Protein AF-A0AA37NS81-F1 (afdb_monomer_lite)

Structure (mmCIF, N/CA/C/O backbone):
data_AF-A0AA37NS81-F1
#
_entry.id   AF-A0AA37NS81-F1
#
loop_
_atom_site.group_PDB
_atom_site.id
_atom_site.type_symbol
_atom_site.label_atom_id
_atom_site.label_alt_id
_atom_site.label_comp_id
_atom_site.label_asym_id
_atom_site.label_entity_id
_atom_site.label_seq_id
_atom_site.pdbx_PDB_ins_code
_atom_site.Cartn_x
_atom_site.Cartn_y
_atom_site.Cartn_z
_atom_site.occupancy
_atom_site.B_iso_or_equiv
_atom_site.auth_seq_id
_atom_site.auth_comp_id
_atom_site.auth_asym_id
_atom_site.auth_atom_id
_atom_site.pdbx_PDB_model_num
ATOM 1 N N . MET A 1 1 ? -0.885 3.901 24.431 1.00 59.06 1 MET A N 1
ATOM 2 C CA . MET A 1 1 ? 0.142 2.863 24.716 1.00 59.06 1 MET A CA 1
ATOM 3 C C . MET A 1 1 ? -0.238 1.505 24.108 1.00 59.06 1 MET A C 1
ATOM 5 O O . MET A 1 1 ? -1.379 1.363 23.658 1.00 59.06 1 MET A O 1
ATOM 9 N N . PRO A 1 2 ? 0.679 0.518 24.031 1.00 64.69 2 PRO A N 1
ATOM 10 C CA . PRO A 1 2 ? 0.331 -0.889 23.802 1.00 64.69 2 PRO A CA 1
ATOM 11 C C . PRO A 1 2 ? -0.604 -1.420 24.898 1.00 64.69 2 PRO A C 1
ATOM 13 O O . PRO A 1 2 ? -0.554 -0.947 26.028 1.00 64.69 2 PRO A O 1
ATOM 16 N N . GLY A 1 3 ? -1.463 -2.390 24.574 1.00 66.12 3 GLY A N 1
ATOM 17 C CA . GLY A 1 3 ? -2.293 -3.079 25.575 1.00 66.12 3 GLY A CA 1
ATOM 18 C C . GLY A 1 3 ? -3.512 -2.305 26.095 1.00 66.12 3 GLY A C 1
ATOM 19 O O . GLY A 1 3 ? -4.284 -2.855 26.866 1.00 66.12 3 GLY A O 1
ATOM 20 N N . THR A 1 4 ? -3.767 -1.075 25.634 1.00 63.69 4 THR A N 1
ATOM 21 C CA . THR A 1 4 ? -4.929 -0.274 26.083 1.00 63.69 4 THR A CA 1
ATOM 22 C C . THR A 1 4 ? -6.270 -0.730 25.493 1.00 63.69 4 THR A C 1
ATOM 24 O O . THR A 1 4 ? -7.301 -0.141 25.792 1.00 63.69 4 THR A O 1
ATOM 27 N N . GLY A 1 5 ? -6.269 -1.759 24.639 1.00 70.56 5 GLY A N 1
ATOM 28 C CA . GLY A 1 5 ? -7.476 -2.310 24.018 1.00 70.56 5 GLY A CA 1
ATOM 29 C C . GLY A 1 5 ? -7.934 -1.612 22.735 1.00 70.56 5 GLY A C 1
ATOM 30 O O . GLY A 1 5 ? -9.032 -1.897 22.293 1.00 70.56 5 GLY A O 1
ATOM 31 N N . LYS A 1 6 ? -7.132 -0.738 22.103 1.00 80.25 6 LYS A N 1
ATOM 32 C CA . LYS A 1 6 ? -7.541 0.045 20.908 1.00 80.25 6 LYS A CA 1
ATOM 33 C C . LYS A 1 6 ? -8.221 -0.797 19.819 1.00 80.25 6 LYS A C 1
ATOM 35 O O . LYS A 1 6 ? -9.341 -0.495 19.413 1.00 80.25 6 LYS A O 1
ATOM 40 N N . SER A 1 7 ? -7.548 -1.857 19.375 1.00 79.75 7 SER A N 1
ATOM 41 C CA . SER A 1 7 ? -8.008 -2.690 18.265 1.00 79.75 7 SER A CA 1
ATOM 42 C C . SER A 1 7 ? -9.283 -3.452 18.643 1.00 79.75 7 SER A C 1
ATOM 44 O O . SER A 1 7 ? -10.264 -3.391 17.915 1.00 79.75 7 SER A O 1
ATOM 46 N N . HIS A 1 8 ? -9.315 -4.064 19.830 1.00 82.75 8 HIS A N 1
ATOM 47 C CA . HIS A 1 8 ? -10.479 -4.799 20.341 1.00 82.75 8 HIS A CA 1
ATOM 48 C C . HIS A 1 8 ? -11.678 -3.893 20.670 1.00 82.75 8 HIS A C 1
ATOM 50 O O . HIS A 1 8 ? -12.818 -4.260 20.429 1.00 82.75 8 HIS A O 1
ATOM 56 N N . SER A 1 9 ? -11.449 -2.702 21.226 1.00 83.06 9 SER A N 1
ATOM 57 C CA . SER A 1 9 ? -12.512 -1.798 21.681 1.00 83.06 9 SER A CA 1
ATOM 58 C C . SER A 1 9 ? -13.143 -0.976 20.562 1.00 83.06 9 SER A C 1
ATOM 60 O O . SER A 1 9 ? -14.313 -0.625 20.683 1.00 83.06 9 SER A O 1
ATOM 62 N N . PHE A 1 10 ? -12.406 -0.657 19.492 1.00 85.94 10 PHE A N 1
ATOM 63 C CA . PHE A 1 10 ? -12.916 0.216 18.426 1.00 85.94 10 PHE A CA 1
ATOM 64 C C . PHE A 1 10 ? -12.774 -0.355 17.026 1.00 85.94 10 PHE A C 1
ATOM 66 O O . PHE A 1 10 ? -13.755 -0.332 16.286 1.00 85.94 10 PHE A O 1
ATOM 73 N N . LEU A 1 11 ? -11.591 -0.845 16.642 1.00 88.69 11 LEU A N 1
ATOM 74 C CA . LEU A 1 11 ? -11.380 -1.309 15.267 1.00 88.69 11 LEU A CA 1
ATOM 75 C C . LEU A 1 11 ? -12.234 -2.537 14.965 1.00 88.69 11 LEU A C 1
ATOM 77 O O . LEU A 1 11 ? -12.932 -2.560 13.959 1.00 88.69 11 LEU A O 1
ATOM 81 N N . ASP A 1 12 ? -12.230 -3.520 15.858 1.00 89.31 12 ASP A N 1
ATOM 82 C CA . ASP A 1 12 ? -12.952 -4.773 15.681 1.00 89.31 12 ASP A CA 1
ATOM 83 C C . ASP A 1 12 ? -14.487 -4.581 15.620 1.00 89.31 12 ASP A C 1
ATOM 85 O O . ASP A 1 12 ? -15.093 -4.951 14.605 1.00 89.31 12 ASP A O 1
ATOM 89 N N . PRO A 1 13 ? -15.132 -3.862 16.567 1.00 90.19 13 PRO A N 1
ATOM 90 C CA . PRO A 1 13 ? -16.546 -3.507 16.448 1.00 90.19 13 PRO A CA 1
ATOM 91 C C . PRO A 1 13 ? -16.870 -2.662 15.210 1.00 90.19 13 PRO A C 1
ATOM 93 O O . PRO A 1 13 ? -17.929 -2.845 14.604 1.00 90.19 13 PRO A O 1
ATOM 96 N N . ALA A 1 14 ? -15.985 -1.740 14.816 1.00 92.94 14 ALA A N 1
ATOM 97 C CA . ALA A 1 14 ? -16.190 -0.918 13.627 1.00 92.94 14 ALA A CA 1
ATOM 98 C C . ALA A 1 14 ? -16.141 -1.755 12.342 1.00 92.94 14 ALA A C 1
ATOM 100 O O . ALA A 1 14 ? -17.021 -1.603 11.493 1.00 92.94 14 ALA A O 1
ATOM 101 N N . MET A 1 15 ? -15.168 -2.665 12.214 1.00 94.44 15 MET A N 1
ATOM 102 C CA . MET A 1 15 ? -15.068 -3.602 11.091 1.00 94.44 15 MET A CA 1
ATOM 103 C C . MET A 1 15 ? -16.344 -4.431 10.972 1.00 94.44 15 MET A C 1
ATOM 105 O O . MET A 1 15 ? -16.978 -4.430 9.917 1.00 94.44 15 MET A O 1
ATOM 109 N N . LYS A 1 16 ? -16.782 -5.050 12.073 1.00 92.69 16 LYS A N 1
ATOM 110 C CA . LYS A 1 16 ? -18.031 -5.816 12.132 1.00 92.69 16 LYS A CA 1
ATOM 111 C C . LYS A 1 16 ? -19.233 -5.005 11.642 1.00 92.69 16 LYS A C 1
ATOM 113 O O . LYS A 1 16 ? -19.968 -5.450 10.760 1.00 92.69 16 LYS A O 1
ATOM 118 N N . GLN A 1 17 ? -19.440 -3.809 12.197 1.00 93.75 17 GLN A N 1
ATOM 119 C CA . GLN A 1 17 ? -20.594 -2.974 11.852 1.00 93.75 17 GLN A CA 1
ATOM 120 C C . GLN A 1 17 ? -20.566 -2.491 10.401 1.00 93.75 17 GLN A C 1
ATOM 122 O O . GLN A 1 17 ? -21.617 -2.410 9.767 1.00 93.75 17 GLN A O 1
ATOM 127 N N . LEU A 1 18 ? -19.393 -2.139 9.874 1.00 95.94 18 LEU A N 1
ATOM 128 C CA . LEU A 1 18 ? -19.266 -1.635 8.508 1.00 95.94 18 LEU A CA 1
ATOM 129 C C . LEU A 1 18 ? -19.450 -2.754 7.481 1.00 95.94 18 LEU A C 1
ATOM 131 O O . LEU A 1 18 ? -20.191 -2.562 6.517 1.00 95.94 18 LEU A O 1
ATOM 135 N N . ILE A 1 19 ? -18.891 -3.941 7.731 1.00 95.12 19 ILE A N 1
ATOM 136 C CA . ILE A 1 19 ? -19.115 -5.125 6.888 1.00 95.12 19 ILE A CA 1
ATOM 137 C C . ILE A 1 19 ? -20.606 -5.495 6.875 1.00 95.12 19 ILE A C 1
ATOM 139 O O . ILE A 1 19 ? -21.176 -5.702 5.805 1.00 95.12 19 ILE A O 1
ATOM 143 N N . ALA A 1 20 ? -21.277 -5.482 8.033 1.00 92.81 20 ALA A N 1
ATOM 144 C CA . ALA A 1 20 ? -22.725 -5.705 8.115 1.00 92.81 20 ALA A CA 1
ATOM 145 C C . ALA A 1 20 ? -23.547 -4.652 7.342 1.00 92.81 20 ALA A C 1
ATOM 147 O O . ALA A 1 20 ? -24.642 -4.945 6.873 1.00 92.81 20 ALA A O 1
ATOM 148 N N . LYS A 1 21 ? -23.011 -3.436 7.167 1.00 94.00 21 LYS A N 1
ATOM 149 C CA . LYS A 1 21 ? -23.594 -2.353 6.354 1.00 94.00 21 LYS A CA 1
ATOM 150 C C . LYS A 1 21 ? -23.156 -2.390 4.882 1.00 94.00 21 LYS A C 1
ATOM 152 O O . LYS A 1 21 ? -23.311 -1.387 4.186 1.00 94.00 21 LYS A O 1
ATOM 157 N N . HIS A 1 22 ? -22.628 -3.518 4.406 1.00 93.12 22 HIS A N 1
ATOM 158 C CA . HIS A 1 22 ? -22.186 -3.737 3.023 1.00 93.12 22 HIS A CA 1
ATOM 159 C C . HIS A 1 22 ? -20.981 -2.886 2.579 1.00 93.12 22 HIS A C 1
ATOM 161 O O . HIS A 1 22 ? -20.787 -2.683 1.380 1.00 93.12 22 HIS A O 1
ATOM 167 N N . PHE A 1 23 ? -20.165 -2.380 3.510 1.00 95.88 23 PHE A N 1
ATOM 168 C CA . PHE A 1 23 ? -18.928 -1.688 3.139 1.00 95.88 23 PHE A CA 1
ATOM 169 C C . PHE A 1 23 ? -17.892 -2.691 2.619 1.00 95.88 23 PHE A C 1
ATOM 171 O O . PHE A 1 23 ? -17.689 -3.754 3.208 1.00 95.88 23 PHE A O 1
ATOM 178 N N . SER A 1 24 ? -17.177 -2.309 1.561 1.00 96.38 24 SER A N 1
ATOM 179 C CA . SER A 1 24 ? -15.840 -2.845 1.282 1.00 96.38 24 SER A CA 1
ATOM 180 C C . SER A 1 24 ? -14.839 -2.307 2.301 1.00 96.38 24 SER A C 1
ATOM 182 O O . SER A 1 24 ? -15.089 -1.300 2.970 1.00 96.38 24 SER A O 1
ATOM 184 N N . ALA A 1 25 ? -13.682 -2.947 2.433 1.00 96.75 25 ALA A N 1
ATOM 185 C CA . ALA A 1 25 ? -12.685 -2.507 3.396 1.00 96.75 25 ALA A CA 1
ATOM 186 C C . ALA A 1 25 ? -11.272 -2.872 2.963 1.00 96.75 25 ALA A C 1
ATOM 188 O O . ALA A 1 25 ? -11.049 -3.916 2.357 1.00 96.75 25 ALA A O 1
ATOM 189 N N . VAL A 1 26 ? -10.321 -2.030 3.348 1.00 97.19 26 VAL A N 1
ATOM 190 C CA . VAL A 1 26 ? -8.903 -2.374 3.398 1.00 97.19 26 VAL A CA 1
ATOM 191 C C . VAL A 1 26 ? -8.475 -2.378 4.851 1.00 97.19 26 VAL A C 1
ATOM 193 O O . VAL A 1 26 ? -8.747 -1.420 5.573 1.00 97.19 26 VAL A O 1
ATOM 196 N N . VAL A 1 27 ? -7.819 -3.454 5.272 1.00 96.44 27 VAL A N 1
ATOM 197 C CA . VAL A 1 27 ? -7.353 -3.644 6.643 1.00 96.44 27 VAL A CA 1
ATOM 198 C C . VAL A 1 27 ? -5.862 -3.918 6.626 1.00 96.44 27 VAL A C 1
ATOM 200 O O . VAL A 1 27 ? -5.426 -4.965 6.157 1.00 96.44 27 VAL A O 1
ATOM 203 N N . TYR A 1 28 ? -5.084 -2.968 7.134 1.00 94.56 28 TYR A N 1
ATOM 204 C CA . TYR A 1 28 ? -3.670 -3.156 7.419 1.00 94.56 28 TYR A CA 1
ATOM 205 C C . TYR A 1 28 ? -3.502 -3.764 8.812 1.00 94.56 28 TYR A C 1
ATOM 207 O O . TYR A 1 28 ? -3.736 -3.099 9.828 1.00 94.56 28 TYR A O 1
ATOM 215 N N . ASP A 1 29 ? -3.105 -5.034 8.835 1.00 92.25 29 ASP A N 1
ATOM 216 C CA . ASP A 1 29 ? -2.898 -5.821 10.042 1.00 92.25 29 ASP A CA 1
ATOM 217 C C . ASP A 1 29 ? -1.409 -5.866 10.400 1.00 92.25 29 ASP A C 1
ATOM 219 O O . ASP A 1 29 ? -0.623 -6.636 9.842 1.00 92.25 29 ASP A O 1
ATOM 223 N N . TYR A 1 30 ? -1.004 -5.017 11.349 1.00 87.19 30 TYR A N 1
ATOM 224 C CA . TYR A 1 30 ? 0.382 -4.982 11.818 1.00 87.19 30 TYR A CA 1
ATOM 225 C C . TYR A 1 30 ? 0.790 -6.273 12.551 1.00 87.19 30 TYR A C 1
ATOM 227 O O . TYR A 1 30 ? 1.973 -6.614 12.583 1.00 87.19 30 TYR A O 1
ATOM 235 N N . LYS A 1 31 ? -0.178 -6.995 13.132 1.00 86.50 31 LYS A N 1
ATOM 236 C CA . LYS A 1 31 ? 0.018 -8.245 13.878 1.00 86.50 31 LYS A CA 1
ATOM 237 C C . LYS A 1 31 ? -0.701 -9.393 13.174 1.00 86.50 31 LYS A C 1
ATOM 239 O O . LYS A 1 31 ? -1.488 -10.116 13.791 1.00 86.50 31 LYS A O 1
ATOM 244 N N . ASP A 1 32 ? -0.446 -9.517 11.876 1.00 89.56 32 ASP A N 1
ATOM 245 C CA . ASP A 1 32 ? -1.040 -10.551 11.034 1.00 89.56 32 ASP A CA 1
ATOM 246 C C . ASP A 1 32 ? -0.836 -11.947 11.648 1.00 89.56 32 ASP A C 1
ATOM 248 O O . ASP A 1 32 ? 0.291 -12.245 12.055 1.00 89.56 32 ASP A O 1
ATOM 252 N N . PRO A 1 33 ? -1.877 -12.803 11.720 1.00 92.81 33 PRO A N 1
ATOM 253 C CA . PRO A 1 33 ? -3.214 -12.656 11.132 1.00 92.81 33 PRO A CA 1
ATOM 254 C C . PRO A 1 33 ? -4.327 -12.240 12.113 1.00 92.81 33 PRO A C 1
ATOM 256 O O . PRO A 1 33 ? -5.468 -12.669 11.952 1.00 92.81 33 PRO A O 1
ATOM 259 N N . THR A 1 34 ? -4.050 -11.425 13.135 1.00 91.12 34 THR A N 1
ATOM 260 C CA . THR A 1 34 ? -5.032 -11.091 14.189 1.00 91.12 34 THR A CA 1
ATOM 261 C C . THR A 1 34 ? -6.301 -10.411 13.654 1.00 91.12 34 THR A C 1
ATOM 263 O O . THR A 1 34 ? -7.412 -10.913 13.850 1.00 91.12 34 THR A O 1
ATOM 266 N N . LEU A 1 35 ? -6.161 -9.258 12.994 1.00 92.44 35 LEU A N 1
ATOM 267 C CA . LEU A 1 35 ? -7.291 -8.538 12.403 1.00 92.44 35 LEU A CA 1
ATOM 268 C C . LEU A 1 35 ? -7.750 -9.218 11.115 1.00 92.44 35 LEU A C 1
ATOM 270 O O . LEU A 1 35 ? -8.952 -9.278 10.869 1.00 92.44 35 LEU A O 1
ATOM 274 N N . SER A 1 36 ? -6.829 -9.793 10.338 1.00 95.31 36 SER A N 1
ATOM 275 C CA . SER A 1 36 ? -7.152 -10.583 9.143 1.00 95.31 36 SER A CA 1
ATOM 276 C C . SER A 1 36 ? -8.142 -11.716 9.459 1.00 95.31 36 SER A C 1
ATOM 278 O O . SER A 1 36 ? -9.141 -11.890 8.756 1.00 95.31 36 SER A O 1
ATOM 280 N N . ASN A 1 37 ? -7.931 -12.434 10.568 1.00 95.44 37 ASN A N 1
ATOM 281 C CA . ASN A 1 37 ? -8.824 -13.489 11.052 1.00 95.44 37 ASN A CA 1
ATOM 282 C C . ASN A 1 37 ? -10.197 -12.948 11.468 1.00 95.44 37 ASN A C 1
ATOM 284 O O . ASN A 1 37 ? -11.218 -13.554 11.135 1.00 95.44 37 ASN A O 1
ATOM 288 N N . ALA A 1 38 ? -10.244 -11.798 12.146 1.00 93.75 38 ALA A N 1
ATOM 289 C CA . ALA A 1 38 ? -11.502 -11.159 12.532 1.00 93.75 38 ALA A CA 1
ATOM 290 C C . ALA A 1 38 ? -12.317 -10.717 11.303 1.00 93.75 38 ALA A C 1
ATOM 292 O O . ALA A 1 38 ? -13.499 -11.040 11.184 1.00 93.75 38 ALA A O 1
ATOM 293 N N . VAL A 1 39 ? -11.678 -10.059 10.329 1.00 96.50 39 VAL A N 1
ATOM 294 C CA . VAL A 1 39 ? -12.324 -9.657 9.068 1.00 96.50 39 VAL A CA 1
ATOM 295 C C . VAL A 1 39 ? -12.849 -10.875 8.317 1.00 96.50 39 VAL A C 1
ATOM 297 O O . VAL A 1 39 ? -13.980 -10.851 7.830 1.00 96.50 39 VAL A O 1
ATOM 300 N N . TYR A 1 40 ? -12.067 -11.955 8.246 1.00 97.25 40 TYR A N 1
ATOM 301 C CA . TYR A 1 40 ? -12.501 -13.189 7.598 1.00 97.25 40 TYR A CA 1
ATOM 302 C C . TYR A 1 40 ? -13.698 -13.830 8.318 1.00 97.25 40 TYR A C 1
ATOM 304 O O . TYR A 1 40 ? -14.655 -14.252 7.666 1.00 97.25 40 TYR A O 1
ATOM 312 N N . GLN A 1 41 ? -13.704 -13.841 9.655 1.00 95.81 41 GLN A N 1
ATOM 313 C CA . GLN A 1 41 ? -14.850 -14.284 10.451 1.00 95.81 41 GLN A CA 1
ATOM 314 C C . GLN A 1 41 ? -16.115 -13.480 10.096 1.00 95.81 41 GLN A C 1
ATOM 316 O O . GLN A 1 41 ? -17.164 -14.069 9.818 1.00 95.81 41 GLN A O 1
ATOM 321 N N . TYR A 1 42 ? -16.019 -12.148 10.042 1.00 95.94 42 TYR A N 1
ATOM 322 C CA . TYR A 1 42 ? -17.144 -11.280 9.674 1.00 95.94 42 TYR A CA 1
ATOM 323 C C . TYR A 1 42 ? -17.581 -11.464 8.222 1.00 95.94 42 TYR A C 1
ATOM 325 O O . TYR A 1 42 ? -18.778 -11.473 7.942 1.00 95.94 42 TYR A O 1
ATOM 333 N N . TYR A 1 43 ? -16.641 -11.683 7.305 1.00 97.19 43 TYR A N 1
ATOM 334 C CA . TYR A 1 43 ? -16.932 -12.006 5.912 1.00 97.19 43 TYR A CA 1
ATOM 335 C C . TYR A 1 43 ? -17.736 -13.306 5.779 1.00 97.19 43 TYR A C 1
ATOM 337 O O . TYR A 1 43 ? -18.735 -13.342 5.059 1.00 97.19 43 TYR A O 1
ATOM 345 N N . VAL A 1 44 ? -17.339 -14.365 6.492 1.00 97.00 44 VAL A N 1
ATOM 346 C CA . VAL A 1 44 ? -18.056 -15.650 6.486 1.00 97.00 44 VAL A CA 1
ATOM 347 C C . VAL A 1 44 ? -19.466 -15.484 7.048 1.00 97.00 44 VAL A C 1
ATOM 349 O O . VAL A 1 44 ? -20.421 -15.963 6.436 1.00 97.00 44 VAL A O 1
ATOM 352 N N . ALA A 1 45 ? -19.618 -14.779 8.173 1.00 95.69 45 ALA A N 1
ATOM 353 C CA . ALA A 1 45 ? -20.930 -14.482 8.746 1.00 95.69 45 ALA A CA 1
ATOM 354 C C . ALA A 1 45 ? -21.815 -13.708 7.754 1.00 95.69 45 ALA A C 1
ATOM 356 O O . ALA A 1 45 ? -22.943 -14.114 7.475 1.00 95.69 45 ALA A O 1
ATOM 357 N N . TYR A 1 46 ? -21.263 -12.658 7.146 1.00 96.44 46 TYR A N 1
ATOM 358 C CA . TYR A 1 46 ? -21.944 -11.841 6.150 1.00 96.44 46 TYR A CA 1
ATOM 359 C C . TYR A 1 46 ? -22.380 -12.659 4.927 1.00 96.44 46 TYR A C 1
ATOM 361 O O . TYR A 1 46 ? -23.512 -12.515 4.471 1.00 96.44 46 TYR A O 1
ATOM 369 N N . LYS A 1 47 ? -21.527 -13.554 4.414 1.00 96.31 47 LYS A N 1
ATOM 370 C CA . LYS A 1 47 ? -21.847 -14.432 3.276 1.00 96.31 47 LYS A CA 1
ATOM 371 C C . LYS A 1 47 ? -22.896 -15.489 3.598 1.00 96.31 47 LYS A C 1
ATOM 373 O O . LYS A 1 47 ? -23.682 -15.820 2.716 1.00 96.31 47 LYS A O 1
ATOM 378 N N . ARG A 1 48 ? -22.937 -15.997 4.837 1.00 95.50 48 ARG A N 1
ATOM 379 C CA . ARG A 1 48 ? -24.019 -16.888 5.296 1.00 95.50 48 ARG A CA 1
ATOM 380 C C . ARG A 1 48 ? -25.375 -16.175 5.251 1.00 95.50 48 ARG A C 1
ATOM 382 O O . ARG A 1 48 ? -26.371 -16.801 4.910 1.00 95.50 48 ARG A O 1
ATOM 389 N N . GLU A 1 49 ? -25.406 -14.881 5.564 1.00 95.12 49 GLU A N 1
ATOM 390 C CA . GLU A 1 49 ? -26.630 -14.064 5.565 1.00 95.12 49 GLU A CA 1
ATOM 391 C C . GLU A 1 49 ? -26.968 -13.484 4.180 1.00 95.12 49 GLU A C 1
ATOM 393 O O . GLU A 1 49 ? -28.139 -13.321 3.848 1.00 95.12 49 GLU A O 1
ATOM 398 N N . HIS A 1 50 ? -25.957 -13.248 3.337 1.00 95.88 50 HIS A N 1
ATOM 399 C CA . HIS A 1 50 ? -26.097 -12.667 1.999 1.00 95.88 50 HIS A CA 1
ATOM 400 C C . HIS A 1 50 ? -25.371 -13.504 0.925 1.00 95.88 50 HIS A C 1
ATOM 402 O O . HIS A 1 50 ? -24.374 -13.039 0.354 1.00 95.88 50 HIS A O 1
ATOM 408 N N . PRO A 1 51 ? -25.861 -14.715 0.585 1.00 94.56 51 PRO A N 1
ATOM 409 C CA . PRO A 1 51 ? -25.166 -15.622 -0.336 1.00 94.56 51 PRO A CA 1
ATOM 410 C C . PRO A 1 51 ? -24.903 -15.023 -1.726 1.00 94.56 51 PRO A C 1
ATOM 412 O O . PRO A 1 51 ? -23.850 -15.257 -2.313 1.00 94.56 51 PRO A O 1
ATOM 415 N N . ASN A 1 52 ? -25.826 -14.189 -2.216 1.00 94.19 52 ASN A N 1
ATOM 416 C CA . ASN A 1 52 ? -25.762 -13.566 -3.545 1.00 94.19 52 ASN A CA 1
ATOM 417 C C . ASN A 1 52 ? -24.951 -12.259 -3.584 1.00 94.19 52 ASN A C 1
ATOM 419 O O . ASN A 1 52 ? -24.855 -11.629 -4.634 1.00 94.19 52 ASN A O 1
ATOM 423 N N . SER A 1 53 ? -24.399 -11.803 -2.455 1.00 93.94 53 SER A N 1
ATOM 424 C CA . SER A 1 53 ? -23.627 -10.557 -2.424 1.00 93.94 53 SER A CA 1
ATOM 425 C C . SER A 1 53 ? -22.359 -10.676 -3.282 1.00 93.94 53 SER A C 1
ATOM 427 O O . SER A 1 53 ? -21.624 -11.652 -3.106 1.00 93.94 53 SER A O 1
ATOM 429 N N . PRO A 1 54 ? -22.007 -9.671 -4.109 1.00 93.44 54 PRO A N 1
ATOM 430 C CA . PRO A 1 54 ? -20.793 -9.695 -4.930 1.00 93.44 54 PRO A CA 1
ATOM 431 C C . PRO A 1 54 ? -19.502 -9.461 -4.128 1.00 93.44 54 PRO A C 1
ATOM 433 O O . PRO A 1 54 ? -18.415 -9.637 -4.665 1.00 93.44 54 PRO A O 1
ATOM 436 N N . LEU A 1 55 ? -19.605 -9.083 -2.845 1.00 94.94 55 LEU A N 1
ATOM 437 C CA . LEU A 1 55 ? -18.455 -8.846 -1.963 1.00 94.94 55 LEU A CA 1
ATOM 438 C C . LEU A 1 55 ? -17.475 -10.027 -1.972 1.00 94.94 55 LEU A C 1
ATOM 440 O O . LEU A 1 55 ? -17.866 -11.161 -1.691 1.00 94.94 55 LEU A O 1
ATOM 444 N N . ARG A 1 56 ? -16.206 -9.757 -2.263 1.00 94.25 56 ARG A N 1
ATOM 445 C CA . ARG A 1 56 ? -15.109 -10.729 -2.246 1.00 94.25 56 ARG A CA 1
ATOM 446 C C . ARG A 1 56 ? -14.215 -10.525 -1.030 1.00 94.25 56 ARG A C 1
ATOM 448 O O . ARG A 1 56 ? -14.245 -9.477 -0.391 1.00 94.25 56 ARG A O 1
ATOM 455 N N . PHE A 1 57 ? -13.392 -11.524 -0.750 1.00 95.38 57 PHE A N 1
ATOM 456 C CA . PHE A 1 57 ? -12.337 -11.456 0.252 1.00 95.38 57 PHE A CA 1
ATOM 457 C C . PHE A 1 57 ? -10.981 -11.655 -0.429 1.00 95.38 57 PHE A C 1
ATOM 459 O O . PHE A 1 57 ? -10.865 -12.498 -1.321 1.00 95.38 57 PHE A O 1
ATOM 466 N N . GLY A 1 58 ? -9.986 -10.873 -0.023 1.00 94.81 58 GLY A N 1
ATOM 467 C CA . GLY A 1 58 ? -8.602 -10.972 -0.470 1.00 94.81 58 GLY A CA 1
ATOM 468 C C . GLY A 1 58 ? -7.658 -10.873 0.723 1.00 94.81 58 GLY A C 1
ATOM 469 O O . GLY A 1 58 ? -7.907 -10.121 1.665 1.00 94.81 58 GLY A O 1
ATOM 470 N N . TYR A 1 59 ? -6.569 -11.634 0.681 1.00 96.00 59 TYR A N 1
ATOM 471 C CA . TYR A 1 59 ? -5.592 -11.691 1.763 1.00 96.00 59 TYR A CA 1
ATOM 472 C C . TYR A 1 59 ? -4.178 -11.686 1.198 1.00 96.00 59 TYR A C 1
ATOM 474 O O . TYR A 1 59 ? -3.837 -12.545 0.393 1.00 96.00 59 TYR A O 1
ATOM 482 N N . LEU A 1 60 ? -3.363 -10.718 1.603 1.00 94.75 60 LEU A N 1
ATOM 483 C CA . LEU A 1 60 ? -1.972 -10.600 1.183 1.00 94.75 60 LEU A CA 1
ATOM 484 C C . LEU A 1 60 ? -1.075 -10.783 2.407 1.00 94.75 60 LEU A C 1
ATOM 486 O O . LEU A 1 60 ? -1.004 -9.916 3.273 1.00 94.75 60 LEU A O 1
ATOM 490 N N . SER A 1 61 ? -0.394 -11.922 2.465 1.00 92.38 61 SER A N 1
ATOM 491 C CA . SER A 1 61 ? 0.598 -12.285 3.475 1.00 92.38 61 SER A CA 1
ATOM 492 C C . SER A 1 61 ? 1.920 -12.672 2.821 1.00 92.38 61 SER A C 1
ATOM 494 O O . SER A 1 61 ? 1.955 -13.362 1.802 1.00 92.38 61 SER A O 1
ATOM 496 N N . TYR A 1 62 ? 3.021 -12.256 3.441 1.00 88.38 62 TYR A N 1
ATOM 497 C CA . TYR A 1 62 ? 4.385 -12.582 3.008 1.00 88.38 62 TYR A CA 1
ATOM 498 C C . TYR A 1 62 ? 4.954 -13.812 3.729 1.00 88.38 62 TYR A C 1
ATOM 500 O O . TYR A 1 62 ? 6.018 -14.311 3.369 1.00 88.38 62 TYR A O 1
ATOM 508 N N . VAL A 1 63 ? 4.249 -14.291 4.757 1.00 88.44 63 VAL A N 1
ATOM 509 C CA . VAL A 1 63 ? 4.648 -15.443 5.576 1.00 88.44 63 VAL A CA 1
ATOM 510 C C . VAL A 1 63 ? 3.819 -16.666 5.187 1.00 88.44 63 VAL A C 1
ATOM 512 O O . VAL A 1 63 ? 4.362 -17.734 4.914 1.00 88.44 63 VAL A O 1
ATOM 515 N N . ASN A 1 64 ? 2.498 -16.500 5.085 1.00 90.94 64 ASN A N 1
ATOM 516 C CA . ASN A 1 64 ? 1.555 -17.589 4.844 1.00 90.94 64 ASN A CA 1
ATOM 517 C C . ASN A 1 64 ? 1.277 -17.789 3.342 1.00 90.94 64 ASN A C 1
ATOM 519 O O . ASN A 1 64 ? 0.174 -17.535 2.858 1.00 90.94 64 ASN A O 1
ATOM 523 N N . ILE A 1 65 ? 2.279 -18.266 2.590 1.00 92.00 65 ILE A N 1
ATOM 524 C CA . ILE A 1 65 ? 2.246 -18.345 1.110 1.00 92.00 65 ILE A CA 1
ATOM 525 C C . ILE A 1 65 ? 1.097 -19.201 0.555 1.00 92.00 65 ILE A C 1
ATOM 527 O O . ILE A 1 65 ? 0.536 -18.883 -0.486 1.00 92.00 65 ILE A O 1
ATOM 531 N N . ASN A 1 66 ? 0.684 -20.261 1.246 1.00 92.31 66 ASN A N 1
ATOM 532 C CA . ASN A 1 66 ? -0.446 -21.077 0.786 1.00 92.31 66 ASN A CA 1
ATOM 533 C C . ASN A 1 66 ? -1.809 -20.379 0.932 1.00 92.31 66 ASN A C 1
ATOM 535 O O . ASN A 1 66 ? -2.778 -20.795 0.301 1.00 92.31 66 ASN A O 1
ATOM 539 N N . HIS A 1 67 ? -1.892 -19.327 1.747 1.00 93.44 67 HIS A N 1
ATOM 540 C CA . HIS A 1 67 ? -3.116 -18.569 2.021 1.00 93.44 67 HIS A CA 1
ATOM 541 C C . HIS A 1 67 ? -3.149 -17.228 1.277 1.00 93.44 67 HIS A C 1
ATOM 543 O O . HIS A 1 67 ? -4.212 -16.626 1.139 1.00 93.44 67 HIS A O 1
ATOM 549 N N . THR A 1 68 ? -1.991 -16.751 0.816 1.00 93.50 68 THR A N 1
ATOM 550 C CA . THR A 1 68 ? -1.842 -15.428 0.214 1.00 93.50 68 THR A CA 1
ATOM 551 C C . THR A 1 68 ? -2.305 -15.388 -1.239 1.00 93.50 68 THR A C 1
ATOM 553 O O . THR A 1 68 ? -2.046 -16.292 -2.035 1.00 93.50 68 THR A O 1
ATOM 556 N N . TYR A 1 69 ? -2.960 -14.293 -1.591 1.00 93.56 69 TYR A N 1
ATOM 557 C CA . TYR A 1 69 ? -3.246 -13.887 -2.956 1.00 93.56 69 TYR A CA 1
ATOM 558 C C . TYR A 1 69 ? -2.026 -13.158 -3.542 1.00 93.56 69 TYR A C 1
ATOM 560 O O . TYR A 1 69 ? -1.039 -12.893 -2.853 1.00 93.56 69 TYR A O 1
ATOM 568 N N . ARG A 1 70 ? -2.080 -12.814 -4.830 1.00 91.88 70 ARG A N 1
ATOM 569 C CA . ARG A 1 70 ? -1.028 -12.035 -5.498 1.00 91.88 70 ARG A CA 1
ATOM 570 C C . ARG A 1 70 ? -1.594 -10.743 -6.047 1.00 91.88 70 ARG A C 1
ATOM 572 O O . ARG A 1 70 ? -2.719 -10.713 -6.539 1.00 91.88 70 ARG A O 1
ATOM 579 N N . CYS A 1 71 ? -0.815 -9.676 -5.976 1.00 92.25 71 CYS A N 1
ATOM 580 C CA . CYS A 1 71 ? -1.237 -8.366 -6.433 1.00 92.25 71 CYS A CA 1
ATOM 581 C C . CYS A 1 71 ? -0.025 -7.556 -6.872 1.00 92.25 71 CYS A C 1
ATOM 583 O O . CYS A 1 71 ? 0.947 -7.448 -6.142 1.00 92.25 71 CYS A O 1
ATOM 585 N N . ASN A 1 72 ? -0.087 -6.905 -8.027 1.00 93.56 72 ASN A N 1
ATOM 586 C CA . ASN A 1 72 ? 0.925 -5.923 -8.391 1.00 93.56 72 ASN A CA 1
ATOM 587 C C . ASN A 1 72 ? 0.412 -4.506 -8.076 1.00 93.56 72 ASN A C 1
ATOM 589 O O . ASN A 1 72 ? -0.402 -3.978 -8.836 1.00 93.56 72 ASN A O 1
ATOM 593 N N . PRO A 1 73 ? 0.871 -3.846 -6.993 1.00 93.12 73 PRO A N 1
ATOM 594 C CA . PRO A 1 73 ? 0.374 -2.517 -6.636 1.00 93.12 73 PRO A CA 1
ATOM 595 C C . PRO A 1 73 ? 0.840 -1.411 -7.584 1.00 93.12 73 PRO A C 1
ATOM 597 O O . PRO A 1 73 ? 0.277 -0.319 -7.572 1.00 93.12 73 PRO A O 1
ATOM 600 N N . MET A 1 74 ? 1.859 -1.670 -8.404 1.00 93.44 74 MET A N 1
ATOM 601 C CA . MET A 1 74 ? 2.388 -0.692 -9.354 1.00 93.44 74 MET A CA 1
ATOM 602 C C . MET A 1 74 ? 1.697 -0.775 -10.716 1.00 93.44 74 MET A C 1
ATOM 604 O O . MET A 1 74 ? 1.933 0.058 -11.588 1.00 93.44 74 MET A O 1
ATOM 608 N N . LYS A 1 75 ? 0.785 -1.736 -10.901 1.00 89.38 75 LYS A N 1
ATOM 609 C CA . LYS A 1 75 ? 0.047 -1.900 -12.148 1.00 89.38 75 LYS A CA 1
ATOM 610 C C . LYS A 1 75 ? -0.723 -0.632 -12.523 1.00 89.38 75 LYS A C 1
ATOM 612 O O . LYS A 1 75 ? -1.512 -0.087 -11.743 1.00 89.38 75 LYS A O 1
ATOM 617 N N . GLY A 1 76 ? -0.515 -0.205 -13.766 1.00 85.06 76 GLY A N 1
ATOM 618 C CA . GLY A 1 76 ? -1.214 0.926 -14.376 1.00 85.06 76 GLY A CA 1
ATOM 619 C C . GLY A 1 76 ? -0.584 2.297 -14.125 1.00 85.06 76 GLY A C 1
ATOM 620 O O . GLY A 1 76 ? -1.138 3.274 -14.617 1.00 85.06 76 GLY A O 1
ATOM 621 N N . ILE A 1 77 ? 0.550 2.390 -13.416 1.00 88.56 77 ILE A N 1
ATOM 622 C CA . ILE A 1 77 ? 1.309 3.649 -13.356 1.00 88.56 77 ILE A CA 1
ATOM 623 C C . ILE A 1 77 ? 1.868 3.929 -14.751 1.00 88.56 77 ILE A C 1
ATOM 625 O O . ILE A 1 77 ? 2.614 3.125 -15.305 1.00 88.56 77 ILE A O 1
ATOM 629 N N . SER A 1 78 ? 1.466 5.059 -15.318 1.00 82.25 78 SER A N 1
ATOM 630 C CA . SER A 1 78 ? 1.768 5.422 -16.712 1.00 82.25 78 SER A CA 1
ATOM 631 C C . SER A 1 78 ? 2.027 6.913 -16.897 1.00 82.25 78 SER A C 1
ATOM 633 O O . SER A 1 78 ? 2.187 7.378 -18.019 1.00 82.25 78 SER A O 1
ATOM 635 N N . THR A 1 79 ? 2.091 7.675 -15.805 1.00 88.31 79 THR A N 1
ATOM 636 C CA . THR A 1 79 ? 2.404 9.105 -15.834 1.00 88.31 79 THR A CA 1
ATOM 637 C C . THR A 1 79 ? 3.643 9.391 -15.001 1.00 88.31 79 THR A C 1
ATOM 639 O O . THR A 1 79 ? 3.911 8.729 -13.993 1.00 88.31 79 THR A O 1
ATOM 642 N N . SER A 1 80 ? 4.385 10.419 -15.399 1.00 89.44 80 SER A N 1
ATOM 643 C CA . SER A 1 80 ? 5.565 10.889 -14.674 1.00 89.44 80 SER A CA 1
ATOM 644 C C . SER A 1 80 ? 5.232 11.326 -13.243 1.00 89.44 80 SER A C 1
ATOM 646 O O . SER A 1 80 ? 5.961 10.994 -12.310 1.00 89.44 80 SER A O 1
ATOM 648 N N . ALA A 1 81 ? 4.090 11.989 -13.040 1.00 90.50 81 ALA A N 1
ATOM 649 C CA . ALA A 1 81 ? 3.622 12.410 -11.720 1.00 90.50 81 ALA A CA 1
ATOM 650 C C . ALA A 1 81 ? 3.350 11.220 -10.781 1.00 90.50 81 ALA A C 1
ATOM 652 O O . ALA A 1 81 ? 3.784 11.229 -9.627 1.00 90.50 81 ALA A O 1
ATOM 653 N N . GLU A 1 82 ? 2.673 10.171 -11.262 1.00 91.25 82 GLU A N 1
ATOM 654 C CA . GLU A 1 82 ? 2.477 8.952 -10.471 1.00 91.25 82 GLU A CA 1
ATOM 655 C C . GLU A 1 82 ? 3.813 8.262 -10.172 1.00 91.25 82 GLU A C 1
ATOM 657 O O . GLU A 1 82 ? 4.048 7.868 -9.030 1.00 91.25 82 GLU A O 1
ATOM 662 N N . ALA A 1 83 ? 4.716 8.170 -11.152 1.00 93.38 83 ALA A N 1
ATOM 663 C CA . ALA A 1 83 ? 6.037 7.579 -10.950 1.00 93.38 83 ALA A CA 1
ATOM 664 C C . ALA A 1 83 ? 6.853 8.321 -9.877 1.00 93.38 83 ALA A C 1
ATOM 666 O O . ALA A 1 83 ? 7.457 7.683 -9.015 1.00 93.38 83 ALA A O 1
ATOM 667 N N . VAL A 1 84 ? 6.807 9.659 -9.860 1.00 93.00 84 VAL A N 1
ATOM 668 C CA . VAL A 1 84 ? 7.426 10.484 -8.808 1.00 93.00 84 VAL A CA 1
ATOM 669 C C . VAL A 1 84 ? 6.801 10.209 -7.439 1.00 93.00 84 VAL A C 1
ATOM 671 O O . VAL A 1 84 ? 7.528 10.047 -6.458 1.00 93.00 84 VAL A O 1
ATOM 674 N N . ASN A 1 85 ? 5.473 10.096 -7.351 1.00 91.69 85 ASN A N 1
ATOM 675 C CA . ASN A 1 85 ? 4.796 9.790 -6.087 1.00 91.69 85 ASN A CA 1
ATOM 676 C C . ASN A 1 85 ? 5.212 8.424 -5.520 1.00 91.69 85 ASN A C 1
ATOM 678 O O . ASN A 1 85 ? 5.436 8.291 -4.311 1.00 91.69 85 ASN A O 1
ATOM 682 N N . PHE A 1 86 ? 5.352 7.411 -6.379 1.00 93.56 86 PHE A N 1
ATOM 683 C CA . PHE A 1 86 ? 5.844 6.095 -5.971 1.00 93.56 86 PHE A CA 1
ATOM 684 C C . PHE A 1 86 ? 7.339 6.104 -5.640 1.00 93.56 86 PHE A C 1
ATOM 686 O O . PHE A 1 86 ? 7.731 5.455 -4.673 1.00 93.56 86 PHE A O 1
ATOM 693 N N . ALA A 1 87 ? 8.158 6.885 -6.347 1.00 92.38 87 ALA A N 1
ATOM 694 C CA . ALA A 1 87 ? 9.566 7.072 -6.007 1.00 92.38 87 ALA A CA 1
ATOM 695 C C . ALA A 1 87 ? 9.744 7.664 -4.601 1.00 92.38 87 ALA A C 1
ATOM 697 O O . ALA A 1 87 ? 10.518 7.129 -3.810 1.00 92.38 87 ALA A O 1
ATOM 698 N N . ILE A 1 88 ? 8.981 8.710 -4.256 1.00 90.25 88 ILE A N 1
ATOM 699 C CA . ILE A 1 88 ? 8.967 9.283 -2.899 1.00 90.25 88 ILE A CA 1
ATOM 700 C C . ILE A 1 88 ? 8.575 8.211 -1.881 1.00 90.25 88 ILE A C 1
ATOM 702 O O . ILE A 1 88 ? 9.252 8.038 -0.876 1.00 90.25 88 ILE A O 1
ATOM 706 N N . THR A 1 89 ? 7.518 7.450 -2.168 1.00 91.56 89 THR A N 1
ATOM 707 C CA . THR A 1 89 ? 7.028 6.388 -1.277 1.00 91.56 89 THR A CA 1
ATOM 708 C C . THR A 1 89 ? 8.099 5.333 -1.007 1.00 91.56 89 THR A C 1
ATOM 710 O O . THR A 1 89 ? 8.342 4.993 0.148 1.00 91.56 89 THR A O 1
ATOM 713 N N . ILE A 1 90 ? 8.764 4.842 -2.058 1.00 89.94 90 ILE A N 1
ATOM 714 C CA . ILE A 1 90 ? 9.806 3.814 -1.955 1.00 89.94 90 ILE A CA 1
ATOM 715 C C . ILE A 1 90 ? 11.004 4.345 -1.164 1.00 89.94 90 ILE A C 1
ATOM 717 O O . ILE A 1 90 ? 11.442 3.709 -0.208 1.00 89.94 90 ILE A O 1
ATOM 721 N N . LEU A 1 91 ? 11.509 5.528 -1.517 1.00 87.44 91 LEU A N 1
ATOM 722 C CA . LEU A 1 91 ? 12.694 6.105 -0.880 1.00 87.44 91 LEU A CA 1
ATOM 723 C C . LEU A 1 91 ? 12.440 6.474 0.587 1.00 87.44 91 LEU A C 1
ATOM 725 O O . LEU A 1 91 ? 13.287 6.200 1.435 1.00 87.44 91 LEU A O 1
ATOM 729 N N . THR A 1 92 ? 11.263 7.014 0.911 1.00 86.06 92 THR A N 1
ATOM 730 C CA . THR A 1 92 ? 10.869 7.310 2.295 1.00 86.06 92 THR A CA 1
ATOM 731 C C . THR A 1 92 ? 10.663 6.043 3.119 1.00 86.06 92 THR A C 1
ATOM 733 O O . THR A 1 92 ? 11.054 6.005 4.286 1.00 86.06 92 THR A O 1
ATOM 736 N N . ALA A 1 93 ? 10.080 4.990 2.541 1.00 84.50 93 ALA A N 1
ATOM 737 C CA . ALA A 1 93 ? 9.904 3.727 3.252 1.00 84.50 93 ALA A CA 1
ATOM 738 C C . ALA A 1 93 ? 11.246 3.038 3.557 1.00 84.50 93 ALA A C 1
ATOM 740 O O . ALA A 1 93 ? 11.384 2.410 4.605 1.00 84.50 93 ALA A O 1
ATOM 741 N N . LEU A 1 94 ? 12.241 3.196 2.677 1.00 79.75 94 LEU A N 1
ATOM 742 C CA . LEU A 1 94 ? 13.609 2.716 2.890 1.00 79.75 94 LEU A CA 1
ATOM 743 C C . LEU A 1 94 ? 14.388 3.586 3.886 1.00 79.75 94 LEU A C 1
ATOM 745 O O . LEU A 1 94 ? 15.174 3.072 4.680 1.00 79.75 94 LEU A O 1
ATOM 749 N N . ASN A 1 95 ? 14.176 4.903 3.859 1.00 79.00 95 ASN A N 1
ATOM 750 C CA . ASN A 1 95 ? 14.833 5.851 4.748 1.00 79.00 95 ASN A CA 1
ATOM 751 C C . ASN A 1 95 ? 13.877 6.981 5.150 1.00 79.00 95 ASN A C 1
ATOM 753 O O . ASN A 1 95 ? 13.666 7.929 4.396 1.00 79.00 95 ASN A O 1
ATOM 757 N N . LYS A 1 96 ? 13.352 6.932 6.379 1.00 76.19 96 LYS A N 1
ATOM 758 C CA . LYS A 1 96 ? 12.372 7.918 6.871 1.00 76.19 96 LYS A CA 1
ATOM 759 C C . LYS A 1 96 ? 12.893 9.362 6.852 1.00 76.19 96 LYS A C 1
ATOM 761 O O . LYS A 1 96 ? 12.125 10.288 6.601 1.00 76.19 96 LYS A O 1
ATOM 766 N N . ASN A 1 97 ? 14.207 9.559 6.996 1.00 75.44 97 ASN A N 1
ATOM 767 C CA . ASN A 1 97 ? 14.834 10.887 6.946 1.00 75.44 97 ASN A CA 1
ATOM 768 C C . ASN A 1 97 ? 14.769 11.523 5.546 1.00 75.44 97 ASN A C 1
ATOM 770 O O . ASN A 1 97 ? 15.072 12.704 5.389 1.00 75.44 97 ASN A O 1
ATOM 774 N N . PHE A 1 98 ? 14.378 10.764 4.518 1.00 77.62 98 PHE A N 1
ATOM 775 C CA . PHE A 1 98 ? 14.200 11.274 3.162 1.00 77.62 98 PHE A CA 1
ATOM 776 C C . PHE A 1 98 ? 13.152 12.398 3.097 1.00 77.62 98 PHE A C 1
ATOM 778 O O . PHE A 1 98 ? 13.298 13.314 2.293 1.00 77.62 98 PHE A O 1
ATOM 785 N N . VAL A 1 99 ? 12.132 12.373 3.968 1.00 71.38 99 VAL A N 1
ATOM 786 C CA . VAL A 1 99 ? 11.095 13.423 4.038 1.00 71.38 99 VAL A CA 1
ATOM 787 C C . VAL A 1 99 ? 11.682 14.758 4.492 1.00 71.38 99 VAL A C 1
ATOM 789 O O . VAL A 1 99 ? 11.365 15.797 3.920 1.00 71.38 99 VAL A O 1
ATOM 792 N N . GLU A 1 100 ? 12.558 14.741 5.496 1.00 73.75 100 GLU A N 1
ATOM 793 C CA . GLU A 1 100 ? 13.173 15.956 6.046 1.00 73.75 100 GLU A CA 1
ATOM 794 C C . GLU A 1 100 ? 14.184 16.582 5.080 1.00 73.75 100 GLU A C 1
ATOM 796 O O . GLU A 1 100 ? 14.339 17.800 5.048 1.00 73.75 100 GLU A O 1
ATOM 801 N N . LYS A 1 101 ? 14.836 15.747 4.265 1.00 79.19 101 LYS A N 1
ATOM 802 C CA . LYS A 1 101 ? 15.867 16.143 3.296 1.00 79.19 101 LYS A CA 1
ATOM 803 C C . LYS A 1 101 ? 15.318 16.497 1.912 1.00 79.19 101 LYS A C 1
ATOM 805 O O . LYS A 1 101 ? 16.091 16.616 0.958 1.00 79.19 101 LYS A O 1
ATOM 810 N N . GLN A 1 102 ? 13.997 16.618 1.758 1.00 71.44 102 GLN A N 1
ATOM 811 C CA . GLN A 1 102 ? 13.398 17.029 0.486 1.00 71.44 102 GLN A CA 1
ATOM 812 C C . GLN A 1 102 ? 13.902 18.415 0.071 1.00 71.44 102 GLN A C 1
ATOM 814 O O . GLN A 1 102 ? 13.951 19.342 0.877 1.00 71.44 102 GLN A O 1
ATOM 819 N N . GLY A 1 103 ? 14.276 18.551 -1.202 1.00 75.00 103 GLY A N 1
ATOM 820 C CA . GLY A 1 103 ? 14.926 19.753 -1.727 1.00 75.00 103 GLY A CA 1
ATOM 821 C C . GLY A 1 103 ? 16.457 19.736 -1.654 1.00 75.00 103 GLY A C 1
ATOM 822 O O . GLY A 1 103 ? 17.089 20.565 -2.306 1.00 75.00 103 GLY A O 1
ATOM 823 N N . GLU A 1 104 ? 17.080 18.785 -0.945 1.00 84.38 104 GLU A N 1
ATOM 824 C CA . GLU A 1 104 ? 18.524 18.551 -1.068 1.00 84.38 104 GLU A CA 1
ATOM 825 C C . GLU A 1 104 ? 18.851 17.899 -2.419 1.00 84.38 104 GLU A C 1
ATOM 827 O O . GLU A 1 104 ? 18.171 16.974 -2.865 1.00 84.38 104 GLU A O 1
ATOM 832 N N . PHE A 1 105 ? 19.944 18.332 -3.053 1.00 81.94 105 PHE A N 1
ATOM 833 C CA . PHE A 1 105 ? 20.333 17.886 -4.396 1.00 81.94 105 PHE A CA 1
ATOM 834 C C . PHE A 1 105 ? 20.422 16.355 -4.546 1.00 81.94 105 PHE A C 1
ATOM 836 O O . PHE A 1 105 ? 19.914 15.790 -5.517 1.00 81.94 105 PHE A O 1
ATOM 843 N N . PHE A 1 106 ? 21.025 15.660 -3.576 1.00 80.31 106 PHE A N 1
ATOM 844 C CA . PHE A 1 106 ? 21.160 14.198 -3.613 1.00 80.31 106 PHE A CA 1
ATOM 845 C C . PHE A 1 106 ? 19.822 13.470 -3.411 1.00 80.31 106 PHE A C 1
ATOM 847 O O . PHE A 1 106 ? 19.589 12.431 -4.027 1.00 80.31 106 PHE A O 1
ATOM 854 N N . THR A 1 107 ? 18.929 14.023 -2.589 1.00 83.31 107 THR A N 1
ATOM 855 C CA . THR A 1 107 ? 17.567 13.508 -2.372 1.00 83.31 107 THR A CA 1
ATOM 856 C C . THR A 1 107 ? 16.730 13.659 -3.643 1.00 83.31 107 THR A C 1
ATOM 858 O O . THR A 1 107 ? 16.074 12.715 -4.085 1.00 83.31 107 THR A O 1
ATOM 861 N N . GLU A 1 108 ? 16.811 14.822 -4.291 1.00 86.94 108 GLU A N 1
ATOM 862 C CA . GLU A 1 108 ? 16.121 15.110 -5.551 1.00 86.94 108 GLU A CA 1
ATOM 863 C C . GLU A 1 108 ? 16.644 14.259 -6.714 1.00 86.94 108 GLU A C 1
ATOM 865 O O . GLU A 1 108 ? 15.855 13.772 -7.530 1.00 86.94 108 GLU A O 1
ATOM 870 N N . SER A 1 109 ? 17.954 14.003 -6.751 1.00 88.12 109 SER A N 1
ATOM 871 C CA . SER A 1 109 ? 18.568 13.083 -7.714 1.00 88.12 109 SER A CA 1
ATOM 872 C C . SER A 1 109 ? 18.057 11.655 -7.496 1.00 88.12 109 SER A C 1
ATOM 874 O O . SER A 1 109 ? 17.520 11.050 -8.419 1.00 88.12 109 SER A O 1
ATOM 876 N N . ALA A 1 110 ? 18.096 11.133 -6.266 1.00 88.25 110 ALA A N 1
ATOM 877 C CA . ALA A 1 110 ? 17.586 9.794 -5.958 1.00 88.25 110 ALA A CA 1
ATOM 878 C C . ALA A 1 110 ? 16.103 9.618 -6.334 1.00 88.25 110 ALA A C 1
ATOM 880 O O . ALA A 1 110 ? 15.725 8.600 -6.926 1.00 88.25 110 ALA A O 1
ATOM 881 N N . LYS A 1 111 ? 15.277 10.632 -6.041 1.00 90.44 111 LYS A N 1
ATOM 882 C CA . LYS A 1 111 ? 13.864 10.683 -6.440 1.00 90.44 111 LYS A CA 1
ATOM 883 C C . LYS A 1 111 ? 13.712 10.614 -7.954 1.00 90.44 111 LYS A C 1
ATOM 885 O O . LYS A 1 111 ? 12.942 9.794 -8.445 1.00 90.44 111 LYS A O 1
ATOM 890 N N . SER A 1 112 ? 14.453 11.449 -8.678 1.00 90.75 112 SER A N 1
ATOM 891 C CA . SER A 1 112 ? 14.380 11.527 -10.138 1.00 90.75 112 SER A CA 1
ATOM 892 C C . SER A 1 112 ? 14.822 10.218 -10.788 1.00 90.75 112 SER A C 1
ATOM 894 O O . SER A 1 112 ? 14.101 9.686 -11.623 1.00 90.75 112 SER A O 1
ATOM 896 N N . TYR A 1 113 ? 15.936 9.634 -10.340 1.00 90.25 113 TYR A N 1
ATOM 897 C CA . TYR A 1 113 ? 16.417 8.338 -10.824 1.00 90.25 113 TYR A CA 1
ATOM 898 C C . TYR A 1 113 ? 15.384 7.222 -10.620 1.00 90.25 113 TYR A C 1
ATOM 900 O O . TYR A 1 113 ? 15.031 6.513 -11.562 1.00 90.25 113 TYR A O 1
ATOM 908 N N . THR A 1 114 ? 14.835 7.117 -9.407 1.00 91.44 114 THR A N 1
ATOM 909 C CA . THR A 1 114 ? 13.815 6.110 -9.080 1.00 91.44 114 THR A CA 1
ATOM 910 C C . THR A 1 114 ? 12.547 6.317 -9.913 1.00 91.44 114 THR A C 1
ATOM 912 O O . THR A 1 114 ? 12.000 5.359 -10.455 1.00 91.44 114 THR A O 1
ATOM 915 N N . ALA A 1 115 ? 12.101 7.566 -10.079 1.00 93.19 115 ALA A N 1
ATOM 916 C CA . ALA A 1 115 ? 10.925 7.900 -10.878 1.00 93.19 115 ALA A CA 1
ATOM 917 C C . ALA A 1 115 ? 11.113 7.569 -12.365 1.00 93.19 115 ALA A C 1
ATOM 919 O O . ALA A 1 115 ? 10.186 7.057 -12.986 1.00 93.19 115 ALA A O 1
ATOM 920 N N . ILE A 1 116 ? 12.301 7.815 -12.928 1.00 91.25 116 ILE A N 1
ATOM 921 C CA . ILE A 1 116 ? 12.603 7.476 -14.325 1.00 91.25 116 ILE A CA 1
ATOM 922 C C . ILE A 1 116 ? 12.493 5.971 -14.549 1.00 91.25 116 ILE A C 1
ATOM 924 O O . ILE A 1 116 ? 11.864 5.565 -15.519 1.00 91.25 116 ILE A O 1
ATOM 928 N N . VAL A 1 117 ? 13.050 5.144 -13.658 1.00 91.19 117 VAL A N 1
ATOM 929 C CA . VAL A 1 117 ? 12.974 3.679 -13.796 1.00 91.19 117 VAL A CA 1
ATOM 930 C C . VAL A 1 117 ? 11.531 3.181 -13.691 1.00 91.19 117 VAL A C 1
ATOM 932 O O . VAL A 1 117 ? 11.100 2.384 -14.521 1.00 91.19 117 VAL A O 1
ATOM 935 N N . ILE A 1 118 ? 10.757 3.689 -12.725 1.00 93.25 118 ILE A N 1
ATOM 936 C CA . ILE A 1 118 ? 9.331 3.348 -12.582 1.00 93.25 118 ILE A CA 1
ATOM 937 C C . ILE A 1 118 ? 8.558 3.732 -13.842 1.00 93.25 118 ILE A C 1
ATOM 939 O O . ILE A 1 118 ? 7.774 2.941 -14.363 1.00 93.25 118 ILE A O 1
ATOM 943 N N . TYR A 1 119 ? 8.775 4.950 -14.337 1.00 90.88 119 TYR A N 1
ATOM 944 C CA . TYR A 1 119 ? 8.072 5.443 -15.509 1.00 90.88 119 TYR A CA 1
ATOM 945 C C . TYR A 1 119 ? 8.477 4.668 -16.770 1.00 90.88 119 TYR A C 1
ATOM 947 O O . TYR A 1 119 ? 7.599 4.287 -17.537 1.00 90.88 119 TYR A O 1
ATOM 955 N N . ALA A 1 120 ? 9.765 4.339 -16.932 1.00 87.00 120 ALA A N 1
ATOM 956 C CA . ALA A 1 120 ? 10.275 3.508 -18.024 1.00 87.00 120 ALA A CA 1
ATOM 957 C C . ALA A 1 120 ? 9.595 2.142 -18.045 1.00 87.00 120 ALA A C 1
ATOM 959 O O . ALA A 1 120 ? 8.994 1.775 -19.049 1.00 87.00 120 ALA A O 1
ATOM 960 N N . LEU A 1 121 ? 9.604 1.426 -16.921 1.00 89.19 121 LEU A N 1
ATOM 961 C CA . LEU A 1 121 ? 8.930 0.134 -16.818 1.00 89.19 121 LEU A CA 1
ATOM 962 C C . LEU A 1 121 ? 7.417 0.238 -17.048 1.00 89.19 121 LEU A C 1
ATOM 964 O O . LEU A 1 121 ? 6.822 -0.721 -17.524 1.00 89.19 121 LEU A O 1
ATOM 968 N N . GLY A 1 122 ? 6.792 1.374 -16.719 1.00 88.50 122 GLY A N 1
ATOM 969 C CA . GLY A 1 122 ? 5.360 1.606 -16.918 1.00 88.50 122 GLY A CA 1
ATOM 970 C C . GLY A 1 122 ? 4.940 1.854 -18.367 1.00 88.50 122 GLY A C 1
ATOM 971 O O . GLY A 1 122 ? 3.835 1.457 -18.742 1.00 88.50 122 GLY A O 1
ATOM 972 N N . VAL A 1 123 ? 5.799 2.489 -19.174 1.00 81.81 123 VAL A N 1
ATOM 973 C CA . VAL A 1 123 ? 5.510 2.791 -20.590 1.00 81.81 123 VAL A CA 1
ATOM 974 C C . VAL A 1 123 ? 5.999 1.704 -21.547 1.00 81.81 123 VAL A C 1
ATOM 976 O O . VAL A 1 123 ? 5.392 1.514 -22.599 1.00 81.81 123 VAL A O 1
ATOM 979 N N . LEU A 1 124 ? 7.058 0.978 -21.180 1.00 78.69 124 LEU A N 1
ATOM 980 C CA . LEU A 1 124 ? 7.621 -0.117 -21.968 1.00 78.69 124 LEU A CA 1
ATOM 981 C C . LEU A 1 124 ? 6.802 -1.406 -21.811 1.00 78.69 124 LEU A C 1
ATOM 983 O O . LEU A 1 124 ? 6.327 -1.715 -20.717 1.00 78.69 124 LEU A O 1
ATOM 987 N N . PHE A 1 125 ? 6.682 -2.191 -22.884 1.00 78.75 125 PHE A N 1
ATOM 988 C CA . PHE A 1 125 ? 6.028 -3.507 -22.896 1.00 78.75 125 PHE A CA 1
ATOM 989 C C . PHE A 1 125 ? 4.631 -3.504 -22.255 1.00 78.75 125 PHE A C 1
ATOM 991 O O . PHE A 1 125 ? 4.308 -4.363 -21.436 1.00 78.75 125 PHE A O 1
ATOM 998 N N . GLY A 1 126 ? 3.827 -2.469 -2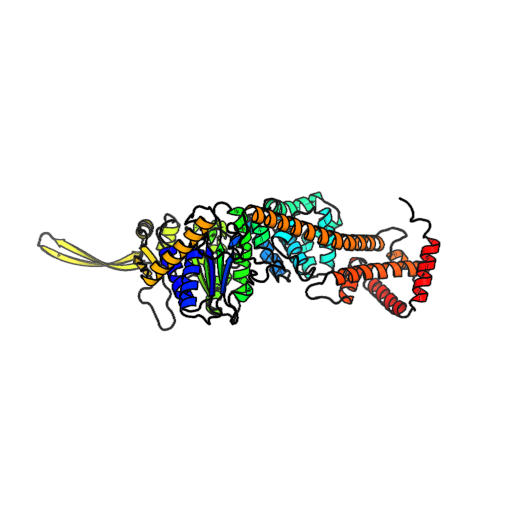2.499 1.00 77.75 126 GLY A N 1
ATOM 999 C CA . GLY A 1 126 ? 2.481 -2.325 -21.940 1.00 77.75 126 GLY A CA 1
ATOM 1000 C C . GLY A 1 126 ? 2.450 -2.154 -20.416 1.00 77.75 126 GLY A C 1
ATOM 1001 O O . GLY A 1 126 ? 1.395 -2.281 -19.779 1.00 77.75 126 GLY A O 1
ATOM 1002 N N . GLY A 1 127 ? 3.597 -1.887 -19.790 1.00 84.88 127 GLY A N 1
ATOM 1003 C CA . GLY A 1 127 ? 3.769 -1.923 -18.343 1.00 84.88 127 GLY A CA 1
ATOM 1004 C C . GLY A 1 127 ? 3.831 -3.339 -17.763 1.00 84.88 127 GLY A C 1
ATOM 1005 O O . GLY A 1 127 ? 3.614 -3.502 -16.562 1.00 84.88 127 GLY A O 1
ATOM 1006 N N . ARG A 1 128 ? 4.079 -4.371 -18.584 1.00 84.81 128 ARG A N 1
ATOM 1007 C CA . ARG A 1 128 ? 4.113 -5.787 -18.170 1.00 84.81 128 ARG A CA 1
ATOM 1008 C C . ARG A 1 128 ? 5.137 -6.045 -17.069 1.00 84.81 128 ARG A C 1
ATOM 1010 O O . ARG A 1 128 ? 4.838 -6.752 -16.111 1.00 84.81 128 ARG A O 1
ATOM 1017 N N . TYR A 1 129 ? 6.313 -5.433 -17.188 1.00 87.88 129 TYR A N 1
ATOM 1018 C CA . TYR A 1 129 ? 7.418 -5.583 -16.237 1.00 87.88 129 TYR A CA 1
ATOM 1019 C C . TYR A 1 129 ? 7.412 -4.516 -15.139 1.00 87.88 129 TYR A C 1
ATOM 1021 O O . TYR A 1 129 ? 8.356 -4.409 -14.361 1.00 87.88 129 TYR A O 1
ATOM 1029 N N . LEU A 1 130 ? 6.351 -3.713 -15.035 1.00 92.00 130 LEU A N 1
ATOM 1030 C CA . LEU A 1 130 ? 6.234 -2.747 -13.958 1.00 92.00 130 LEU A CA 1
ATOM 1031 C C . LEU A 1 130 ? 5.734 -3.429 -12.688 1.00 92.00 130 LEU A C 1
ATOM 1033 O O . LEU A 1 130 ? 4.532 -3.539 -12.469 1.00 92.00 130 LEU A O 1
ATOM 1037 N N . SER A 1 131 ? 6.647 -3.818 -11.807 1.00 92.75 131 SER A N 1
ATOM 1038 C CA . SER A 1 131 ? 6.334 -4.144 -10.414 1.00 92.75 131 SER A CA 1
ATOM 1039 C C . SER A 1 131 ? 7.434 -3.649 -9.480 1.00 92.75 131 SER A C 1
ATOM 1041 O O . SER A 1 131 ? 8.514 -3.261 -9.937 1.00 92.75 131 SER A O 1
ATOM 1043 N N . LEU A 1 132 ? 7.182 -3.667 -8.166 1.00 92.25 132 LEU A N 1
ATOM 1044 C CA . LEU A 1 132 ? 8.206 -3.273 -7.198 1.00 92.25 132 LEU A CA 1
ATOM 1045 C C . LEU A 1 132 ? 9.460 -4.158 -7.330 1.00 92.25 132 LEU A C 1
ATOM 1047 O O . LEU A 1 132 ? 10.535 -3.594 -7.498 1.00 92.25 132 LEU A O 1
ATOM 1051 N N . PRO A 1 133 ? 9.361 -5.502 -7.359 1.00 91.12 133 PRO A N 1
ATOM 1052 C CA . PRO A 1 133 ? 10.527 -6.362 -7.574 1.00 91.12 133 PRO A CA 1
ATOM 1053 C C . PRO A 1 133 ? 11.331 -6.039 -8.839 1.00 91.12 133 PRO A C 1
ATOM 1055 O O . PRO A 1 133 ? 12.541 -5.877 -8.745 1.00 91.12 133 PRO A O 1
ATOM 1058 N N . HIS A 1 134 ? 10.680 -5.860 -9.995 1.00 91.69 134 HIS A N 1
ATOM 1059 C CA . HIS A 1 134 ? 11.374 -5.483 -11.235 1.00 91.69 134 HIS A CA 1
ATOM 1060 C C . HIS A 1 134 ? 12.056 -4.118 -11.122 1.00 91.69 134 HIS A C 1
ATOM 1062 O O . HIS A 1 134 ? 13.190 -3.951 -11.562 1.00 91.69 134 HIS A O 1
ATOM 1068 N N . THR A 1 135 ? 11.383 -3.152 -10.493 1.00 91.44 135 THR A N 1
ATOM 1069 C CA . THR A 1 135 ? 11.916 -1.805 -10.267 1.00 91.44 135 THR A CA 1
ATOM 1070 C C . THR A 1 135 ? 13.176 -1.864 -9.405 1.00 91.44 135 THR A C 1
ATOM 1072 O O . THR A 1 135 ? 14.189 -1.270 -9.763 1.00 91.44 135 THR A O 1
ATOM 1075 N N . LEU A 1 136 ? 13.141 -2.613 -8.297 1.00 88.81 136 LEU A N 1
ATOM 1076 C CA . LEU A 1 136 ? 14.299 -2.805 -7.422 1.00 88.81 136 LEU A CA 1
ATOM 1077 C C . LEU A 1 136 ? 15.448 -3.489 -8.178 1.00 88.81 136 LEU A C 1
ATOM 1079 O O . LEU A 1 136 ? 16.562 -2.969 -8.178 1.00 88.81 136 LEU A O 1
ATOM 1083 N N . THR A 1 137 ? 15.168 -4.583 -8.895 1.00 88.88 137 THR A N 1
ATOM 1084 C CA . THR A 1 137 ? 16.166 -5.299 -9.704 1.00 88.88 137 THR A CA 1
ATOM 1085 C C . THR A 1 137 ? 16.787 -4.407 -10.783 1.00 88.88 137 THR A C 1
ATOM 1087 O O . THR A 1 137 ? 17.994 -4.489 -11.012 1.00 88.88 137 THR A O 1
ATOM 1090 N N . MET A 1 138 ? 16.002 -3.537 -11.428 1.00 88.19 138 MET A N 1
ATOM 1091 C CA . MET A 1 138 ? 16.488 -2.607 -12.452 1.00 88.19 138 MET A CA 1
ATOM 1092 C C . MET A 1 138 ? 17.333 -1.476 -11.851 1.00 88.19 138 MET A C 1
ATOM 1094 O O . MET A 1 138 ? 18.367 -1.126 -12.409 1.00 88.19 138 MET A O 1
ATOM 1098 N N . LEU A 1 139 ? 16.961 -0.945 -10.683 1.00 87.56 139 LEU A N 1
ATOM 1099 C CA . LEU A 1 139 ? 17.746 0.089 -9.994 1.00 87.56 139 LEU A CA 1
ATOM 1100 C C . LEU A 1 139 ? 19.093 -0.425 -9.460 1.00 87.56 139 LEU A C 1
ATOM 1102 O O . LEU A 1 139 ? 20.025 0.370 -9.295 1.00 87.56 139 LEU A O 1
ATOM 1106 N N . SER A 1 140 ? 19.193 -1.730 -9.187 1.00 84.06 140 SER A N 1
ATOM 1107 C CA . SER A 1 140 ? 20.425 -2.409 -8.765 1.00 84.06 140 SER A CA 1
ATOM 1108 C C . SER A 1 140 ? 21.413 -2.677 -9.906 1.00 84.06 140 SER A C 1
ATOM 1110 O O . SER A 1 140 ? 22.509 -3.172 -9.649 1.00 84.06 140 SER A O 1
ATOM 1112 N N . GLN A 1 141 ? 21.054 -2.369 -11.153 1.00 84.75 141 GLN A N 1
ATOM 1113 C CA . GLN A 1 141 ? 21.935 -2.565 -12.301 1.00 84.75 141 GLN A CA 1
ATOM 1114 C C . GLN A 1 141 ? 23.070 -1.543 -12.330 1.00 84.75 141 GLN A C 1
ATOM 1116 O O . GLN A 1 141 ? 23.000 -0.462 -11.739 1.00 84.75 141 GLN A O 1
ATOM 1121 N N . VAL A 1 142 ? 24.138 -1.889 -13.049 1.00 82.06 142 VAL A N 1
ATOM 1122 C CA . VAL A 1 142 ? 25.299 -1.011 -13.194 1.00 82.06 142 VAL A CA 1
ATOM 1123 C C . VAL A 1 142 ? 24.889 0.246 -13.978 1.00 82.06 142 VAL A C 1
ATOM 1125 O O . VAL A 1 142 ? 24.291 0.116 -15.051 1.00 82.06 142 VAL A O 1
ATOM 1128 N N . PRO A 1 143 ? 25.236 1.465 -13.512 1.00 81.81 143 PRO A N 1
ATOM 1129 C CA . PRO A 1 143 ? 24.856 2.701 -14.194 1.00 81.81 143 PRO A CA 1
ATOM 1130 C C . PRO A 1 143 ? 25.259 2.748 -15.672 1.00 81.81 143 PRO A C 1
ATOM 1132 O O . PRO A 1 143 ? 24.501 3.264 -16.484 1.00 81.81 143 PRO A O 1
ATOM 1135 N N . SER A 1 144 ? 26.398 2.156 -16.046 1.00 79.25 144 SER A N 1
ATOM 1136 C CA . SER A 1 144 ? 26.865 2.101 -17.439 1.00 79.25 144 SER A CA 1
ATOM 1137 C C . SER A 1 144 ? 25.947 1.311 -18.377 1.00 79.25 144 SER A C 1
ATOM 1139 O O . SER A 1 144 ? 25.976 1.561 -19.574 1.00 79.25 144 SER A O 1
ATOM 1141 N N . VAL A 1 145 ? 25.148 0.379 -17.849 1.00 82.44 145 VAL A N 1
ATOM 1142 C CA . VAL A 1 145 ? 24.178 -0.425 -18.615 1.00 82.44 145 VAL A CA 1
ATOM 1143 C C . VAL A 1 145 ? 22.809 0.253 -18.641 1.00 82.44 145 VAL A C 1
ATOM 1145 O O . VAL A 1 145 ? 22.089 0.192 -19.631 1.00 82.44 145 VAL A O 1
ATOM 1148 N N . LEU A 1 146 ? 22.428 0.904 -17.542 1.00 84.06 146 LEU A N 1
ATOM 1149 C CA . LEU A 1 146 ? 21.095 1.481 -17.400 1.00 84.06 146 LEU A CA 1
ATOM 1150 C C . LEU A 1 146 ? 20.983 2.882 -18.020 1.00 84.06 146 LEU A C 1
ATOM 1152 O O . LEU A 1 146 ? 19.978 3.199 -18.650 1.00 84.06 146 LEU A O 1
ATOM 1156 N N . PHE A 1 147 ? 21.993 3.740 -17.868 1.00 85.00 147 PHE A N 1
ATOM 1157 C CA . PHE A 1 147 ? 21.916 5.132 -18.324 1.00 85.00 147 PHE A CA 1
ATOM 1158 C C . PHE A 1 147 ? 21.787 5.327 -19.840 1.00 85.00 147 PHE A C 1
ATOM 1160 O O . PHE A 1 147 ? 21.031 6.226 -20.218 1.00 85.00 147 PHE A O 1
ATOM 1167 N N . PRO A 1 148 ? 22.433 4.525 -20.710 1.00 82.88 148 PRO A N 1
ATOM 1168 C CA . PRO A 1 148 ? 22.196 4.604 -22.152 1.00 82.88 148 PRO A CA 1
ATOM 1169 C C . PRO A 1 148 ? 20.717 4.427 -22.502 1.00 82.88 148 PRO A C 1
ATOM 1171 O O . PRO A 1 148 ? 20.147 5.220 -23.253 1.00 82.88 148 PRO A O 1
ATOM 1174 N N . VAL A 1 149 ? 20.073 3.456 -21.856 1.00 82.56 149 VAL A N 1
ATOM 1175 C CA . VAL A 1 149 ? 18.641 3.187 -21.990 1.00 82.56 149 VAL A CA 1
ATOM 1176 C C . VAL A 1 149 ? 17.806 4.359 -21.470 1.00 82.56 149 VAL A C 1
ATOM 1178 O O . VAL A 1 149 ? 16.918 4.843 -22.168 1.00 82.56 149 VAL A O 1
ATOM 1181 N N . LEU A 1 150 ? 18.100 4.870 -20.270 1.00 85.19 150 LEU A N 1
ATOM 1182 C CA . LEU A 1 150 ? 17.345 5.993 -19.700 1.00 85.19 150 LEU A CA 1
ATOM 1183 C C . LEU A 1 150 ? 17.479 7.272 -20.538 1.00 85.19 150 LEU A C 1
ATOM 1185 O O . LEU A 1 150 ? 16.495 7.992 -20.717 1.00 85.19 150 LEU A O 1
ATOM 1189 N N . LYS A 1 151 ? 18.670 7.537 -21.089 1.00 83.56 151 LYS A N 1
ATOM 1190 C CA . LYS A 1 151 ? 18.914 8.655 -22.004 1.00 83.56 151 LYS A CA 1
ATOM 1191 C C . LYS A 1 151 ? 18.048 8.519 -23.252 1.00 83.56 151 LYS A C 1
ATOM 1193 O O . LYS A 1 151 ? 17.342 9.472 -23.578 1.00 83.56 151 LYS A O 1
ATOM 1198 N N . LEU A 1 152 ? 18.063 7.355 -23.905 1.00 78.81 152 LEU A N 1
ATOM 1199 C CA . LEU A 1 152 ? 17.255 7.084 -25.096 1.00 78.81 152 LEU A CA 1
ATOM 1200 C C . LEU A 1 152 ? 15.763 7.330 -24.830 1.00 78.81 152 LEU A C 1
ATOM 1202 O O . LEU A 1 152 ? 15.116 8.086 -25.555 1.00 78.81 152 LEU A O 1
ATOM 1206 N N . ILE A 1 153 ? 15.218 6.759 -23.752 1.00 77.56 153 ILE A N 1
ATOM 1207 C CA . ILE A 1 153 ? 13.794 6.916 -23.426 1.00 77.56 153 ILE A CA 1
ATOM 1208 C C . ILE A 1 153 ? 13.473 8.387 -23.091 1.00 77.56 153 ILE A C 1
ATOM 1210 O O . ILE A 1 153 ? 12.416 8.887 -23.474 1.00 77.56 153 ILE A O 1
ATOM 1214 N N . SER A 1 154 ? 14.399 9.133 -22.473 1.00 82.00 154 SER A N 1
ATOM 1215 C CA . SER A 1 154 ? 14.203 10.561 -22.165 1.00 82.00 154 SER A CA 1
ATOM 1216 C C . SER A 1 154 ? 14.066 11.476 -23.387 1.00 82.00 154 SER A C 1
ATOM 1218 O O . SER A 1 154 ? 13.462 12.545 -23.286 1.00 82.00 154 SER A O 1
ATOM 1220 N N . VAL A 1 155 ? 14.605 11.069 -24.541 1.00 77.25 155 VAL A N 1
ATOM 1221 C CA . VAL A 1 155 ? 14.448 11.798 -25.812 1.00 77.25 155 VAL A CA 1
ATOM 1222 C C . VAL A 1 155 ? 13.036 11.618 -26.364 1.00 77.25 155 VAL A C 1
ATOM 1224 O O . VAL A 1 155 ? 12.451 12.552 -26.913 1.00 77.25 155 VAL A O 1
ATOM 1227 N N . LEU A 1 156 ? 12.484 10.422 -26.182 1.00 73.44 156 LEU A N 1
ATOM 1228 C CA . LEU A 1 156 ? 11.222 9.989 -26.775 1.00 73.44 156 LEU A CA 1
ATOM 1229 C C . LEU A 1 156 ? 10.009 10.337 -25.923 1.00 73.44 156 LEU A C 1
ATOM 1231 O O . LEU A 1 156 ? 8.921 10.518 -26.458 1.00 73.44 156 LEU A O 1
ATOM 1235 N N . TYR A 1 157 ? 10.193 10.463 -24.612 1.00 78.00 157 TYR A N 1
ATOM 1236 C CA . TYR A 1 157 ? 9.138 10.833 -23.679 1.00 78.00 157 TYR A CA 1
ATOM 1237 C C . TYR A 1 157 ? 9.445 12.209 -23.078 1.00 78.00 157 TYR A C 1
ATOM 1239 O O . TYR A 1 157 ? 10.318 12.315 -22.211 1.00 78.00 157 TYR A O 1
ATOM 1247 N N . PRO A 1 158 ? 8.730 13.278 -23.488 1.00 76.88 158 PRO A N 1
ATOM 1248 C CA . PRO A 1 158 ? 8.995 14.644 -23.029 1.00 76.88 158 PRO A CA 1
ATOM 1249 C C . PRO A 1 158 ? 9.023 14.786 -21.503 1.00 76.88 158 PRO A C 1
ATOM 1251 O O . PRO A 1 158 ? 9.878 15.481 -20.958 1.00 76.88 158 PRO A O 1
ATOM 1254 N N . ASP A 1 159 ? 8.139 14.070 -20.810 1.00 77.25 159 ASP A N 1
ATOM 1255 C CA . ASP A 1 159 ? 8.059 14.057 -19.351 1.00 77.25 159 ASP A CA 1
ATOM 1256 C C . ASP A 1 159 ? 9.320 13.485 -18.681 1.00 77.25 159 ASP A C 1
ATOM 1258 O O . ASP A 1 159 ? 9.732 13.949 -17.614 1.00 77.25 159 ASP A O 1
ATOM 1262 N N . MET A 1 160 ? 9.977 12.506 -19.313 1.00 83.12 160 MET A N 1
ATOM 1263 C CA . MET A 1 160 ? 11.232 11.946 -18.807 1.00 83.12 160 MET A CA 1
ATOM 1264 C C . MET A 1 160 ? 12.395 12.907 -18.933 1.00 83.12 160 MET A C 1
ATOM 1266 O O . MET A 1 160 ? 13.296 12.866 -18.100 1.00 83.12 160 MET A O 1
ATOM 1270 N N . LYS A 1 161 ? 12.389 13.781 -19.942 1.00 81.56 161 LYS A N 1
ATOM 1271 C CA . LYS A 1 161 ? 13.458 14.763 -20.140 1.00 81.56 161 LYS A CA 1
ATOM 1272 C C . LYS A 1 161 ? 13.678 15.611 -18.888 1.00 81.56 161 LYS A C 1
ATOM 1274 O O . LYS A 1 161 ? 14.819 15.858 -18.500 1.00 81.56 161 LYS A O 1
ATOM 1279 N N . THR A 1 162 ? 12.589 16.012 -18.235 1.00 84.50 162 THR A N 1
ATOM 1280 C CA . THR A 1 162 ? 12.625 16.782 -16.985 1.00 84.50 162 THR A CA 1
ATOM 1281 C C . THR A 1 162 ? 13.243 15.969 -15.851 1.00 84.50 162 THR A C 1
ATOM 1283 O O . THR A 1 162 ? 14.112 16.469 -15.142 1.00 84.50 162 THR A O 1
ATOM 1286 N N . LEU A 1 163 ? 12.850 14.698 -15.715 1.00 87.00 163 LEU A N 1
ATOM 1287 C CA . LEU A 1 163 ? 13.388 13.806 -14.687 1.00 87.00 163 LEU A CA 1
ATOM 1288 C C . LEU A 1 163 ? 14.863 13.442 -14.939 1.00 87.00 163 LEU A C 1
ATOM 1290 O O . LEU A 1 163 ? 15.613 13.247 -13.989 1.00 87.00 163 LEU A O 1
ATOM 1294 N N . PHE A 1 164 ? 15.301 13.376 -16.200 1.00 87.88 164 PHE A N 1
ATOM 1295 C CA . PHE A 1 164 ? 16.681 13.044 -16.574 1.00 87.88 164 PHE A CA 1
ATOM 1296 C C . PHE A 1 164 ? 17.641 14.238 -16.464 1.00 87.88 164 PHE A C 1
ATOM 1298 O O . PHE A 1 164 ? 18.854 14.055 -16.357 1.00 87.88 164 PHE A O 1
ATOM 1305 N N . SER A 1 165 ? 17.118 15.468 -16.443 1.00 85.69 165 SER A N 1
ATOM 1306 C CA . SER A 1 165 ? 17.912 16.704 -16.406 1.00 85.69 165 SER A CA 1
ATOM 1307 C C . SER A 1 165 ? 19.027 16.740 -15.346 1.00 85.69 165 SER A C 1
ATOM 1309 O O . SER A 1 165 ? 20.112 17.206 -15.698 1.00 85.69 165 SER A O 1
ATOM 1311 N N . PRO A 1 166 ? 18.839 16.262 -14.095 1.00 86.50 166 PRO A N 1
ATOM 1312 C CA . PRO A 1 166 ? 19.893 16.288 -13.071 1.00 86.50 166 PRO A CA 1
ATOM 1313 C C . PRO A 1 166 ? 21.145 15.475 -13.435 1.00 86.50 166 PRO A C 1
ATOM 1315 O O . PRO A 1 166 ? 22.232 15.758 -12.933 1.00 86.50 166 PRO A O 1
ATOM 1318 N N . PHE A 1 167 ? 20.996 14.483 -14.315 1.00 86.75 167 PHE A N 1
ATOM 1319 C CA . PHE A 1 167 ? 22.064 13.563 -14.705 1.00 86.75 167 PHE A CA 1
ATOM 1320 C C . PHE A 1 167 ? 22.684 13.891 -16.059 1.00 86.75 167 PHE A C 1
ATOM 1322 O O . PHE A 1 167 ? 23.723 13.331 -16.404 1.00 86.75 167 PHE A O 1
ATOM 1329 N N . LYS A 1 168 ? 22.044 14.770 -16.840 1.00 82.44 168 LYS A N 1
ATOM 1330 C CA . LYS A 1 168 ? 22.405 15.021 -18.237 1.00 82.44 168 LYS A CA 1
ATOM 1331 C C . LYS A 1 168 ? 23.875 15.405 -18.389 1.00 82.44 168 LYS A C 1
ATOM 1333 O O . LYS A 1 168 ? 24.574 14.786 -19.175 1.00 82.44 168 LYS A O 1
ATOM 1338 N N . GLU A 1 169 ? 24.339 16.391 -17.626 1.00 81.75 169 GLU A N 1
ATOM 1339 C CA . GLU A 1 169 ? 25.721 16.874 -17.706 1.00 81.75 169 GLU A CA 1
ATOM 1340 C C . GLU A 1 169 ? 26.728 15.779 -17.343 1.00 81.75 169 GLU A C 1
ATOM 1342 O O . GLU A 1 169 ? 27.671 15.535 -18.092 1.00 81.75 169 GLU A O 1
ATOM 1347 N N . ALA A 1 170 ? 26.501 15.075 -16.232 1.00 82.75 170 ALA A N 1
ATOM 1348 C CA . ALA A 1 170 ? 27.401 14.022 -15.769 1.00 82.75 170 ALA A CA 1
ATOM 1349 C C . ALA A 1 170 ? 27.445 12.821 -16.737 1.00 82.75 170 ALA A C 1
ATOM 1351 O O . ALA A 1 170 ? 28.490 12.200 -16.926 1.00 82.75 170 ALA A O 1
ATOM 1352 N N . TYR A 1 171 ? 26.326 12.518 -17.401 1.00 81.81 171 TYR A N 1
ATOM 1353 C CA . TYR A 1 171 ? 26.266 11.503 -18.450 1.00 81.81 171 TYR A CA 1
ATOM 1354 C C . TYR A 1 171 ? 26.953 11.952 -19.744 1.00 81.81 171 TYR A C 1
ATOM 1356 O O . TYR A 1 171 ? 27.809 11.236 -20.257 1.00 81.81 171 TYR A O 1
ATOM 1364 N N . ASP A 1 172 ? 26.628 13.147 -20.245 1.00 77.88 172 ASP A N 1
ATOM 1365 C CA . ASP A 1 172 ? 27.169 13.672 -21.503 1.00 77.88 172 ASP A CA 1
ATOM 1366 C C . ASP A 1 172 ? 28.700 13.910 -21.401 1.00 77.88 172 ASP A C 1
ATOM 1368 O O . ASP A 1 172 ? 29.419 13.763 -22.387 1.00 77.88 172 ASP A O 1
ATOM 1372 N N . THR A 1 173 ? 29.224 14.208 -20.202 1.00 79.06 173 THR A N 1
ATOM 1373 C CA . THR A 1 173 ? 30.673 14.346 -19.921 1.00 79.06 173 THR A CA 1
ATOM 1374 C C . THR A 1 173 ? 31.363 13.036 -19.519 1.00 79.06 173 THR A C 1
ATOM 1376 O O . THR A 1 173 ? 32.570 13.024 -19.272 1.00 79.06 173 THR A O 1
ATOM 1379 N N . ASN A 1 174 ? 30.624 11.922 -19.476 1.00 76.06 174 ASN A N 1
ATOM 1380 C CA . ASN A 1 174 ? 31.109 10.592 -19.099 1.00 76.06 174 ASN A CA 1
ATOM 1381 C C . ASN A 1 174 ? 31.782 10.542 -17.704 1.00 76.06 174 ASN A C 1
ATOM 1383 O O . ASN A 1 174 ? 32.711 9.766 -17.462 1.00 76.06 174 ASN A O 1
ATOM 1387 N N . THR A 1 175 ? 31.316 11.366 -16.756 1.00 81.31 175 THR A N 1
ATOM 1388 C CA . THR A 1 175 ? 31.846 11.441 -15.386 1.00 81.31 175 THR A CA 1
ATOM 1389 C C . THR A 1 175 ? 31.159 10.425 -14.469 1.00 81.31 175 THR A C 1
ATOM 1391 O O . THR A 1 175 ? 30.379 10.754 -13.571 1.00 81.31 175 THR A O 1
ATOM 1394 N N . LEU A 1 176 ? 31.500 9.144 -14.648 1.00 73.00 176 LEU A N 1
ATOM 1395 C CA . LEU A 1 176 ? 30.965 8.041 -13.833 1.00 73.00 176 LEU A CA 1
ATOM 1396 C C . LEU A 1 176 ? 31.025 8.279 -12.308 1.00 73.00 176 LEU A C 1
ATOM 1398 O O . LEU A 1 176 ? 30.036 7.963 -11.647 1.00 73.00 176 LEU A O 1
ATOM 1402 N N . PRO A 1 177 ? 32.091 8.863 -11.716 1.00 79.25 177 PRO A N 1
ATOM 1403 C CA . PRO A 1 177 ? 32.120 9.134 -10.276 1.00 79.25 177 PRO A CA 1
ATOM 1404 C C . PRO A 1 177 ? 31.056 10.143 -9.819 1.00 79.25 177 PRO A C 1
ATOM 1406 O O . PRO A 1 177 ? 30.488 9.997 -8.738 1.00 79.25 177 PRO A O 1
ATOM 1409 N N . GLN A 1 178 ? 30.755 11.152 -10.642 1.00 77.75 178 GLN A N 1
ATOM 1410 C CA . GLN A 1 178 ? 29.734 12.156 -10.339 1.00 77.75 178 GLN A CA 1
ATOM 1411 C C . GLN A 1 178 ? 28.331 11.542 -10.420 1.00 77.75 178 GLN A C 1
ATOM 1413 O O . GLN A 1 178 ? 27.527 11.738 -9.509 1.00 77.75 178 GLN A O 1
ATOM 1418 N N . LEU A 1 179 ? 28.075 10.730 -11.454 1.00 79.50 179 LEU A N 1
ATOM 1419 C CA . LEU A 1 179 ? 26.856 9.925 -11.582 1.00 79.50 179 LEU A CA 1
ATOM 1420 C C . LEU A 1 179 ? 26.680 8.983 -10.387 1.00 79.50 179 LEU A C 1
ATOM 1422 O O . LEU A 1 179 ? 25.635 8.989 -9.747 1.00 79.50 179 LEU A O 1
ATOM 1426 N N . GLN A 1 180 ? 27.710 8.215 -10.027 1.00 76.50 180 GLN A N 1
ATOM 1427 C CA . GLN A 1 180 ? 27.658 7.330 -8.861 1.00 76.50 180 GLN A CA 1
ATOM 1428 C C . GLN A 1 180 ? 27.370 8.104 -7.570 1.00 76.50 180 GLN A C 1
ATOM 1430 O O . GLN A 1 180 ? 26.544 7.661 -6.776 1.00 76.50 180 GLN A O 1
ATOM 1435 N N . GLY A 1 181 ? 27.971 9.283 -7.381 1.00 77.12 181 GLY A N 1
ATOM 1436 C CA . GLY A 1 181 ? 27.678 10.156 -6.241 1.00 77.12 181 GLY A CA 1
ATOM 1437 C C . GLY A 1 181 ? 26.210 10.597 -6.173 1.00 77.12 181 GLY A C 1
ATOM 1438 O O . GLY A 1 181 ? 25.622 10.607 -5.093 1.00 77.12 181 GLY A O 1
ATOM 1439 N N . GLN A 1 182 ? 25.589 10.907 -7.315 1.00 78.56 182 GLN A N 1
ATOM 1440 C CA . GLN A 1 182 ? 24.166 11.269 -7.401 1.00 78.56 182 GLN A CA 1
ATOM 1441 C C . GLN A 1 182 ? 23.228 10.079 -7.139 1.00 78.56 182 GLN A C 1
ATOM 1443 O O . GLN A 1 182 ? 22.129 10.257 -6.608 1.00 78.56 182 GLN A O 1
ATOM 1448 N N . LEU A 1 183 ? 23.659 8.869 -7.500 1.00 79.75 183 LEU A N 1
ATOM 1449 C CA . LEU A 1 183 ? 22.874 7.636 -7.400 1.00 79.75 183 LEU A CA 1
ATOM 1450 C C . LEU A 1 183 ? 23.035 6.916 -6.062 1.00 79.75 183 LEU A C 1
ATOM 1452 O O . LEU A 1 183 ? 22.145 6.155 -5.675 1.00 79.75 183 LEU A O 1
ATOM 1456 N N . ALA A 1 184 ? 24.130 7.172 -5.344 1.00 74.06 184 ALA A N 1
ATOM 1457 C CA . ALA A 1 184 ? 24.463 6.504 -4.091 1.00 74.06 184 ALA A CA 1
ATOM 1458 C C . ALA A 1 184 ? 23.299 6.551 -3.093 1.00 74.06 184 ALA A C 1
ATOM 1460 O O . ALA A 1 184 ? 22.949 5.531 -2.510 1.00 74.06 184 ALA A O 1
ATOM 1461 N N . SER A 1 185 ? 22.628 7.698 -2.956 1.00 72.75 185 SER A N 1
ATOM 1462 C CA . SER A 1 185 ? 21.484 7.858 -2.049 1.00 72.75 185 SER A CA 1
ATOM 1463 C C . SER A 1 185 ? 20.301 6.944 -2.384 1.00 72.75 185 SER A C 1
ATOM 1465 O O . SER A 1 185 ? 19.645 6.448 -1.471 1.00 72.75 185 SER A O 1
ATOM 1467 N N . ALA A 1 186 ? 20.039 6.688 -3.670 1.00 74.38 186 ALA A N 1
ATOM 1468 C CA . ALA A 1 186 ? 19.021 5.723 -4.080 1.00 74.38 186 ALA A CA 1
ATOM 1469 C C . ALA A 1 186 ? 19.511 4.289 -3.834 1.00 74.38 186 ALA A C 1
ATOM 1471 O O . ALA A 1 186 ? 18.826 3.501 -3.191 1.00 74.38 186 ALA A O 1
ATOM 1472 N N . GLN A 1 187 ? 20.724 3.956 -4.285 1.00 72.19 187 GLN A N 1
ATOM 1473 C CA . GLN A 1 187 ? 21.263 2.592 -4.228 1.00 72.19 187 GLN A CA 1
ATOM 1474 C C . GLN A 1 187 ? 21.520 2.087 -2.799 1.00 72.19 187 GLN A C 1
ATOM 1476 O O . GLN A 1 187 ? 21.274 0.913 -2.523 1.00 72.19 187 GLN A O 1
ATOM 1481 N N . ILE A 1 188 ? 21.935 2.962 -1.874 1.00 62.78 188 ILE A N 1
ATOM 1482 C CA . ILE A 1 188 ? 22.131 2.631 -0.451 1.00 62.78 188 ILE A CA 1
ATOM 1483 C C . ILE A 1 188 ? 20.822 2.147 0.189 1.00 62.78 188 ILE A C 1
ATOM 1485 O O . ILE A 1 188 ? 20.846 1.215 0.990 1.00 62.78 188 ILE A O 1
ATOM 1489 N N . GLY A 1 189 ? 19.677 2.735 -0.177 1.00 58.78 189 GLY A N 1
ATOM 1490 C CA . GLY A 1 189 ? 18.373 2.264 0.296 1.00 58.78 189 GLY A CA 1
ATOM 1491 C C . GLY A 1 189 ? 17.979 0.911 -0.306 1.00 58.78 189 GLY A C 1
ATOM 1492 O O . GLY A 1 189 ? 17.380 0.079 0.369 1.00 58.78 189 GLY A O 1
ATOM 1493 N N . LEU A 1 190 ? 18.341 0.672 -1.569 1.00 62.75 190 LEU A N 1
ATOM 1494 C CA . LEU A 1 190 ? 17.849 -0.453 -2.372 1.00 62.75 190 LEU A CA 1
ATOM 1495 C C . LEU A 1 190 ? 18.617 -1.765 -2.164 1.00 62.75 190 LEU A C 1
ATOM 1497 O O . LEU A 1 190 ? 18.025 -2.835 -2.284 1.00 62.75 190 LEU A O 1
ATOM 1501 N N . GLY A 1 191 ? 19.910 -1.710 -1.819 1.00 52.28 191 GLY A N 1
ATOM 1502 C CA . GLY A 1 191 ? 20.793 -2.886 -1.702 1.00 52.28 191 GLY A CA 1
ATOM 1503 C C . GLY A 1 191 ? 20.413 -3.924 -0.632 1.00 52.28 191 GLY A C 1
ATOM 1504 O O . GLY A 1 191 ? 21.118 -4.915 -0.465 1.00 52.28 191 GLY A O 1
ATOM 1505 N N . SER A 1 192 ? 19.314 -3.716 0.096 1.00 51.81 192 SER A N 1
ATOM 1506 C CA . SER A 1 192 ? 18.871 -4.535 1.228 1.00 51.81 192 SER A CA 1
ATOM 1507 C C . SER A 1 192 ? 17.724 -5.509 0.918 1.00 51.81 192 SER A C 1
ATOM 1509 O O . SER A 1 192 ? 17.308 -6.243 1.815 1.00 51.81 192 SER A O 1
ATOM 1511 N N . MET A 1 193 ? 17.187 -5.544 -0.311 1.00 60.47 193 MET A N 1
ATOM 1512 C CA . MET A 1 193 ? 15.899 -6.207 -0.566 1.00 60.47 193 MET A CA 1
ATOM 1513 C C . MET A 1 193 ? 15.941 -7.282 -1.655 1.00 60.47 193 MET A C 1
ATOM 1515 O O . MET A 1 193 ? 15.771 -7.013 -2.838 1.00 60.47 193 MET A O 1
ATOM 1519 N N . SER A 1 194 ? 16.093 -8.531 -1.210 1.00 61.81 194 SER A N 1
ATOM 1520 C CA . SER A 1 194 ? 16.078 -9.760 -2.020 1.00 61.81 194 SER A CA 1
ATOM 1521 C C . SER A 1 194 ? 15.081 -10.799 -1.482 1.00 61.81 194 SER A C 1
ATOM 1523 O O . SER A 1 194 ? 15.306 -12.008 -1.563 1.00 61.81 194 SER A O 1
ATOM 1525 N N . ASP A 1 195 ? 13.971 -10.343 -0.892 1.00 80.06 195 ASP A N 1
ATOM 1526 C CA . ASP A 1 195 ? 12.983 -11.249 -0.309 1.00 80.06 195 ASP A CA 1
ATOM 1527 C C . ASP A 1 195 ? 12.110 -11.908 -1.389 1.00 80.06 195 ASP A C 1
ATOM 1529 O O . ASP A 1 195 ? 11.371 -11.253 -2.131 1.00 80.06 195 ASP A O 1
ATOM 1533 N N . ALA A 1 196 ? 12.201 -13.234 -1.474 1.00 88.19 196 ALA A N 1
ATOM 1534 C CA . ALA A 1 196 ? 11.520 -14.008 -2.503 1.00 88.19 196 ALA A CA 1
ATOM 1535 C C . ALA A 1 196 ? 9.996 -14.079 -2.284 1.00 88.19 196 ALA A C 1
ATOM 1537 O O . ALA A 1 196 ? 9.247 -14.157 -3.260 1.00 88.19 196 ALA A O 1
ATOM 1538 N N . SER A 1 197 ? 9.527 -14.011 -1.031 1.00 89.00 197 SER A N 1
ATOM 1539 C CA . SER A 1 197 ? 8.097 -13.978 -0.704 1.00 89.00 197 SER A CA 1
ATOM 1540 C C . SER A 1 197 ? 7.458 -12.665 -1.149 1.00 89.00 197 SER A C 1
ATOM 1542 O O . SER A 1 197 ? 6.413 -12.676 -1.796 1.00 89.00 197 SER A O 1
ATOM 1544 N N . LEU A 1 198 ? 8.110 -11.534 -0.875 1.00 88.94 198 LEU A N 1
ATOM 1545 C CA . LEU A 1 198 ? 7.720 -10.216 -1.370 1.00 88.94 198 LEU A CA 1
ATOM 1546 C C . LEU A 1 198 ? 7.677 -10.211 -2.894 1.00 88.94 198 LEU A C 1
ATOM 1548 O O . LEU A 1 198 ? 6.664 -9.820 -3.476 1.00 88.94 198 LEU A O 1
ATOM 1552 N N . ALA A 1 199 ? 8.743 -10.701 -3.534 1.00 89.69 199 ALA A N 1
ATOM 1553 C CA . ALA A 1 199 ? 8.819 -10.769 -4.985 1.00 89.69 199 ALA A CA 1
ATOM 1554 C C . ALA A 1 199 ? 7.641 -11.537 -5.593 1.00 89.69 199 ALA A C 1
ATOM 1556 O O . ALA A 1 199 ? 7.065 -11.108 -6.593 1.00 89.69 199 ALA A O 1
ATOM 1557 N N . TYR A 1 200 ? 7.254 -12.641 -4.959 1.00 91.12 200 TYR A N 1
ATOM 1558 C CA . TYR A 1 200 ? 6.127 -13.466 -5.369 1.00 91.12 200 TYR A CA 1
ATOM 1559 C C . TYR A 1 200 ? 4.773 -12.771 -5.173 1.00 91.12 200 TYR A C 1
ATOM 1561 O O . TYR A 1 200 ? 3.985 -12.687 -6.115 1.00 91.12 200 TYR A O 1
ATOM 1569 N N . VAL A 1 201 ? 4.504 -12.235 -3.979 1.00 91.81 201 VAL A N 1
ATOM 1570 C CA . VAL A 1 201 ? 3.214 -11.602 -3.647 1.00 91.81 201 VAL A CA 1
ATOM 1571 C C . VAL A 1 201 ? 2.976 -10.336 -4.472 1.00 91.81 201 VAL A C 1
ATOM 1573 O O . VAL A 1 201 ? 1.842 -10.081 -4.869 1.00 91.81 201 VAL A O 1
ATOM 1576 N N . MET A 1 202 ? 4.032 -9.562 -4.749 1.00 92.12 202 MET A N 1
ATOM 1577 C CA . MET A 1 202 ? 3.956 -8.253 -5.417 1.00 92.12 202 MET A CA 1
ATOM 1578 C C . MET A 1 202 ? 4.061 -8.300 -6.949 1.00 92.12 202 MET A C 1
ATOM 1580 O O . MET A 1 202 ? 4.166 -7.257 -7.599 1.00 92.12 202 MET A O 1
ATOM 1584 N N . THR A 1 203 ? 4.077 -9.493 -7.539 1.00 89.25 203 THR A N 1
ATOM 1585 C CA . THR A 1 203 ? 4.051 -9.690 -8.993 1.00 89.25 203 THR A CA 1
ATOM 1586 C C . THR A 1 203 ? 2.759 -10.370 -9.410 1.00 89.25 203 THR A C 1
ATOM 1588 O O . THR A 1 203 ? 2.259 -11.262 -8.724 1.00 89.25 203 THR A O 1
ATOM 1591 N N . GLU A 1 204 ? 2.221 -9.949 -10.552 1.00 78.38 204 GLU A N 1
ATOM 1592 C CA . GLU A 1 204 ? 1.161 -10.691 -11.228 1.00 78.38 204 GLU A CA 1
ATOM 1593 C C . GLU A 1 204 ? 1.775 -11.815 -12.062 1.00 78.38 204 GLU A C 1
ATOM 1595 O O . GLU A 1 204 ? 2.871 -11.678 -12.603 1.00 78.38 204 GLU A O 1
ATOM 1600 N N . ASP A 1 205 ? 1.066 -12.934 -12.159 1.00 67.19 205 ASP A N 1
ATOM 1601 C CA . ASP A 1 205 ? 1.495 -14.091 -12.936 1.00 67.19 205 ASP A CA 1
ATOM 1602 C C . ASP A 1 205 ? 0.319 -14.622 -13.747 1.00 67.19 205 ASP A C 1
ATOM 1604 O O . ASP A 1 205 ? -0.794 -14.754 -13.229 1.00 67.19 205 ASP A O 1
ATOM 1608 N N . GLU A 1 206 ? 0.566 -14.909 -15.022 1.00 60.16 206 GLU A N 1
ATOM 1609 C CA . GLU A 1 206 ? -0.462 -15.253 -16.008 1.00 60.16 206 GLU A CA 1
ATOM 1610 C C . GLU A 1 206 ? -1.184 -16.562 -15.655 1.00 60.16 206 GLU A C 1
ATOM 1612 O O . GLU A 1 206 ? -2.383 -16.690 -15.905 1.00 60.16 206 GLU A O 1
ATOM 1617 N N . GLU A 1 207 ? -0.497 -17.485 -14.974 1.00 57.22 207 GLU A N 1
ATOM 1618 C CA . GLU A 1 207 ? -1.048 -18.758 -14.487 1.00 57.22 207 GLU A CA 1
ATOM 1619 C C . GLU A 1 207 ? -1.857 -18.626 -13.179 1.00 57.22 207 GLU A C 1
ATOM 1621 O O . GLU A 1 207 ? -2.450 -19.591 -12.695 1.00 57.22 207 GLU A O 1
ATOM 1626 N N . SER A 1 208 ? -1.865 -17.444 -12.555 1.00 62.22 208 SER A N 1
ATOM 1627 C CA . SER A 1 208 ? -2.434 -17.211 -11.218 1.00 62.22 208 SER A CA 1
ATOM 1628 C C . SER A 1 208 ? -3.652 -16.280 -11.224 1.00 62.22 208 SER A C 1
ATOM 1630 O O . SER A 1 208 ? -3.943 -15.656 -10.203 1.00 62.22 208 SER A O 1
ATOM 1632 N N . ARG A 1 209 ? -4.396 -16.197 -12.339 1.00 66.06 209 ARG A N 1
ATOM 1633 C CA . ARG A 1 209 ? -5.587 -15.326 -12.469 1.00 66.06 209 ARG A CA 1
ATOM 1634 C C . ARG A 1 209 ? -6.620 -15.532 -11.357 1.00 66.06 209 ARG A C 1
ATOM 1636 O O . ARG A 1 209 ? -7.198 -14.557 -10.889 1.00 66.06 209 ARG A O 1
ATOM 1643 N N . ASP A 1 210 ? -6.792 -16.764 -10.884 1.00 69.25 210 ASP A N 1
ATOM 1644 C CA . ASP A 1 210 ? -7.777 -17.107 -9.846 1.00 69.25 210 ASP A CA 1
ATOM 1645 C C . ASP A 1 210 ? -7.464 -16.483 -8.473 1.00 69.25 210 ASP A C 1
ATOM 1647 O O . ASP A 1 210 ? -8.362 -16.286 -7.652 1.00 69.25 210 ASP A O 1
ATOM 1651 N N . ILE A 1 211 ? -6.194 -16.142 -8.230 1.00 79.56 211 ILE A N 1
ATOM 1652 C CA . ILE A 1 211 ? -5.707 -15.538 -6.981 1.00 79.56 211 ILE A CA 1
ATOM 1653 C C . ILE A 1 211 ? -5.162 -14.120 -7.190 1.00 79.56 211 ILE A C 1
ATOM 1655 O O . ILE A 1 211 ? -4.580 -13.544 -6.270 1.00 79.56 211 ILE A O 1
ATOM 1659 N N . ALA A 1 212 ? -5.326 -13.560 -8.389 1.00 84.75 212 ALA A N 1
ATOM 1660 C CA . ALA A 1 212 ? -4.936 -12.194 -8.683 1.00 84.75 212 ALA A CA 1
ATOM 1661 C C . ALA A 1 212 ? -5.934 -11.219 -8.042 1.00 84.75 212 ALA A C 1
ATOM 1663 O O . ALA A 1 212 ? -7.153 -11.338 -8.204 1.00 84.7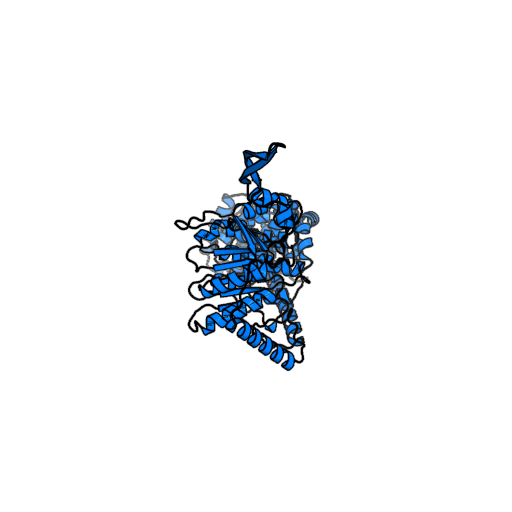5 212 ALA A O 1
ATOM 1664 N N . VAL A 1 213 ? 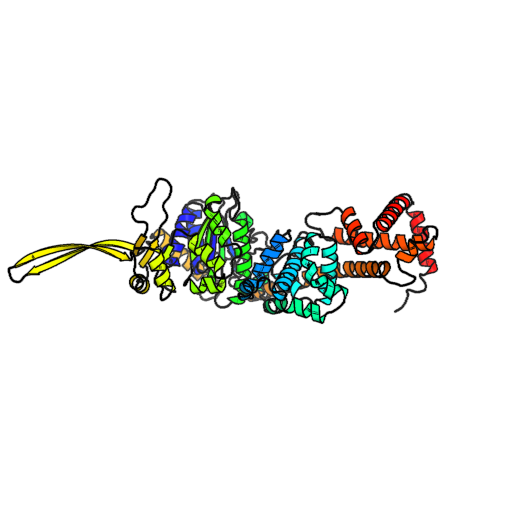-5.406 -10.247 -7.307 1.00 88.75 213 VAL A N 1
ATOM 1665 C CA . VAL A 1 213 ? -6.169 -9.142 -6.730 1.00 88.75 213 VAL A CA 1
ATOM 1666 C C . VAL A 1 213 ? -5.938 -7.905 -7.582 1.00 88.75 213 VAL A C 1
ATOM 1668 O O . VAL A 1 213 ? -4.806 -7.473 -7.773 1.00 88.75 213 VAL A O 1
ATOM 1671 N N . ASP A 1 214 ? -7.032 -7.318 -8.057 1.00 89.44 214 ASP A N 1
ATOM 1672 C CA . ASP A 1 214 ? -7.024 -5.990 -8.659 1.00 89.44 214 ASP A CA 1
ATOM 1673 C C . ASP A 1 214 ? -7.478 -4.963 -7.617 1.00 89.44 214 ASP A C 1
ATOM 1675 O O . ASP A 1 214 ? -8.637 -4.955 -7.189 1.00 89.44 214 ASP A O 1
ATOM 1679 N N . LEU A 1 215 ? -6.560 -4.085 -7.208 1.00 91.75 215 LEU A N 1
ATOM 1680 C CA . LEU A 1 215 ? -6.821 -3.063 -6.193 1.00 91.75 215 LEU A CA 1
ATOM 1681 C C . LEU A 1 215 ? -7.893 -2.052 -6.621 1.00 91.75 215 LEU A C 1
ATOM 1683 O O . LEU A 1 215 ? -8.541 -1.468 -5.754 1.00 91.75 215 LEU A O 1
ATOM 1687 N N . ASP A 1 216 ? -8.125 -1.842 -7.922 1.00 89.62 216 ASP A N 1
ATOM 1688 C CA . ASP A 1 216 ? -9.169 -0.913 -8.381 1.00 89.62 216 ASP A CA 1
ATOM 1689 C C . ASP A 1 216 ? -10.586 -1.452 -8.118 1.00 89.62 216 ASP A C 1
ATOM 1691 O O . ASP A 1 216 ? -11.557 -0.692 -8.035 1.00 89.62 216 ASP A O 1
ATOM 1695 N N . THR A 1 217 ? -10.708 -2.769 -7.921 1.00 89.81 217 THR A N 1
ATOM 1696 C CA . THR A 1 217 ? -11.994 -3.420 -7.653 1.00 89.81 217 THR A CA 1
ATOM 1697 C C . THR A 1 217 ? -12.463 -3.261 -6.211 1.00 89.81 217 THR A C 1
ATOM 1699 O O . THR A 1 217 ? -13.660 -3.405 -5.965 1.00 89.81 217 THR A O 1
ATOM 1702 N N . ILE A 1 218 ? -11.578 -2.890 -5.273 1.00 93.25 218 ILE A N 1
ATOM 1703 C CA . ILE A 1 218 ? -11.872 -2.834 -3.828 1.00 93.25 218 ILE A CA 1
ATOM 1704 C C . ILE A 1 218 ? -13.163 -2.065 -3.544 1.00 93.25 218 ILE A C 1
ATOM 1706 O O . ILE A 1 218 ? -14.026 -2.569 -2.830 1.00 93.25 218 ILE A O 1
ATOM 1710 N N . SER A 1 219 ? -13.312 -0.882 -4.142 1.00 91.75 219 SER A N 1
ATOM 1711 C CA . SER A 1 219 ? -14.476 -0.002 -3.981 1.00 91.75 219 SER A CA 1
ATOM 1712 C C . SER A 1 219 ? -15.418 -0.009 -5.197 1.00 91.75 219 SER A C 1
ATOM 1714 O O . SER A 1 219 ? -16.265 0.878 -5.346 1.00 91.75 219 SER A O 1
ATOM 1716 N N . SER A 1 220 ? -15.279 -0.988 -6.100 1.00 91.19 220 SER A N 1
ATOM 1717 C CA . SER A 1 220 ? -16.144 -1.138 -7.281 1.00 91.19 220 SER A CA 1
ATOM 1718 C C . SER A 1 220 ? -17.573 -1.546 -6.915 1.00 91.19 220 SER A C 1
ATOM 1720 O O . SER A 1 220 ? -17.838 -2.045 -5.818 1.00 91.19 220 SER A O 1
ATOM 1722 N N . LYS A 1 221 ? -18.510 -1.315 -7.842 1.00 87.88 221 LYS A N 1
ATOM 1723 C CA . LYS A 1 221 ? -19.917 -1.706 -7.667 1.00 87.88 221 LYS A CA 1
ATOM 1724 C C . LYS A 1 221 ? -20.140 -3.172 -8.008 1.00 87.88 221 LYS A C 1
ATOM 1726 O O . LYS A 1 221 ? -20.969 -3.827 -7.387 1.00 87.88 221 LYS A O 1
ATOM 1731 N N . GLU A 1 222 ? -19.385 -3.656 -8.979 1.00 89.06 222 GLU A N 1
ATOM 1732 C CA . GLU A 1 222 ? -19.517 -4.963 -9.600 1.00 89.06 222 GLU A CA 1
ATOM 1733 C C . GLU A 1 222 ? -18.871 -6.055 -8.743 1.00 89.06 222 GLU A C 1
ATOM 1735 O O . GLU A 1 222 ? -19.433 -7.137 -8.598 1.00 89.06 222 GLU A O 1
ATOM 1740 N N . SER A 1 223 ? -17.704 -5.772 -8.155 1.00 90.25 223 SER A N 1
ATOM 1741 C CA . SER A 1 223 ? -16.916 -6.751 -7.400 1.00 90.25 223 SER A CA 1
ATOM 1742 C C . SER A 1 223 ? -16.165 -6.093 -6.227 1.00 90.25 223 SER A C 1
ATOM 1744 O O . SER A 1 223 ? -14.930 -6.104 -6.220 1.00 90.25 223 SER A O 1
ATOM 1746 N N . PRO A 1 224 ? -16.870 -5.515 -5.230 1.00 94.44 224 PRO A N 1
ATOM 1747 C CA . PRO A 1 224 ? -16.230 -4.926 -4.053 1.00 94.44 224 PRO A CA 1
ATOM 1748 C C . PRO A 1 224 ? -15.447 -5.976 -3.258 1.00 94.44 224 PRO A C 1
ATOM 1750 O O . PRO A 1 224 ? -15.785 -7.162 -3.282 1.00 94.44 224 PRO A O 1
ATOM 1753 N N . MET A 1 225 ? -14.430 -5.551 -2.507 1.00 95.44 225 MET A N 1
ATOM 1754 C CA . MET A 1 225 ? -13.541 -6.468 -1.786 1.00 95.44 225 MET A CA 1
ATOM 1755 C C . MET A 1 225 ? -13.278 -6.035 -0.338 1.00 95.44 225 MET A C 1
ATOM 1757 O O . MET A 1 225 ? -13.128 -4.850 -0.040 1.00 95.44 225 MET A O 1
ATOM 1761 N N . LEU A 1 226 ? -13.189 -7.021 0.555 1.00 97.38 226 LEU A N 1
ATOM 1762 C CA . LEU A 1 226 ? -12.507 -6.918 1.843 1.00 97.38 226 LEU A CA 1
ATOM 1763 C C . LEU A 1 226 ? -11.065 -7.395 1.650 1.00 97.38 226 LEU A C 1
ATOM 1765 O O . LEU A 1 226 ? -10.844 -8.587 1.437 1.00 97.38 226 LEU A O 1
ATOM 1769 N N . LEU A 1 227 ? -10.107 -6.472 1.665 1.00 97.38 227 LEU A N 1
ATOM 1770 C CA . LEU A 1 227 ? -8.690 -6.756 1.465 1.00 97.38 227 LEU A CA 1
ATOM 1771 C C . LEU A 1 227 ? -7.926 -6.630 2.785 1.00 97.38 227 LEU A C 1
ATOM 1773 O O . LEU A 1 227 ? -7.847 -5.545 3.359 1.00 97.38 227 LEU A O 1
ATOM 1777 N N . CYS A 1 228 ? -7.315 -7.723 3.226 1.00 96.81 228 CYS A N 1
ATOM 1778 C CA . CYS A 1 228 ? -6.418 -7.746 4.377 1.00 96.81 228 CYS A CA 1
ATOM 1779 C C . CYS A 1 228 ? -4.955 -7.742 3.914 1.00 96.81 228 CYS A C 1
ATOM 1781 O O . CYS A 1 228 ? -4.546 -8.596 3.125 1.00 96.81 228 CYS A O 1
ATOM 1783 N N . LEU A 1 229 ? -4.179 -6.780 4.411 1.00 94.75 229 LEU A N 1
ATOM 1784 C CA . LEU A 1 229 ? -2.743 -6.629 4.190 1.00 94.75 229 LEU A CA 1
ATOM 1785 C C . LEU A 1 229 ? -2.009 -7.008 5.475 1.00 94.75 229 LEU A C 1
ATOM 1787 O O . LEU A 1 229 ? -2.053 -6.261 6.454 1.00 94.75 229 LEU A O 1
ATOM 1791 N N . GLY A 1 230 ? -1.341 -8.155 5.458 1.00 90.75 230 GLY A N 1
ATOM 1792 C CA . GLY A 1 230 ? -0.570 -8.649 6.585 1.00 90.75 230 GLY A CA 1
ATOM 1793 C C . GLY A 1 230 ? 0.813 -8.007 6.679 1.00 90.75 230 GLY A C 1
ATOM 1794 O O . GLY A 1 230 ? 1.507 -7.805 5.681 1.00 90.75 230 GLY A O 1
ATOM 1795 N N . SER A 1 231 ? 1.247 -7.717 7.899 1.00 86.31 231 SER A N 1
ATOM 1796 C CA . SER A 1 231 ? 2.621 -7.335 8.218 1.00 86.31 231 SER A CA 1
ATOM 1797 C C . SER A 1 231 ? 3.260 -8.356 9.153 1.00 86.31 231 SER A C 1
ATOM 1799 O O . SER A 1 231 ? 2.582 -9.159 9.784 1.00 86.31 231 SER A O 1
ATOM 1801 N N . ASN A 1 232 ? 4.582 -8.309 9.274 1.00 79.94 232 ASN A N 1
ATOM 1802 C CA . ASN A 1 232 ? 5.299 -9.058 10.295 1.00 79.94 232 ASN A CA 1
ATOM 1803 C C . ASN A 1 232 ? 6.292 -8.117 10.988 1.00 79.94 232 ASN A C 1
ATOM 1805 O O . ASN A 1 232 ? 7.267 -7.702 10.353 1.00 79.94 232 ASN A O 1
ATOM 1809 N N . PRO A 1 233 ? 6.100 -7.806 12.285 1.00 72.38 233 PRO A N 1
ATOM 1810 C CA . PRO A 1 233 ? 7.000 -6.935 13.038 1.00 72.38 233 PRO A CA 1
ATOM 1811 C C . PRO A 1 233 ? 8.465 -7.395 13.014 1.00 72.38 233 PRO A C 1
ATOM 1813 O O . PRO A 1 233 ? 9.366 -6.561 13.061 1.00 72.38 233 PRO A O 1
ATOM 1816 N N . ARG A 1 234 ? 8.716 -8.711 12.897 1.00 69.88 234 ARG A N 1
ATOM 1817 C CA . ARG A 1 234 ? 10.069 -9.292 12.828 1.00 69.88 234 ARG A CA 1
ATOM 1818 C C . ARG A 1 234 ? 10.780 -8.979 11.505 1.00 69.88 234 ARG A C 1
ATOM 1820 O O . ARG A 1 234 ? 12.003 -8.962 11.469 1.00 69.88 234 ARG A O 1
ATOM 1827 N N . LEU A 1 235 ? 10.027 -8.711 10.437 1.00 68.19 235 LEU A N 1
ATOM 1828 C CA . LEU A 1 235 ? 10.528 -8.400 9.089 1.00 68.19 235 LEU A CA 1
ATOM 1829 C C . LEU A 1 235 ? 10.277 -6.925 8.718 1.00 68.19 235 LEU A C 1
ATOM 1831 O O . LEU A 1 235 ? 10.135 -6.582 7.543 1.00 68.19 235 LEU A O 1
ATOM 1835 N N . GLY A 1 236 ? 10.199 -6.053 9.732 1.00 67.56 236 GLY A N 1
ATOM 1836 C CA . GLY A 1 236 ? 9.603 -4.718 9.645 1.00 67.56 236 GLY A CA 1
ATOM 1837 C C . GLY A 1 236 ? 10.145 -3.809 8.539 1.00 67.56 236 GLY A C 1
ATOM 1838 O O . GLY A 1 236 ? 9.350 -3.147 7.883 1.00 67.56 236 GLY A O 1
ATOM 1839 N N . THR A 1 237 ? 11.456 -3.792 8.275 1.00 67.75 237 THR A N 1
ATOM 1840 C CA . THR A 1 237 ? 12.026 -2.937 7.212 1.00 67.75 237 THR A CA 1
ATOM 1841 C C . THR A 1 237 ? 11.625 -3.418 5.814 1.00 67.75 237 THR A C 1
ATOM 1843 O O . THR A 1 237 ? 11.193 -2.620 4.987 1.00 67.75 237 THR A O 1
ATOM 1846 N N . ILE A 1 238 ? 11.705 -4.731 5.563 1.00 70.75 238 ILE A N 1
ATOM 1847 C CA . ILE A 1 238 ? 11.408 -5.336 4.255 1.00 70.75 238 ILE A CA 1
ATOM 1848 C C . ILE A 1 238 ? 9.910 -5.225 3.954 1.00 70.75 238 ILE A C 1
ATOM 1850 O O . ILE A 1 238 ? 9.499 -4.726 2.907 1.00 70.75 238 ILE A O 1
ATOM 1854 N N . LEU A 1 239 ? 9.070 -5.649 4.897 1.00 78.88 239 LEU A N 1
ATOM 1855 C CA . LEU A 1 239 ? 7.620 -5.598 4.713 1.00 78.88 239 LEU A CA 1
ATOM 1856 C C . LEU A 1 239 ? 7.072 -4.171 4.809 1.00 78.88 239 LEU A C 1
ATOM 1858 O O . LEU A 1 239 ? 6.040 -3.870 4.214 1.00 78.88 239 LEU A O 1
ATOM 1862 N N . GLY A 1 240 ? 7.784 -3.278 5.502 1.00 82.94 240 GLY A N 1
ATOM 1863 C CA . GLY A 1 240 ? 7.469 -1.857 5.580 1.00 82.94 240 GLY A CA 1
ATOM 1864 C C . GLY A 1 240 ? 7.446 -1.190 4.207 1.00 82.94 240 GLY A C 1
ATOM 1865 O O . GLY A 1 240 ? 6.494 -0.462 3.928 1.00 82.94 240 GLY A O 1
ATOM 1866 N N . LEU A 1 241 ? 8.419 -1.496 3.334 1.00 86.31 241 LEU A N 1
ATOM 1867 C CA . LEU A 1 241 ? 8.437 -1.008 1.950 1.00 86.31 241 LEU A CA 1
ATOM 1868 C C . LEU A 1 241 ? 7.250 -1.543 1.145 1.00 86.31 241 LEU A C 1
ATOM 1870 O O . LEU A 1 241 ? 6.529 -0.769 0.516 1.00 86.31 241 LEU A O 1
ATOM 1874 N N . ALA A 1 242 ? 7.043 -2.861 1.161 1.00 89.06 242 ALA A N 1
ATOM 1875 C CA . ALA A 1 242 ? 5.966 -3.492 0.404 1.00 89.06 242 ALA A CA 1
ATOM 1876 C C . ALA A 1 242 ? 4.601 -2.896 0.778 1.00 89.06 242 ALA A C 1
ATOM 1878 O O . ALA A 1 242 ? 3.833 -2.462 -0.086 1.00 89.06 242 ALA A O 1
ATOM 1879 N N . ASN A 1 243 ? 4.343 -2.791 2.082 1.00 91.38 243 ASN A N 1
ATOM 1880 C CA . ASN A 1 243 ? 3.106 -2.236 2.614 1.00 91.38 243 ASN A CA 1
ATOM 1881 C C . ASN A 1 243 ? 2.976 -0.731 2.338 1.00 91.38 243 ASN A C 1
ATOM 1883 O O . ASN A 1 243 ? 1.872 -0.289 2.033 1.00 91.38 243 ASN A O 1
ATOM 1887 N N . ALA A 1 244 ? 4.070 0.041 2.334 1.00 91.88 244 ALA A N 1
ATOM 1888 C CA . ALA A 1 244 ? 4.041 1.456 1.951 1.00 91.88 244 ALA A CA 1
ATOM 1889 C C . ALA A 1 244 ? 3.545 1.636 0.509 1.00 91.88 244 ALA A C 1
ATOM 1891 O O . ALA A 1 244 ? 2.671 2.464 0.243 1.00 91.88 244 ALA A O 1
ATOM 1892 N N . VAL A 1 245 ? 4.055 0.817 -0.419 1.00 93.44 245 VAL A N 1
ATOM 1893 C CA . VAL A 1 245 ? 3.655 0.843 -1.835 1.00 93.44 245 VAL A CA 1
ATOM 1894 C C . VAL A 1 245 ? 2.187 0.432 -1.994 1.00 93.44 245 VAL A C 1
ATOM 1896 O O . VAL A 1 245 ? 1.433 1.128 -2.676 1.00 93.44 245 VAL A O 1
ATOM 1899 N N . TYR A 1 246 ? 1.750 -0.646 -1.331 1.00 94.56 246 TYR A N 1
ATOM 1900 C CA . TYR A 1 246 ? 0.347 -1.077 -1.346 1.00 94.56 246 TYR A CA 1
ATOM 1901 C C . TYR A 1 246 ? -0.599 -0.012 -0.795 1.00 94.56 246 TYR A C 1
ATOM 1903 O O . TYR A 1 246 ? -1.549 0.380 -1.470 1.00 94.56 246 TYR A O 1
ATOM 1911 N N . LEU A 1 247 ? -0.347 0.463 0.425 1.00 94.56 247 LEU A N 1
ATOM 1912 C CA . LEU A 1 247 ? -1.231 1.399 1.114 1.00 94.56 247 LEU A CA 1
ATOM 1913 C C . LEU A 1 247 ? -1.279 2.747 0.401 1.00 94.56 247 LEU A C 1
ATOM 1915 O O . LEU A 1 247 ? -2.360 3.317 0.281 1.00 94.56 247 LEU A O 1
ATOM 1919 N N . THR A 1 248 ? -0.158 3.211 -0.155 1.00 93.81 248 THR A N 1
ATOM 1920 C CA . THR A 1 248 ? -0.130 4.409 -1.005 1.00 93.81 248 THR A CA 1
ATOM 1921 C C . THR A 1 248 ? -0.963 4.216 -2.274 1.00 93.81 248 THR A C 1
ATOM 1923 O O . THR A 1 248 ? -1.782 5.076 -2.610 1.00 93.81 248 THR A O 1
ATOM 1926 N N . ARG A 1 249 ? -0.824 3.079 -2.978 1.00 94.44 249 ARG A N 1
ATOM 1927 C CA . ARG A 1 249 ? -1.658 2.796 -4.159 1.00 94.44 249 ARG A CA 1
ATOM 1928 C C . ARG A 1 249 ? -3.135 2.801 -3.791 1.00 94.44 249 ARG A C 1
ATOM 1930 O O . ARG A 1 249 ? -3.933 3.438 -4.472 1.00 94.44 249 ARG A O 1
ATOM 1937 N N . ILE A 1 250 ? -3.488 2.106 -2.718 1.00 94.50 250 ILE A N 1
ATOM 1938 C CA . ILE A 1 250 ? -4.864 1.980 -2.245 1.00 94.50 250 ILE A CA 1
ATOM 1939 C C . ILE A 1 250 ? -5.427 3.347 -1.859 1.00 94.50 250 ILE A C 1
ATOM 1941 O O . ILE A 1 250 ? -6.518 3.681 -2.309 1.00 94.50 250 ILE A O 1
ATOM 1945 N N . ALA A 1 251 ? -4.695 4.159 -1.092 1.00 92.62 251 ALA A N 1
ATOM 1946 C CA . ALA A 1 251 ? -5.129 5.503 -0.713 1.00 92.62 251 ALA A CA 1
ATOM 1947 C C . ALA A 1 251 ? -5.485 6.348 -1.949 1.00 92.62 251 ALA A C 1
ATOM 1949 O O . ALA A 1 251 ? -6.546 6.973 -1.992 1.00 92.62 251 ALA A O 1
ATOM 1950 N N . ASN A 1 252 ? -4.660 6.278 -2.998 1.00 89.81 252 ASN A N 1
ATOM 1951 C CA . ASN A 1 252 ? -4.913 6.969 -4.262 1.00 89.81 252 ASN A CA 1
ATOM 1952 C C . ASN A 1 252 ? -6.127 6.408 -5.024 1.00 89.81 252 ASN A C 1
ATOM 1954 O O . ASN A 1 252 ? -6.918 7.173 -5.575 1.00 89.81 252 ASN A O 1
ATOM 1958 N N . LEU A 1 253 ? -6.303 5.082 -5.059 1.00 90.31 253 LEU A N 1
ATOM 1959 C CA . LEU A 1 253 ? -7.421 4.433 -5.758 1.00 90.31 253 LEU A CA 1
ATOM 1960 C C . LEU A 1 253 ? -8.770 4.656 -5.063 1.00 90.31 253 LEU A C 1
ATOM 1962 O O . LEU A 1 253 ? -9.784 4.855 -5.736 1.00 90.31 253 LEU A O 1
ATOM 1966 N N . LEU A 1 254 ? -8.789 4.642 -3.728 1.00 90.88 254 LEU A N 1
ATOM 1967 C CA . LEU A 1 254 ? -10.000 4.879 -2.945 1.00 90.88 254 LEU A CA 1
ATOM 1968 C C . LEU A 1 254 ? -10.491 6.323 -3.075 1.00 90.88 254 LEU A C 1
ATOM 1970 O O . LEU A 1 254 ? -11.696 6.560 -3.005 1.00 90.88 254 LEU A O 1
ATOM 1974 N N . ASN A 1 255 ? -9.589 7.278 -3.316 1.00 85.56 255 ASN A N 1
ATOM 1975 C CA . ASN A 1 255 ? -9.899 8.699 -3.459 1.00 85.56 255 ASN A CA 1
ATOM 1976 C C . ASN A 1 255 ? -10.539 9.047 -4.825 1.00 85.56 255 ASN A C 1
ATOM 1978 O O . ASN A 1 255 ? -10.071 9.917 -5.560 1.00 85.56 255 ASN A O 1
ATOM 1982 N N . ARG A 1 256 ? -11.620 8.349 -5.196 1.00 86.00 256 ARG A N 1
ATOM 1983 C CA . ARG A 1 256 ? -12.362 8.543 -6.450 1.00 86.00 256 ARG A CA 1
ATOM 1984 C C . ARG A 1 256 ? -13.865 8.628 -6.197 1.00 86.00 256 ARG A C 1
ATOM 1986 O O . ARG A 1 256 ? -14.431 7.868 -5.414 1.00 86.00 256 ARG A O 1
ATOM 1993 N N . LYS A 1 257 ? -14.531 9.531 -6.919 1.00 86.38 257 LYS A N 1
ATOM 1994 C CA . LYS A 1 257 ? -15.985 9.733 -6.827 1.00 86.38 257 LYS A CA 1
ATOM 1995 C C . LYS A 1 257 ? -16.754 8.561 -7.444 1.00 86.38 257 LYS A C 1
ATOM 1997 O O . LYS A 1 257 ? -16.281 7.901 -8.362 1.00 86.38 257 LYS A O 1
ATOM 2002 N N . GLY A 1 258 ? -17.980 8.342 -6.968 1.00 86.31 258 GLY A N 1
ATOM 2003 C CA . GLY A 1 258 ? -18.923 7.384 -7.566 1.00 86.31 258 GLY A CA 1
ATOM 2004 C C . GLY A 1 258 ? -18.691 5.908 -7.214 1.00 86.31 258 GLY A C 1
ATOM 2005 O O . GLY A 1 258 ? -19.444 5.059 -7.694 1.00 86.31 258 GLY A O 1
ATOM 2006 N N . ARG A 1 259 ? -17.700 5.612 -6.365 1.00 90.81 259 ARG A N 1
ATOM 2007 C CA . ARG A 1 259 ? -17.399 4.278 -5.826 1.00 90.81 259 ARG A CA 1
ATOM 2008 C C . ARG A 1 259 ? -18.308 3.908 -4.640 1.00 90.81 259 ARG A C 1
ATOM 2010 O O . ARG A 1 259 ? -19.030 4.755 -4.103 1.00 90.81 259 ARG A O 1
ATOM 2017 N N . ASN A 1 260 ? -18.298 2.630 -4.261 1.00 92.81 260 ASN A N 1
ATOM 2018 C CA . ASN A 1 260 ? -19.034 2.122 -3.104 1.00 92.81 260 ASN A CA 1
ATOM 2019 C C . ASN A 1 260 ? -18.434 2.624 -1.779 1.00 92.81 260 ASN A C 1
ATOM 2021 O O . ASN A 1 260 ? -17.222 2.852 -1.705 1.00 92.81 260 ASN A O 1
ATOM 2025 N N . PRO A 1 261 ? -19.256 2.761 -0.717 1.00 95.31 261 PRO A N 1
ATOM 2026 C CA . PRO A 1 261 ? -18.749 3.068 0.613 1.00 95.31 261 PRO A CA 1
ATOM 2027 C C . PRO A 1 261 ? -17.677 2.062 1.031 1.00 95.31 261 PRO A C 1
ATOM 2029 O O . PRO A 1 261 ? -17.888 0.852 0.951 1.00 95.31 261 PRO A O 1
ATOM 2032 N N . THR A 1 262 ? -16.519 2.568 1.442 1.00 96.31 262 THR A N 1
ATOM 2033 C CA . THR A 1 262 ? -15.350 1.739 1.758 1.00 96.31 262 THR A CA 1
ATOM 2034 C C . THR A 1 262 ? -14.728 2.185 3.067 1.00 96.31 262 THR A C 1
ATOM 2036 O O . THR A 1 262 ? -14.730 3.369 3.390 1.00 96.31 262 THR A O 1
ATOM 2039 N N . ALA A 1 263 ? -14.183 1.249 3.830 1.00 96.38 263 ALA A N 1
ATOM 2040 C CA . ALA A 1 263 ? -13.423 1.545 5.031 1.00 96.38 263 ALA A CA 1
ATOM 2041 C C . ALA A 1 263 ? -11.917 1.348 4.808 1.00 96.38 263 ALA A C 1
ATOM 2043 O O . ALA A 1 263 ? -11.499 0.448 4.085 1.00 96.38 263 ALA A O 1
ATOM 2044 N N . PHE A 1 264 ? -11.099 2.184 5.437 1.00 96.19 264 PHE A N 1
ATOM 2045 C CA . PHE A 1 264 ? -9.647 2.060 5.462 1.00 96.19 264 PHE A CA 1
ATOM 2046 C C . PHE A 1 264 ? -9.201 1.963 6.919 1.00 96.19 264 PHE A C 1
ATOM 2048 O O . PHE A 1 264 ? -9.319 2.932 7.669 1.00 96.19 264 PHE A O 1
ATOM 2055 N N . PHE A 1 265 ? -8.722 0.791 7.320 1.00 95.06 265 PHE A N 1
ATOM 2056 C CA . PHE A 1 265 ? -8.270 0.505 8.674 1.00 95.06 265 PHE A CA 1
ATOM 2057 C C . PHE A 1 265 ? -6.754 0.345 8.695 1.00 95.06 265 PHE A C 1
ATOM 2059 O O . PHE A 1 265 ? -6.206 -0.490 7.976 1.00 95.06 265 PHE A O 1
ATOM 2066 N N . ALA A 1 266 ? -6.086 1.105 9.558 1.00 91.50 266 ALA A N 1
ATOM 2067 C CA . ALA A 1 266 ? -4.670 0.940 9.854 1.00 91.50 266 ALA A CA 1
ATOM 2068 C C . ALA A 1 266 ? -4.468 0.879 11.370 1.00 91.50 266 ALA A C 1
ATOM 2070 O O . ALA A 1 266 ? -4.588 1.902 12.040 1.00 91.50 266 ALA A O 1
ATOM 2071 N N . ASP A 1 267 ? -4.178 -0.309 11.913 1.00 83.94 267 ASP A N 1
ATOM 2072 C CA . ASP A 1 267 ? -4.024 -0.511 13.367 1.00 83.94 267 ASP A CA 1
ATOM 2073 C C . ASP A 1 267 ? -2.817 0.239 13.949 1.00 83.94 267 ASP A C 1
ATOM 2075 O O . ASP A 1 267 ? -2.893 0.794 15.044 1.00 83.94 267 ASP A O 1
ATOM 2079 N N . GLU A 1 268 ? -1.718 0.300 13.192 1.00 85.38 268 GLU A N 1
ATOM 2080 C CA . GLU A 1 268 ? -0.499 1.009 13.584 1.00 85.38 268 GLU A CA 1
ATOM 2081 C C . GLU A 1 268 ? 0.089 1.773 12.386 1.00 85.38 268 GLU A C 1
ATOM 2083 O O . GLU A 1 268 ? 1.040 1.336 11.732 1.00 85.38 268 GLU A O 1
ATOM 2088 N N . VAL A 1 269 ? -0.505 2.929 12.077 1.00 85.06 269 VAL A N 1
ATOM 2089 C CA . VAL A 1 269 ? -0.219 3.709 10.856 1.00 85.06 269 VAL A CA 1
ATOM 2090 C C . VAL A 1 269 ? 1.212 4.259 10.783 1.00 85.06 269 VAL A C 1
ATOM 2092 O O . VAL A 1 269 ? 1.712 4.532 9.698 1.00 85.06 269 VAL A O 1
ATOM 2095 N N . VAL A 1 270 ? 1.905 4.392 11.917 1.00 81.06 270 VAL A N 1
ATOM 2096 C CA . VAL A 1 270 ? 3.299 4.881 11.979 1.00 81.06 270 VAL A CA 1
ATOM 2097 C C . VAL A 1 270 ? 4.331 3.820 11.576 1.00 81.06 270 VAL A C 1
ATOM 2099 O O . VAL A 1 270 ? 5.486 4.129 11.294 1.00 81.06 270 VAL A O 1
ATOM 2102 N N . THR A 1 271 ? 3.929 2.549 11.484 1.00 80.75 271 THR A N 1
ATOM 2103 C CA . THR A 1 271 ? 4.853 1.461 11.112 1.00 80.75 271 THR A CA 1
ATOM 2104 C C . THR A 1 271 ? 5.266 1.487 9.645 1.00 80.75 271 THR A C 1
ATOM 2106 O O . THR A 1 271 ? 6.288 0.904 9.293 1.00 80.75 271 THR A O 1
ATOM 2109 N N . THR A 1 272 ? 4.502 2.168 8.793 1.00 85.38 272 THR A N 1
ATOM 2110 C CA . THR A 1 272 ? 4.771 2.287 7.362 1.00 85.38 272 THR A CA 1
ATOM 2111 C C . THR A 1 272 ? 4.336 3.662 6.865 1.00 85.38 272 THR A C 1
ATOM 2113 O O . THR A 1 272 ? 3.367 4.234 7.361 1.00 85.38 272 THR A O 1
ATOM 2116 N N . TYR A 1 273 ? 5.080 4.223 5.915 1.00 86.25 273 TYR A N 1
ATOM 2117 C CA . TYR A 1 273 ? 4.765 5.527 5.346 1.00 86.25 273 TYR A CA 1
ATOM 2118 C C . TYR A 1 273 ? 3.689 5.386 4.267 1.00 86.25 273 TYR A C 1
ATOM 2120 O O . TYR A 1 273 ? 3.858 4.632 3.309 1.00 86.25 273 TYR A O 1
ATOM 2128 N N . ILE A 1 274 ? 2.593 6.129 4.411 1.00 90.94 274 ILE A N 1
ATOM 2129 C CA . ILE A 1 274 ? 1.493 6.157 3.446 1.00 90.94 274 ILE A CA 1
ATOM 2130 C C . ILE A 1 274 ? 1.460 7.541 2.806 1.00 90.94 274 ILE A C 1
ATOM 2132 O O . ILE A 1 274 ? 0.983 8.509 3.406 1.00 90.94 274 ILE A O 1
ATOM 2136 N N . ASN A 1 275 ? 1.969 7.640 1.581 1.00 88.38 275 ASN A N 1
ATOM 2137 C CA . ASN A 1 275 ? 1.941 8.899 0.853 1.00 88.38 275 ASN A CA 1
ATOM 2138 C C . ASN A 1 275 ? 0.489 9.250 0.474 1.00 88.38 275 ASN A C 1
ATOM 2140 O O . ASN A 1 275 ? -0.251 8.400 -0.024 1.00 88.38 275 ASN A O 1
ATOM 2144 N N . GLY A 1 276 ? 0.075 10.495 0.723 1.00 86.94 276 GLY A N 1
ATOM 2145 C CA . GLY A 1 276 ? -1.291 10.970 0.470 1.00 86.94 276 GLY A CA 1
ATOM 2146 C C . GLY A 1 276 ? -2.334 10.578 1.526 1.00 86.94 276 GLY A C 1
ATOM 2147 O O . GLY A 1 276 ? -3.533 10.720 1.273 1.00 86.94 276 GLY A O 1
ATOM 2148 N N . LEU A 1 277 ? -1.919 10.091 2.703 1.00 90.56 277 LEU A N 1
ATOM 2149 C CA . LEU A 1 277 ? -2.833 9.768 3.806 1.00 90.56 277 LEU A CA 1
ATOM 2150 C C . LEU A 1 277 ? -3.653 10.983 4.276 1.00 90.56 277 LEU A C 1
ATOM 2152 O O . LEU A 1 277 ? -4.852 10.869 4.516 1.00 90.56 277 LEU A O 1
ATOM 2156 N N . ASP A 1 278 ? -3.028 12.151 4.379 1.00 88.88 278 ASP A N 1
ATOM 2157 C CA . ASP A 1 278 ? -3.676 13.425 4.703 1.00 88.88 278 ASP A CA 1
ATOM 2158 C C . ASP A 1 278 ? -4.775 13.783 3.687 1.00 88.88 278 ASP A C 1
ATOM 2160 O O . ASP A 1 278 ? -5.901 14.119 4.066 1.00 88.88 278 ASP A O 1
ATOM 2164 N N . ASN A 1 279 ? -4.489 13.617 2.394 1.00 89.31 279 ASN A N 1
ATOM 2165 C CA . ASN A 1 279 ? -5.453 13.832 1.319 1.00 89.31 279 ASN A CA 1
ATOM 2166 C C . ASN A 1 279 ? -6.605 12.812 1.364 1.00 89.31 279 ASN A C 1
ATOM 2168 O O . ASN A 1 279 ? -7.770 13.181 1.186 1.00 89.31 279 ASN A O 1
ATOM 2172 N N . LEU A 1 280 ? -6.309 11.537 1.648 1.00 91.62 280 LEU A N 1
ATOM 2173 C CA . LEU A 1 280 ? -7.330 10.503 1.838 1.00 91.62 280 LEU A CA 1
ATOM 2174 C C . LEU A 1 280 ? -8.310 10.903 2.949 1.00 91.62 280 LEU A C 1
ATOM 2176 O O . LEU A 1 280 ? -9.519 10.812 2.751 1.00 91.62 280 LEU A O 1
ATOM 2180 N N . ILE A 1 281 ? -7.810 11.399 4.086 1.00 91.12 281 ILE A N 1
ATOM 2181 C CA . ILE A 1 281 ? -8.645 11.861 5.206 1.00 91.12 281 ILE A CA 1
ATOM 2182 C C . ILE A 1 281 ? -9.464 13.094 4.802 1.00 91.12 281 ILE A C 1
ATOM 2184 O O . ILE A 1 281 ? -10.672 13.135 5.043 1.00 91.12 281 ILE A O 1
ATOM 2188 N N . ALA A 1 282 ? -8.837 14.083 4.160 1.00 89.12 282 ALA A N 1
ATOM 2189 C CA . ALA A 1 282 ? -9.489 15.336 3.776 1.00 89.12 282 ALA A CA 1
ATOM 2190 C C . ALA A 1 282 ? -10.662 15.126 2.800 1.00 89.12 282 ALA A C 1
ATOM 2192 O O . ALA A 1 282 ? -11.691 15.799 2.878 1.00 89.12 282 ALA A O 1
ATOM 2193 N N . THR A 1 283 ? -10.532 14.161 1.891 1.00 90.12 283 THR A N 1
ATOM 2194 C CA . THR A 1 283 ? -11.528 13.862 0.848 1.00 90.12 283 THR A CA 1
ATOM 2195 C C . THR A 1 283 ? -12.504 12.746 1.229 1.00 90.12 283 THR A C 1
ATOM 2197 O O . THR A 1 283 ? -13.541 12.590 0.567 1.00 90.12 283 THR A O 1
ATOM 2200 N N . ALA A 1 284 ? -12.228 12.020 2.320 1.00 89.69 284 ALA A N 1
ATOM 2201 C CA . ALA A 1 284 ? -12.941 10.822 2.762 1.00 89.69 284 ALA A CA 1
ATOM 2202 C C . ALA A 1 284 ? -14.465 10.981 2.750 1.00 89.69 284 ALA A C 1
ATOM 2204 O O . ALA A 1 284 ? -15.181 10.154 2.185 1.00 89.69 284 ALA A O 1
ATOM 2205 N N . ARG A 1 285 ? -14.980 12.092 3.295 1.00 86.94 285 ARG A N 1
ATOM 2206 C CA . ARG A 1 285 ? -16.425 12.357 3.366 1.00 86.94 285 ARG A CA 1
ATOM 2207 C C . ARG A 1 285 ? -17.083 12.386 1.985 1.00 86.94 285 ARG A C 1
ATOM 2209 O O . ARG A 1 285 ? -18.144 11.796 1.801 1.00 86.94 285 ARG A O 1
ATOM 2216 N N . SER A 1 286 ? -16.464 13.072 1.024 1.00 88.62 286 SER A N 1
ATOM 2217 C CA . SER A 1 286 ? -17.016 13.234 -0.328 1.00 88.62 286 SER A CA 1
ATOM 2218 C C . SER A 1 286 ? -17.024 11.925 -1.122 1.00 88.62 286 SER A C 1
ATOM 2220 O O . SER A 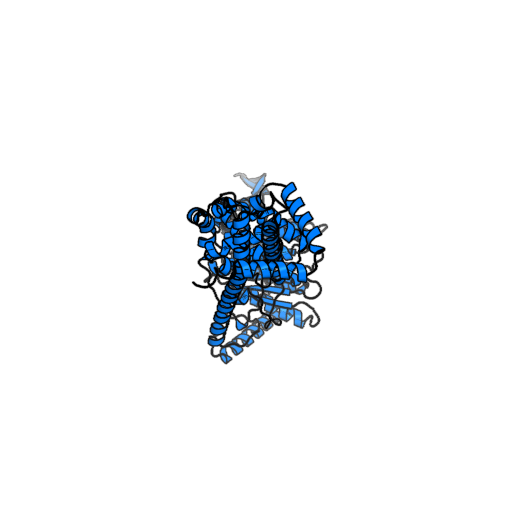1 286 ? -17.943 11.685 -1.905 1.00 88.62 286 SER A O 1
ATOM 2222 N N . ASN A 1 287 ? -16.050 11.054 -0.849 1.00 91.50 287 ASN A N 1
ATOM 2223 C CA . ASN A 1 287 ? -15.887 9.757 -1.502 1.00 91.50 287 ASN A CA 1
ATOM 2224 C C . ASN A 1 287 ? -16.454 8.586 -0.680 1.00 91.50 287 ASN A C 1
ATOM 2226 O O . ASN A 1 287 ? -16.276 7.434 -1.059 1.00 91.50 287 ASN A O 1
ATOM 2230 N N . LYS A 1 288 ? -17.180 8.869 0.414 1.00 92.56 288 LYS A N 1
ATOM 2231 C CA . LYS A 1 288 ? -17.808 7.870 1.301 1.00 92.56 288 LYS A CA 1
ATOM 2232 C C . LYS A 1 288 ? -16.807 6.860 1.881 1.00 92.56 288 LYS A C 1
ATOM 2234 O O . LYS A 1 288 ? -17.102 5.670 1.990 1.00 92.56 288 LYS A O 1
ATOM 2239 N N . ILE A 1 289 ? -15.632 7.350 2.262 1.00 94.56 289 ILE A N 1
ATOM 2240 C CA . ILE A 1 289 ? -14.565 6.555 2.864 1.00 94.56 289 ILE A CA 1
ATOM 2241 C C . ILE A 1 289 ? -14.614 6.733 4.383 1.00 94.56 289 ILE A C 1
ATOM 2243 O O . ILE A 1 289 ? -14.646 7.859 4.878 1.00 94.56 289 ILE A O 1
ATOM 2247 N N . ALA A 1 290 ? -14.614 5.634 5.131 1.00 93.94 290 ALA A N 1
ATOM 2248 C CA . ALA A 1 290 ? -14.470 5.647 6.582 1.00 93.94 290 ALA A CA 1
ATOM 2249 C C . ALA A 1 290 ? -13.023 5.293 6.951 1.00 93.94 290 ALA A C 1
ATOM 2251 O O . ALA A 1 290 ? -12.597 4.160 6.750 1.00 93.94 290 ALA A O 1
ATOM 2252 N N . VAL A 1 291 ? -12.256 6.256 7.462 1.00 93.94 291 VAL A N 1
ATOM 2253 C CA . VAL A 1 291 ? -10.832 6.069 7.782 1.00 93.94 291 VAL A CA 1
ATOM 2254 C C . VAL A 1 291 ? -10.659 5.877 9.290 1.00 93.94 291 VAL A C 1
ATOM 2256 O O . VAL A 1 291 ? -11.077 6.728 10.073 1.00 93.94 291 VAL A O 1
ATOM 2259 N N . PHE A 1 292 ? -10.029 4.773 9.692 1.00 93.56 292 PHE A N 1
ATOM 2260 C CA . PHE A 1 292 ? -9.715 4.432 11.079 1.00 93.56 292 PHE A CA 1
ATOM 2261 C C . PHE A 1 292 ? -8.206 4.269 11.233 1.00 93.56 292 PHE A C 1
ATOM 2263 O O . PHE A 1 292 ? -7.613 3.356 10.658 1.00 93.56 292 PHE A O 1
ATOM 2270 N N . LEU A 1 293 ? -7.595 5.152 12.023 1.00 91.31 293 LEU A N 1
ATOM 2271 C CA . LEU A 1 293 ? -6.154 5.176 12.254 1.00 91.31 293 LEU A CA 1
ATOM 2272 C C . LEU A 1 293 ? -5.861 4.903 13.726 1.00 91.31 293 LEU A C 1
ATOM 2274 O O . LEU A 1 293 ? -6.311 5.638 14.605 1.00 91.31 293 LEU A O 1
ATOM 2278 N N . GLY A 1 294 ? -5.092 3.854 13.981 1.00 88.38 294 GLY A N 1
ATOM 2279 C CA . GLY A 1 294 ? -4.479 3.577 15.267 1.00 88.38 294 GLY A CA 1
ATOM 2280 C C . GLY A 1 294 ? -3.004 3.971 15.259 1.00 88.38 294 GLY A C 1
ATOM 2281 O O . GLY A 1 294 ? -2.276 3.744 14.292 1.00 88.38 294 GLY A O 1
ATOM 2282 N N . PHE A 1 295 ? -2.569 4.596 16.349 1.00 85.19 295 PHE A N 1
ATOM 2283 C CA . PHE A 1 295 ? -1.161 4.806 16.681 1.00 85.19 295 PHE A CA 1
ATOM 2284 C C . PHE A 1 295 ? -1.002 4.917 18.203 1.00 85.19 295 PHE A C 1
ATOM 2286 O O . PHE A 1 295 ? -1.986 4.956 18.957 1.00 85.19 295 PHE A O 1
ATOM 2293 N N . GLN A 1 296 ? 0.235 4.883 18.699 1.00 82.81 296 GLN A N 1
ATOM 2294 C CA . GLN A 1 296 ? 0.495 4.847 20.144 1.00 82.81 296 GLN A CA 1
ATOM 2295 C C . GLN A 1 296 ? 0.783 6.206 20.773 1.00 82.81 296 GLN A C 1
ATOM 2297 O O . GLN A 1 296 ? 0.400 6.402 21.930 1.00 82.81 296 GLN A O 1
ATOM 2302 N N . ASP A 1 297 ? 1.470 7.084 20.046 1.00 81.81 297 ASP A N 1
ATOM 2303 C CA . ASP A 1 297 ? 1.990 8.362 20.535 1.00 81.81 297 ASP A CA 1
ATOM 2304 C C . ASP A 1 297 ? 2.149 9.351 19.363 1.00 81.81 297 ASP A C 1
ATOM 2306 O O . ASP A 1 297 ? 2.670 8.974 18.311 1.00 81.81 297 ASP A O 1
ATOM 2310 N N . PHE A 1 298 ? 1.748 10.617 19.539 1.00 82.44 298 PHE A N 1
ATOM 2311 C CA . PHE A 1 298 ? 1.959 11.675 18.540 1.00 82.44 298 PHE A CA 1
ATOM 2312 C C . PHE A 1 298 ? 3.432 11.859 18.176 1.00 82.44 298 PHE A C 1
ATOM 2314 O O . PHE A 1 298 ? 3.754 12.148 17.026 1.00 82.44 298 PHE A O 1
ATOM 2321 N N . SER A 1 299 ? 4.342 11.616 19.119 1.00 82.88 299 SER A N 1
ATOM 2322 C CA . SER A 1 299 ? 5.783 11.700 18.865 1.00 82.88 299 SER A CA 1
ATOM 2323 C C . SER A 1 299 ? 6.250 10.709 17.788 1.00 82.88 299 SER A C 1
ATOM 2325 O O . SER A 1 299 ? 7.238 10.964 17.102 1.00 82.88 299 SER A O 1
ATOM 2327 N N . GLN A 1 300 ? 5.561 9.571 17.628 1.00 82.06 300 GLN A N 1
ATOM 2328 C CA . GLN A 1 300 ? 5.847 8.613 16.554 1.00 82.06 300 GLN A CA 1
ATOM 2329 C C . GLN A 1 300 ? 5.355 9.135 15.204 1.00 82.06 300 GLN A C 1
ATOM 2331 O O . GLN A 1 300 ? 6.077 9.027 14.218 1.00 82.06 300 GLN A O 1
ATOM 2336 N N . MET A 1 301 ? 4.181 9.775 15.169 1.00 84.19 301 MET A N 1
ATOM 2337 C CA . MET A 1 301 ? 3.684 10.413 13.949 1.00 84.19 301 MET A CA 1
ATOM 2338 C C . MET A 1 301 ? 4.639 11.499 13.457 1.00 84.19 301 MET A C 1
ATOM 2340 O O . MET A 1 301 ? 5.062 11.444 12.308 1.00 84.19 301 MET A O 1
ATOM 2344 N N . VAL A 1 302 ? 5.049 12.426 14.331 1.00 85.12 302 VAL A N 1
ATOM 2345 C CA . VAL A 1 302 ? 5.954 13.527 13.951 1.00 85.12 302 VAL A CA 1
ATOM 2346 C C . VAL A 1 302 ? 7.286 13.002 13.424 1.00 85.12 302 VAL A C 1
ATOM 2348 O O . VAL A 1 302 ? 7.795 13.527 12.442 1.00 85.12 302 VAL A O 1
ATOM 2351 N N . ARG A 1 303 ? 7.832 11.947 14.036 1.00 81.06 303 ARG A N 1
ATOM 2352 C CA . ARG A 1 303 ? 9.076 11.311 13.586 1.00 81.06 303 ARG A CA 1
ATOM 2353 C C . ARG A 1 303 ? 8.955 10.698 12.190 1.00 81.06 303 ARG A C 1
ATOM 2355 O O . ARG A 1 303 ? 9.888 10.802 11.407 1.00 81.06 303 ARG A O 1
ATOM 2362 N N . ASP A 1 304 ? 7.838 10.034 11.904 1.00 79.44 304 ASP A N 1
ATOM 2363 C CA . ASP A 1 304 ? 7.710 9.187 10.714 1.00 79.44 304 ASP A CA 1
ATOM 2364 C C . ASP A 1 304 ? 7.030 9.890 9.528 1.00 79.44 304 ASP A C 1
ATOM 2366 O O . ASP A 1 304 ? 7.304 9.560 8.376 1.00 79.44 304 ASP A O 1
ATOM 2370 N N . TYR A 1 305 ? 6.165 10.871 9.797 1.00 82.00 305 TYR A N 1
ATOM 2371 C CA . TYR A 1 305 ? 5.453 11.672 8.794 1.00 82.00 305 TYR A CA 1
ATOM 2372 C C . TYR A 1 305 ? 5.942 13.129 8.739 1.00 82.00 305 TYR A C 1
ATOM 2374 O O . TYR A 1 305 ? 5.571 13.872 7.831 1.00 82.00 305 TYR A O 1
ATOM 2382 N N . GLY A 1 306 ? 6.769 13.566 9.689 1.00 83.81 306 GLY A N 1
ATOM 2383 C CA . GLY A 1 306 ? 7.152 14.968 9.837 1.00 83.81 306 GLY A CA 1
ATOM 2384 C C . GLY A 1 306 ? 6.054 15.811 10.493 1.00 83.81 306 GLY A C 1
ATOM 2385 O O . GLY A 1 306 ? 4.878 15.438 10.546 1.00 83.81 306 GLY A O 1
ATOM 2386 N N . GLN A 1 307 ? 6.436 16.993 10.983 1.00 84.56 307 GLN A N 1
ATOM 2387 C CA . GLN A 1 307 ? 5.537 17.882 11.729 1.00 84.56 307 GLN A CA 1
ATOM 2388 C C . GLN A 1 307 ? 4.322 18.321 10.895 1.00 84.56 307 GLN A C 1
ATOM 2390 O O . GLN A 1 307 ? 3.185 18.165 11.327 1.00 84.56 307 GLN A O 1
ATOM 2395 N N . LYS A 1 308 ? 4.553 18.802 9.665 1.00 83.25 308 LYS A N 1
ATOM 2396 C CA . LYS A 1 308 ? 3.495 19.359 8.802 1.00 83.25 308 LYS A CA 1
ATOM 2397 C C . LYS A 1 308 ? 2.377 18.353 8.504 1.00 83.25 308 LYS A C 1
ATOM 2399 O O . LYS A 1 308 ? 1.204 18.697 8.612 1.00 83.25 308 LYS A O 1
ATOM 2404 N N . ILE A 1 309 ? 2.737 17.124 8.126 1.00 82.19 309 ILE A N 1
ATOM 2405 C CA . ILE A 1 309 ? 1.762 16.082 7.769 1.00 82.19 309 ILE A CA 1
ATOM 2406 C C . ILE A 1 309 ? 1.066 15.557 9.028 1.00 82.19 309 ILE A C 1
ATOM 2408 O O . ILE A 1 309 ? -0.146 15.351 9.021 1.00 82.19 309 ILE A O 1
ATOM 2412 N N . SER A 1 310 ? 1.805 15.401 10.131 1.00 85.25 310 SER A N 1
ATOM 2413 C CA . SER A 1 310 ? 1.224 14.985 11.413 1.00 85.25 310 SER A CA 1
ATOM 2414 C C . SER A 1 310 ? 0.161 15.968 11.896 1.00 85.25 310 SER A C 1
ATOM 2416 O O . SER A 1 310 ? -0.946 15.550 12.232 1.00 85.25 310 SER A O 1
ATOM 2418 N N . ASP A 1 311 ? 0.449 17.269 11.842 1.00 84.25 311 ASP A N 1
ATOM 2419 C CA . ASP A 1 311 ? -0.508 18.311 12.215 1.00 84.25 311 ASP A CA 1
ATOM 2420 C C . ASP A 1 311 ? -1.742 18.291 11.305 1.00 84.25 311 ASP A C 1
ATOM 2422 O O . ASP A 1 311 ? -2.867 18.423 11.786 1.00 84.25 311 ASP A O 1
ATOM 2426 N N . ALA A 1 312 ? -1.564 18.083 9.997 1.00 83.56 312 ALA A N 1
ATOM 2427 C CA . ALA A 1 312 ? -2.679 17.968 9.059 1.00 83.56 312 ALA A CA 1
ATOM 2428 C C . ALA A 1 312 ? -3.595 16.776 9.389 1.00 83.56 312 ALA A C 1
ATOM 2430 O O . ALA A 1 312 ? -4.819 16.927 9.397 1.00 83.56 312 ALA A O 1
ATOM 2431 N N . ILE A 1 313 ? -3.023 15.612 9.716 1.00 84.38 313 ILE A N 1
ATOM 2432 C CA . ILE A 1 313 ? -3.794 14.421 10.095 1.00 84.38 313 ILE A CA 1
ATOM 2433 C C . ILE A 1 313 ? -4.563 14.673 11.398 1.00 84.38 313 ILE A C 1
ATOM 2435 O O . ILE A 1 313 ? -5.775 14.463 11.446 1.00 84.38 313 ILE A O 1
ATOM 2439 N N . VAL A 1 314 ? -3.888 15.160 12.443 1.00 81.44 314 VAL A N 1
ATOM 2440 C CA . VAL A 1 314 ? -4.498 15.351 13.769 1.00 81.44 314 VAL A CA 1
ATOM 2441 C C . VAL A 1 314 ? -5.586 16.423 13.742 1.00 81.44 314 VAL A C 1
ATOM 2443 O O . VAL A 1 314 ? -6.656 16.221 14.313 1.00 81.44 314 VAL A O 1
ATOM 2446 N N . ASN A 1 315 ? -5.362 17.534 13.037 1.00 81.19 315 ASN A N 1
ATOM 2447 C CA . ASN A 1 315 ? -6.315 18.646 12.996 1.00 81.19 315 ASN A CA 1
ATOM 2448 C C . ASN A 1 315 ? -7.550 18.371 12.126 1.00 81.19 315 ASN A C 1
ATOM 2450 O O . ASN A 1 315 ? -8.587 19.001 12.325 1.00 81.19 315 ASN A O 1
ATOM 2454 N N . THR A 1 316 ? -7.463 17.447 11.166 1.00 84.12 316 THR A N 1
ATOM 2455 C CA . THR A 1 316 ? -8.591 17.121 10.274 1.00 84.12 316 THR A CA 1
ATOM 2456 C C . THR A 1 316 ? -9.564 16.120 10.913 1.00 84.12 316 THR A C 1
ATOM 2458 O O . THR A 1 316 ? -10.755 16.102 10.591 1.00 84.12 316 THR A O 1
ATOM 2461 N N . VAL A 1 317 ? -9.086 15.277 11.833 1.00 84.56 317 VAL A N 1
ATOM 2462 C CA . VAL A 1 317 ? -9.885 14.205 12.440 1.00 84.56 317 VAL A CA 1
ATOM 2463 C C . VAL A 1 317 ? -10.718 14.732 13.613 1.00 84.56 317 VAL A C 1
ATOM 2465 O O . VAL A 1 317 ? -10.202 15.106 14.660 1.00 84.56 317 VAL A O 1
ATOM 2468 N N . ASN A 1 318 ? -12.046 14.697 13.468 1.00 80.25 318 ASN A N 1
ATOM 2469 C CA . ASN A 1 318 ? -12.970 15.174 14.508 1.00 80.25 318 ASN A CA 1
ATOM 2470 C C . ASN A 1 318 ? -13.356 14.112 15.553 1.00 80.25 318 ASN A C 1
ATOM 2472 O O . ASN A 1 318 ? -13.764 14.466 16.661 1.00 80.25 318 ASN A O 1
ATOM 2476 N N . ASN A 1 319 ? -13.266 12.826 15.196 1.00 89.31 319 ASN A N 1
ATOM 2477 C CA . ASN A 1 319 ? -13.536 11.710 16.101 1.00 89.31 319 ASN A CA 1
ATOM 2478 C C . ASN A 1 319 ? -12.216 11.205 16.677 1.00 89.31 319 ASN A C 1
ATOM 2480 O O . ASN A 1 319 ? -11.422 10.607 15.956 1.00 89.31 319 ASN A O 1
ATOM 2484 N N . VAL A 1 320 ? -11.986 11.437 17.965 1.00 90.31 320 VAL A N 1
ATOM 2485 C CA . VAL A 1 320 ? -10.727 11.098 18.633 1.00 90.31 320 VAL A CA 1
ATOM 2486 C C . VAL A 1 320 ? -11.037 10.221 19.834 1.00 90.31 320 VAL A C 1
ATOM 2488 O O . VAL A 1 320 ? -11.816 10.621 20.696 1.00 90.31 320 VAL A O 1
ATOM 2491 N N . PHE A 1 321 ? -10.411 9.047 19.893 1.00 90.88 321 PHE A N 1
ATOM 2492 C CA . PHE A 1 321 ? -10.528 8.087 20.989 1.00 90.88 321 PHE A CA 1
ATOM 2493 C C . PHE A 1 321 ? -9.140 7.851 21.580 1.00 90.88 321 PHE A C 1
ATOM 2495 O O . PHE A 1 321 ? -8.220 7.427 20.883 1.00 90.88 321 PHE A O 1
ATOM 2502 N N . VAL A 1 322 ? -8.984 8.138 22.865 1.00 90.25 322 VAL A N 1
ATOM 2503 C CA . VAL A 1 322 ? -7.704 8.144 23.572 1.00 90.25 322 VAL A CA 1
ATOM 2504 C C . VAL A 1 322 ? -7.791 7.159 24.726 1.00 90.25 322 VAL A C 1
ATOM 2506 O O . VAL A 1 322 ? -8.591 7.334 25.642 1.00 90.25 322 VAL A O 1
ATOM 2509 N N . GLY A 1 323 ? -6.978 6.106 24.661 1.00 90.00 323 GLY A N 1
ATOM 2510 C CA . GLY A 1 323 ? -6.672 5.272 25.826 1.00 90.00 323 GLY A CA 1
ATOM 2511 C C . GLY A 1 323 ? -5.434 5.805 26.548 1.00 90.00 323 GLY A C 1
ATOM 2512 O O . GLY A 1 323 ? -4.857 6.806 26.125 1.00 90.00 323 GLY A O 1
ATOM 2513 N N . ALA A 1 324 ? -4.971 5.104 27.583 1.00 88.62 324 ALA A N 1
ATOM 2514 C CA . ALA A 1 324 ? -3.828 5.553 28.378 1.00 88.62 324 ALA A CA 1
ATOM 2515 C C . ALA A 1 324 ? -2.593 5.937 27.530 1.00 88.62 324 ALA A C 1
ATOM 2517 O O . ALA A 1 324 ? -2.080 5.154 26.708 1.00 88.62 324 ALA A O 1
ATOM 2518 N N . VAL A 1 325 ? -2.104 7.159 27.742 1.00 88.12 325 VAL A N 1
ATOM 2519 C CA . VAL A 1 325 ? -0.903 7.736 27.118 1.00 88.12 325 VAL A CA 1
ATOM 2520 C C . VAL A 1 325 ? -0.237 8.691 28.105 1.00 88.12 325 VAL A C 1
ATOM 2522 O O . VAL A 1 325 ? -0.919 9.233 28.964 1.00 88.12 325 VAL A O 1
ATOM 2525 N N . LYS A 1 326 ? 1.089 8.862 28.020 1.00 86.56 326 LYS A N 1
ATOM 2526 C CA . LYS A 1 326 ? 1.883 9.624 28.998 1.00 86.56 326 LYS A CA 1
ATOM 2527 C C . LYS A 1 326 ? 2.596 10.822 28.389 1.00 86.56 326 LYS A C 1
ATOM 2529 O O . LYS A 1 326 ? 2.870 10.849 27.191 1.00 86.56 326 LYS A O 1
ATOM 2534 N N . GLY A 1 327 ? 2.954 11.777 29.244 1.00 86.56 327 GLY A N 1
ATOM 2535 C CA . GLY A 1 327 ? 3.882 12.854 28.913 1.00 86.56 327 GLY A CA 1
ATOM 2536 C C . GLY A 1 327 ? 3.269 13.921 28.008 1.00 86.56 327 GLY A C 1
ATOM 2537 O O . GLY A 1 327 ? 2.113 14.308 28.179 1.00 86.56 327 GLY A O 1
ATOM 2538 N N . LYS A 1 328 ? 4.054 14.422 27.044 1.00 86.12 328 LYS A N 1
ATOM 2539 C CA . LYS A 1 328 ? 3.671 15.567 26.194 1.00 86.12 328 LYS A CA 1
ATOM 2540 C C . LYS A 1 328 ? 2.351 15.327 25.455 1.00 86.12 328 LYS A C 1
ATOM 2542 O O . LYS A 1 328 ? 1.497 16.203 25.442 1.00 86.12 328 LYS A O 1
ATOM 2547 N N . THR A 1 329 ? 2.156 14.114 24.944 1.00 86.75 329 THR A N 1
ATOM 2548 C CA . THR A 1 329 ? 0.940 13.706 24.231 1.00 86.75 329 THR A CA 1
ATOM 2549 C C . THR A 1 329 ? -0.307 13.787 25.111 1.00 86.75 329 THR A C 1
ATOM 2551 O O . THR A 1 329 ? -1.331 14.300 24.672 1.00 86.75 329 THR A O 1
ATOM 2554 N N . ALA A 1 330 ? -0.230 13.354 26.375 1.00 88.00 330 ALA A N 1
ATOM 2555 C CA . ALA A 1 330 ? -1.353 13.467 27.307 1.00 88.00 330 ALA A CA 1
ATOM 2556 C C . ALA A 1 330 ? -1.705 14.934 27.596 1.00 88.00 330 ALA A C 1
ATOM 2558 O O . ALA A 1 330 ? -2.880 15.297 27.621 1.00 88.00 330 ALA A O 1
ATOM 2559 N N . LYS A 1 331 ? -0.687 15.787 27.756 1.00 89.56 331 LYS A N 1
ATOM 2560 C CA . LYS A 1 331 ? -0.871 17.224 27.973 1.00 89.56 331 LYS A CA 1
ATOM 2561 C C . LYS A 1 331 ? -1.535 17.908 26.771 1.00 89.56 331 LYS A C 1
ATOM 2563 O O . LYS A 1 331 ? -2.530 18.604 26.945 1.00 89.56 331 LYS A O 1
ATOM 2568 N N . GLU A 1 332 ? -1.029 17.672 25.561 1.00 86.31 332 GLU A N 1
ATOM 2569 C CA . GLU A 1 332 ? -1.591 18.240 24.325 1.00 86.31 332 GLU A CA 1
ATOM 2570 C C . GLU A 1 332 ? -3.045 17.784 24.103 1.00 86.31 332 GLU A C 1
ATOM 2572 O O . GLU A 1 332 ? -3.912 18.591 23.761 1.00 86.31 332 GLU A O 1
ATOM 2577 N N . LEU A 1 333 ? -3.353 16.510 24.378 1.00 87.69 333 LEU A N 1
ATOM 2578 C CA . LEU A 1 333 ? -4.721 15.986 24.308 1.00 87.69 333 LEU A CA 1
ATOM 2579 C C . LEU A 1 333 ? -5.644 16.638 25.345 1.00 87.69 333 LEU A C 1
ATOM 2581 O O . LEU A 1 333 ? -6.746 17.055 24.984 1.00 87.69 333 LEU A O 1
ATOM 2585 N N . ALA A 1 334 ? -5.202 16.777 26.598 1.00 88.44 334 ALA A N 1
ATOM 2586 C CA . ALA A 1 334 ? -5.961 17.447 27.657 1.00 88.44 334 ALA A CA 1
ATOM 2587 C C . ALA A 1 334 ? -6.305 18.900 27.280 1.00 88.44 334 ALA A C 1
ATOM 2589 O O . ALA A 1 334 ? -7.467 19.311 27.366 1.00 88.44 334 ALA A O 1
ATOM 2590 N N . GLU A 1 335 ? -5.325 19.650 26.766 1.00 88.06 335 GLU A N 1
ATOM 2591 C CA . GLU A 1 335 ? -5.524 21.012 26.261 1.00 88.06 335 GLU A CA 1
ATOM 2592 C C . GLU A 1 335 ? -6.534 21.040 25.100 1.00 88.06 335 GLU A C 1
ATOM 2594 O O . GLU A 1 335 ? -7.441 21.880 25.084 1.00 88.06 335 GLU A O 1
ATOM 2599 N N . SER A 1 336 ? -6.454 20.070 24.178 1.00 85.69 336 SER A N 1
ATOM 2600 C CA . SER A 1 336 ? -7.354 19.968 23.022 1.00 85.69 336 SER A CA 1
ATOM 2601 C C . SER A 1 336 ? -8.822 19.738 23.406 1.00 85.69 336 SER A C 1
ATOM 2603 O O . SER A 1 336 ? -9.727 20.203 22.701 1.00 85.69 336 SER A O 1
ATOM 2605 N N . PHE A 1 337 ? -9.096 19.059 24.529 1.00 87.50 337 PHE A N 1
ATOM 2606 C CA . PHE A 1 337 ? -10.461 18.805 25.004 1.00 87.50 337 PHE A CA 1
ATOM 2607 C C . PHE A 1 337 ? -11.134 20.054 25.583 1.00 87.50 337 PHE A C 1
ATOM 2609 O O . PHE A 1 337 ? -12.369 20.109 25.643 1.00 87.50 337 PHE A O 1
ATOM 2616 N N . GLY A 1 338 ? -10.350 21.077 25.924 1.00 85.25 338 GLY A N 1
ATOM 2617 C CA . GLY A 1 338 ? -10.819 22.364 26.413 1.00 85.25 338 GLY A CA 1
ATOM 2618 C C . GLY A 1 338 ? -11.261 22.348 27.879 1.00 85.25 338 GLY A C 1
ATOM 2619 O O . GLY A 1 338 ? -11.147 21.359 28.604 1.00 85.25 338 GLY A O 1
ATOM 2620 N N . LYS A 1 339 ? -11.792 23.488 28.329 1.00 85.44 339 LYS A N 1
ATOM 2621 C CA . LYS A 1 339 ? -12.194 23.723 29.725 1.00 85.44 339 LYS A CA 1
ATOM 2622 C C . LYS A 1 339 ? -13.720 23.746 29.876 1.00 85.44 339 LYS A C 1
ATOM 2624 O O . LYS A 1 339 ? -14.454 24.029 28.926 1.00 85.44 339 LYS A O 1
ATOM 2629 N N . LYS A 1 340 ? -14.214 23.416 31.066 1.00 82.38 340 LYS A N 1
ATOM 2630 C CA . LYS A 1 340 ? -15.609 23.582 31.492 1.00 82.38 340 LYS A CA 1
ATOM 2631 C C . LYS A 1 340 ? -15.671 24.597 32.630 1.00 82.38 340 LYS A C 1
ATOM 2633 O O . LYS A 1 340 ? -14.791 24.633 33.485 1.00 82.38 340 LYS A O 1
ATOM 2638 N N . THR A 1 341 ? -16.713 25.419 32.638 1.00 80.06 341 THR A N 1
ATOM 2639 C CA . THR A 1 341 ? -17.002 26.286 33.783 1.00 80.06 341 THR A CA 1
ATOM 2640 C C . THR A 1 341 ? -17.706 25.451 34.844 1.00 80.06 341 THR A C 1
ATOM 2642 O O . THR A 1 341 ? -18.772 24.892 34.589 1.00 80.06 341 THR A O 1
ATOM 2645 N N . VAL A 1 342 ? -17.100 25.344 36.019 1.00 77.88 342 VAL A N 1
ATOM 2646 C CA . VAL A 1 342 ? -17.627 24.630 37.179 1.00 77.88 342 VAL A CA 1
ATOM 2647 C C . VAL A 1 342 ? -17.987 25.657 38.246 1.00 77.88 342 VAL A C 1
ATOM 2649 O O . VAL A 1 342 ? -17.190 26.534 38.581 1.00 77.88 342 VAL A O 1
ATOM 2652 N N . LYS A 1 343 ? -19.205 25.560 38.784 1.00 77.25 343 LYS A N 1
ATOM 2653 C CA . LYS A 1 343 ? -19.635 26.347 39.944 1.00 77.25 343 LYS A CA 1
ATOM 2654 C C . LYS A 1 343 ? -19.144 25.655 41.208 1.00 77.25 343 LYS A C 1
ATOM 2656 O O . LYS A 1 343 ? -19.662 24.602 41.574 1.00 77.25 343 LYS A O 1
ATOM 2661 N N . LYS A 1 344 ? -18.151 26.239 41.871 1.00 75.44 344 LYS A N 1
ATOM 2662 C CA . LYS A 1 344 ? -17.644 25.762 43.153 1.00 75.44 344 LYS A CA 1
ATOM 2663 C C . LYS A 1 344 ? -18.443 26.417 44.269 1.00 75.44 344 LYS A C 1
ATOM 2665 O O . LYS A 1 344 ? -18.442 27.636 44.420 1.00 75.44 344 LYS A O 1
ATOM 2670 N N . ILE A 1 345 ? -19.158 25.589 45.021 1.00 79.94 345 ILE A N 1
ATOM 2671 C CA . ILE A 1 345 ? -19.957 26.018 46.164 1.00 79.94 345 ILE A CA 1
ATOM 2672 C C . ILE A 1 345 ? -19.134 25.741 47.421 1.00 79.94 345 ILE A C 1
ATOM 2674 O O . ILE A 1 345 ? -19.012 24.595 47.849 1.00 79.94 345 ILE A O 1
ATOM 2678 N N . SER A 1 346 ? -18.553 26.787 47.996 1.00 76.06 346 SER A N 1
ATOM 2679 C CA . SER A 1 346 ? -17.802 26.718 49.247 1.00 76.06 346 SER A CA 1
ATOM 2680 C C . SER A 1 346 ? -18.750 26.991 50.409 1.00 76.06 346 SER A C 1
ATOM 2682 O O . SER A 1 346 ? -19.329 28.073 50.496 1.00 76.06 346 SER A O 1
ATOM 2684 N N . LYS A 1 347 ? -18.924 26.012 51.301 1.00 81.88 347 LYS A N 1
ATOM 2685 C CA . LYS A 1 347 ? -19.681 26.178 52.547 1.00 81.88 347 LYS A CA 1
ATOM 2686 C C . LYS A 1 347 ? -18.709 26.347 53.706 1.00 81.88 347 LYS A C 1
ATOM 2688 O O . LYS A 1 347 ? -17.934 25.439 53.990 1.00 81.88 347 LYS A O 1
ATOM 2693 N N . SER A 1 348 ? -18.764 27.495 54.362 1.00 73.25 348 SER A N 1
ATOM 2694 C CA . SER A 1 348 ? -17.991 27.813 55.562 1.00 73.25 348 SER A CA 1
ATOM 2695 C C . SER A 1 348 ? -18.928 27.882 56.764 1.00 73.25 348 SER A C 1
ATOM 2697 O O . SER A 1 348 ? -19.972 28.533 56.710 1.00 73.25 348 SER A O 1
ATOM 2699 N N . ILE A 1 349 ? -18.571 27.185 57.841 1.00 74.19 349 ILE A N 1
ATOM 2700 C CA . ILE A 1 349 ? -19.341 27.147 59.087 1.00 74.19 349 ILE A CA 1
ATOM 2701 C C . ILE A 1 349 ? -18.560 27.962 60.115 1.00 74.19 349 ILE A C 1
ATOM 2703 O O . ILE A 1 349 ? -17.413 27.631 60.406 1.00 74.19 349 ILE A O 1
ATOM 2707 N N . THR A 1 350 ? -19.147 29.049 60.612 1.00 71.06 350 THR A N 1
ATOM 2708 C CA . THR A 1 350 ? -18.562 29.846 61.704 1.00 71.06 350 THR A CA 1
ATOM 2709 C C . THR A 1 350 ? -18.875 29.211 63.061 1.00 71.06 350 THR A C 1
ATOM 2711 O O . THR A 1 350 ? -19.839 28.454 63.165 1.00 71.06 350 THR A O 1
ATOM 2714 N N . GLU A 1 351 ? -18.102 29.535 64.104 1.00 69.25 351 GLU A N 1
ATOM 2715 C CA . GLU A 1 351 ? -18.242 28.953 65.457 1.00 69.25 351 GLU A CA 1
ATOM 2716 C C . GLU A 1 351 ? -19.665 29.077 66.044 1.00 69.25 351 GLU A C 1
ATOM 2718 O O . GLU A 1 351 ? -20.120 28.169 66.731 1.00 69.25 351 GLU A O 1
ATOM 2723 N N . ASP A 1 352 ? -20.426 30.112 65.662 1.00 75.12 352 ASP A N 1
ATOM 2724 C CA . ASP A 1 352 ? -21.839 30.309 66.040 1.00 75.12 352 ASP A CA 1
ATOM 2725 C C . ASP A 1 352 ? -22.850 29.418 65.273 1.00 75.12 352 ASP A C 1
ATOM 2727 O O . ASP A 1 352 ? -24.060 29.651 65.313 1.00 75.12 352 ASP A O 1
ATOM 2731 N N . GLY A 1 353 ? -22.388 28.448 64.478 1.00 69.62 353 GLY A N 1
ATOM 2732 C CA . GLY A 1 353 ? -23.240 27.529 63.710 1.00 69.62 353 GLY A CA 1
ATOM 2733 C C . GLY A 1 353 ? -23.882 28.119 62.445 1.00 69.62 353 GLY A C 1
ATOM 2734 O O . GLY A 1 353 ? -24.644 27.431 61.761 1.00 69.62 353 GLY A O 1
ATOM 2735 N N . LYS A 1 354 ? -23.576 29.372 62.078 1.00 64.44 354 LYS A N 1
ATOM 2736 C CA . LYS A 1 354 ? -24.029 29.969 60.809 1.00 64.44 354 LYS A CA 1
ATOM 2737 C C . LYS A 1 354 ? -23.272 29.364 59.625 1.00 64.44 354 LYS A C 1
ATOM 2739 O O . LYS A 1 354 ? -22.046 29.415 59.552 1.00 64.44 354 LYS A O 1
ATOM 2744 N N . VAL A 1 355 ? -24.023 28.838 58.659 1.00 71.44 355 VAL A N 1
ATOM 2745 C CA . VAL A 1 355 ? -23.484 28.321 57.395 1.00 71.44 355 VAL A CA 1
ATOM 2746 C C . VAL A 1 355 ? -23.503 29.439 56.356 1.00 71.44 355 VAL A C 1
ATOM 2748 O O . VAL A 1 355 ? -24.563 29.850 55.888 1.00 71.44 355 VAL A O 1
ATOM 2751 N N . THR A 1 356 ? -22.328 29.923 55.967 1.00 71.44 356 THR A N 1
ATOM 2752 C CA . THR A 1 356 ? -22.164 30.833 54.827 1.00 71.44 356 THR A CA 1
ATOM 2753 C C . THR A 1 356 ? -21.865 30.017 53.575 1.00 71.44 356 THR A C 1
ATOM 2755 O O . THR A 1 356 ? -21.030 29.116 53.591 1.00 71.44 356 THR A O 1
ATOM 2758 N N . THR A 1 357 ? -22.579 30.296 52.484 1.00 73.38 357 THR A N 1
ATOM 2759 C CA . THR A 1 357 ? -22.371 29.625 51.194 1.00 73.38 357 THR A CA 1
ATOM 2760 C C . THR A 1 357 ? -21.861 30.646 50.189 1.00 73.38 357 THR A C 1
ATOM 2762 O O . THR A 1 357 ? -22.569 31.593 49.862 1.00 73.38 357 THR A O 1
ATOM 2765 N N . SER A 1 358 ? -20.640 30.450 49.703 1.00 74.25 358 SER A N 1
ATOM 2766 C CA . SER A 1 358 ? -20.049 31.233 48.620 1.00 74.25 358 SER A CA 1
ATOM 2767 C C . SER A 1 358 ? -20.086 30.418 47.330 1.00 74.25 358 SER A C 1
ATOM 2769 O O . SER A 1 358 ? -19.743 29.236 47.333 1.00 74.25 358 SER A O 1
ATOM 2771 N N . ILE A 1 359 ? -20.529 31.030 46.232 1.00 76.62 359 ILE A N 1
ATOM 2772 C CA . ILE A 1 359 ? -20.588 30.397 44.912 1.00 76.62 359 ILE A CA 1
ATOM 2773 C C . ILE A 1 359 ? -19.615 31.145 44.005 1.00 76.62 359 ILE A C 1
ATOM 2775 O O . ILE A 1 359 ? -19.837 32.312 43.696 1.00 76.62 359 ILE A O 1
ATOM 2779 N N . ALA A 1 360 ? -18.553 30.467 43.577 1.00 78.81 360 ALA A N 1
ATOM 2780 C CA . ALA A 1 360 ? -17.567 31.000 42.645 1.00 78.81 360 ALA A CA 1
ATOM 2781 C C . ALA A 1 360 ? -17.535 30.157 41.366 1.00 78.81 360 ALA A C 1
ATOM 2783 O O . ALA A 1 360 ? -17.620 28.929 41.412 1.00 78.81 360 ALA A O 1
ATOM 2784 N N . GLU A 1 361 ? -17.411 30.805 40.211 1.00 82.00 361 GLU A N 1
ATOM 2785 C CA . GLU A 1 361 ? -17.232 30.120 38.931 1.00 82.00 361 GLU A CA 1
ATOM 2786 C C . GLU A 1 361 ? -15.742 29.967 38.620 1.00 82.00 361 GLU A C 1
ATOM 2788 O O . GLU A 1 361 ? -15.000 30.946 38.575 1.00 82.00 361 GLU A O 1
ATOM 2793 N N . HIS A 1 362 ? -15.307 28.733 38.375 1.00 78.81 362 HIS A N 1
ATOM 2794 C CA . HIS A 1 362 ? -13.939 28.414 37.975 1.00 78.81 362 HIS A CA 1
ATOM 2795 C C . HIS A 1 362 ? -13.938 27.712 36.619 1.00 78.81 362 HIS A C 1
ATOM 2797 O O . HIS A 1 362 ? -14.819 26.908 36.319 1.00 78.81 362 HIS A O 1
ATOM 2803 N N . LYS A 1 363 ? -12.935 27.997 35.784 1.00 81.75 363 LYS A N 1
ATOM 2804 C CA . LYS A 1 363 ? -12.679 27.216 34.569 1.00 81.75 363 LYS A CA 1
ATOM 2805 C C . LYS A 1 363 ? -11.724 26.080 34.913 1.00 81.75 363 LYS A C 1
ATOM 2807 O O . LYS A 1 363 ? -10.561 26.333 35.207 1.00 81.75 363 LYS A O 1
ATOM 2812 N N . GLU A 1 364 ? -12.206 24.851 34.822 1.00 83.62 364 GLU A N 1
ATOM 2813 C CA . GLU A 1 364 ? -11.418 23.634 35.031 1.00 83.62 364 GLU A CA 1
ATOM 2814 C C . GLU A 1 364 ? -11.292 22.869 33.712 1.00 83.62 364 GLU A C 1
ATOM 2816 O O . GLU A 1 36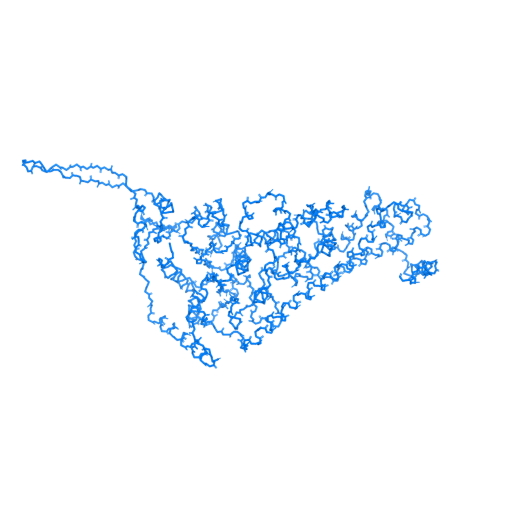4 ? -12.146 22.986 32.831 1.00 83.62 364 GLU A O 1
ATOM 2821 N N . GLU A 1 365 ? -10.221 22.101 33.532 1.00 83.62 365 GLU A N 1
ATOM 2822 C CA . GLU A 1 365 ? -10.076 21.228 32.362 1.00 83.62 365 GLU A CA 1
ATOM 2823 C C . GLU A 1 365 ? -11.209 20.198 32.316 1.00 83.62 365 GLU A C 1
ATOM 2825 O O . GLU A 1 365 ? -11.667 19.698 33.346 1.00 83.62 365 GLU A O 1
ATOM 2830 N N . ARG A 1 366 ? -11.715 19.899 31.111 1.00 86.81 366 ARG A N 1
ATOM 2831 C CA . ARG A 1 366 ? -12.745 18.859 30.963 1.00 86.81 366 ARG A CA 1
ATOM 2832 C C . ARG A 1 366 ? -12.189 17.486 31.313 1.00 86.81 366 ARG A C 1
ATOM 2834 O O . ARG A 1 366 ? -12.894 16.705 31.947 1.00 86.81 366 ARG A O 1
ATOM 2841 N N . ILE A 1 367 ? -10.957 17.235 30.882 1.00 90.56 367 ILE A N 1
ATOM 2842 C CA . ILE A 1 367 ? -10.183 16.019 31.100 1.00 90.56 367 ILE A CA 1
ATOM 2843 C C . ILE A 1 367 ? -8.757 16.476 31.387 1.00 90.56 367 ILE A C 1
ATOM 2845 O O . ILE A 1 367 ? -8.199 17.222 30.586 1.00 90.56 367 ILE A O 1
ATOM 2849 N N . THR A 1 368 ? -8.206 16.079 32.530 1.00 90.50 368 THR A N 1
ATOM 2850 C CA . THR A 1 368 ? -6.853 16.476 32.941 1.00 90.50 368 THR A CA 1
ATOM 2851 C C . THR A 1 368 ? -5.806 15.514 32.386 1.00 90.50 368 THR A C 1
ATOM 2853 O O . THR A 1 368 ? -6.116 14.372 32.046 1.00 90.50 368 THR A O 1
ATOM 2856 N N . GLN A 1 369 ? -4.542 15.944 32.351 1.00 91.88 369 GLN A N 1
ATOM 2857 C CA . GLN A 1 369 ? -3.427 15.072 31.968 1.00 91.88 369 GLN A CA 1
ATOM 2858 C C . GLN A 1 369 ? -3.364 13.797 32.831 1.00 91.88 369 GLN A C 1
ATOM 2860 O O . GLN A 1 369 ? -3.276 12.706 32.279 1.00 91.88 369 GLN A O 1
ATOM 2865 N N . SER A 1 370 ? -3.466 13.917 34.163 1.00 91.31 370 SER A N 1
ATOM 2866 C CA . SER A 1 370 ? -3.417 12.754 35.074 1.00 91.31 370 SER A CA 1
ATOM 2867 C C . SER A 1 370 ? -4.559 11.768 34.805 1.00 91.31 370 SER A C 1
ATOM 2869 O O . SER A 1 370 ? -4.314 10.568 34.754 1.00 91.31 370 SER A O 1
ATOM 2871 N N . MET A 1 371 ? -5.773 12.252 34.498 1.00 91.06 371 MET A N 1
ATOM 2872 C CA . MET A 1 371 ? -6.882 11.366 34.118 1.00 91.06 371 MET A CA 1
ATOM 2873 C C . MET A 1 371 ? -6.553 10.529 32.880 1.00 91.06 371 MET A C 1
ATOM 2875 O O . MET A 1 371 ? -6.892 9.355 32.850 1.00 91.06 371 MET A O 1
ATOM 2879 N N . ILE A 1 372 ? -5.898 11.114 31.871 1.00 91.00 372 ILE A N 1
ATOM 2880 C CA . ILE A 1 372 ? -5.492 10.399 30.648 1.00 91.00 372 ILE A CA 1
ATOM 2881 C C . ILE A 1 372 ? -4.395 9.372 30.952 1.00 91.00 372 ILE A C 1
ATOM 2883 O O . ILE A 1 372 ? -4.406 8.271 30.402 1.00 91.00 372 ILE A O 1
ATOM 2887 N N . GLU A 1 373 ? -3.446 9.728 31.815 1.00 90.81 373 GLU A N 1
ATOM 2888 C CA . GLU A 1 373 ? -2.311 8.877 32.185 1.00 90.81 373 GLU A CA 1
ATOM 2889 C C . GLU A 1 373 ? -2.717 7.659 33.026 1.00 90.81 373 GLU A C 1
ATOM 2891 O O . GLU A 1 373 ? -2.053 6.622 32.952 1.00 90.81 373 GLU A O 1
ATOM 2896 N N . GLU A 1 374 ? -3.809 7.777 33.784 1.00 91.25 374 GLU A N 1
ATOM 2897 C CA . GLU A 1 374 ? -4.314 6.776 34.733 1.00 91.25 374 GLU A CA 1
ATOM 2898 C C . GLU A 1 374 ? -5.479 5.922 34.189 1.00 91.25 374 GLU A C 1
ATOM 2900 O O . GLU A 1 374 ? -6.013 5.094 34.925 1.00 91.25 374 GLU A O 1
ATOM 2905 N N . LEU A 1 375 ? -5.873 6.080 32.914 1.00 91.69 375 LEU A N 1
ATOM 2906 C CA . LEU A 1 375 ? -6.962 5.290 32.314 1.00 91.69 375 LEU A CA 1
ATOM 2907 C C . LEU A 1 375 ? -6.707 3.781 32.419 1.00 91.69 375 LEU A C 1
ATOM 2909 O O . LEU A 1 375 ? -5.646 3.281 32.028 1.00 91.69 375 LEU A O 1
ATOM 2913 N N . SER A 1 376 ? -7.724 3.038 32.859 1.00 89.00 376 SER A N 1
ATOM 2914 C CA . SER A 1 376 ? -7.674 1.576 32.879 1.00 89.00 376 SER A CA 1
ATOM 2915 C C . SER A 1 376 ? -7.777 0.993 31.467 1.00 89.00 376 SER A C 1
ATOM 2917 O O . SER A 1 376 ? -8.245 1.631 30.521 1.00 89.00 376 SER A O 1
ATOM 2919 N N . GLN A 1 377 ? -7.395 -0.275 31.301 1.00 84.19 377 GLN A N 1
ATOM 2920 C CA . GLN A 1 377 ? -7.629 -0.985 30.043 1.00 84.19 377 GLN A CA 1
ATOM 2921 C C . GLN A 1 377 ? -9.132 -1.016 29.710 1.00 84.19 377 GLN A C 1
ATOM 2923 O O . GLN A 1 377 ? -9.957 -1.420 30.532 1.00 84.19 377 GLN A O 1
ATOM 2928 N N . GLY A 1 378 ? -9.482 -0.602 28.489 1.00 83.75 378 GLY A N 1
ATOM 2929 C CA . GLY A 1 378 ? -10.873 -0.488 28.046 1.00 83.75 378 GLY A CA 1
ATOM 2930 C C . GLY A 1 378 ? -11.566 0.820 28.447 1.00 83.75 378 GLY A C 1
ATOM 2931 O O . GLY A 1 378 ? -12.693 1.050 28.013 1.00 83.75 378 GLY A O 1
ATOM 2932 N N . GLU A 1 379 ? -10.924 1.686 29.236 1.00 90.94 379 GLU A N 1
ATOM 2933 C CA . GLU A 1 379 ? -11.387 3.053 29.479 1.00 90.94 379 GLU A CA 1
ATOM 2934 C C . GLU A 1 379 ? -10.799 4.011 28.454 1.00 90.94 379 GLU A C 1
ATOM 2936 O O . GLU A 1 379 ? -9.618 3.956 28.103 1.00 90.94 379 GLU A O 1
ATOM 2941 N N . PHE A 1 380 ? -11.656 4.899 27.965 1.00 92.56 380 PHE A N 1
ATOM 2942 C CA . PHE A 1 380 ? -11.301 5.851 26.937 1.00 92.56 380 PHE A CA 1
ATOM 2943 C C . PHE A 1 380 ? -11.879 7.215 27.246 1.00 92.56 380 PHE A C 1
ATOM 2945 O O . PHE A 1 380 ? -12.989 7.366 27.767 1.00 92.56 380 PHE A O 1
ATOM 2952 N N . VAL A 1 381 ? -11.122 8.217 26.836 1.00 92.88 381 VAL A N 1
ATOM 2953 C CA . VAL A 1 381 ? -11.595 9.584 26.716 1.00 92.88 381 VAL A CA 1
ATOM 2954 C C . VAL A 1 381 ? -11.579 9.999 25.263 1.00 92.88 381 VAL A C 1
ATOM 2956 O O . VAL A 1 381 ? -10.866 9.416 24.446 1.00 92.88 381 VAL A O 1
ATOM 2959 N N . GLY A 1 382 ? -12.350 11.014 24.908 1.00 91.88 382 GLY A N 1
ATOM 2960 C CA . GLY A 1 382 ? -12.341 11.434 23.523 1.00 91.88 382 GLY A CA 1
ATOM 2961 C C . GLY A 1 382 ? -13.353 12.488 23.160 1.00 91.88 382 GLY A C 1
ATOM 2962 O O . GLY A 1 382 ? -14.052 13.046 24.007 1.00 91.88 382 GLY A O 1
ATOM 2963 N N . ARG A 1 383 ? -13.420 12.740 21.856 1.00 90.75 383 ARG A N 1
ATOM 2964 C CA . ARG A 1 383 ? -14.381 13.635 21.223 1.00 90.75 383 ARG A CA 1
ATOM 2965 C C . ARG A 1 383 ? -15.074 12.911 20.079 1.00 90.75 383 ARG A C 1
ATOM 2967 O O . ARG A 1 383 ? -14.417 12.224 19.305 1.00 90.75 383 ARG A O 1
ATOM 2974 N N . ILE A 1 384 ? -16.381 13.108 19.966 1.00 90.44 384 ILE A N 1
ATOM 2975 C CA . ILE A 1 384 ? -17.203 12.581 18.877 1.00 90.44 384 ILE A CA 1
ATOM 2976 C C . ILE A 1 384 ? -17.809 13.753 18.099 1.00 90.44 384 ILE A C 1
ATOM 2978 O O . ILE A 1 384 ? -18.257 14.745 18.684 1.00 90.44 384 ILE A O 1
ATOM 2982 N N . ALA A 1 385 ? -17.796 13.645 16.774 1.00 86.00 385 ALA A N 1
ATOM 2983 C CA . ALA A 1 385 ? -18.433 14.580 15.860 1.00 86.00 385 ALA A CA 1
ATOM 2984 C C . ALA A 1 385 ? -19.929 14.271 15.712 1.00 86.00 385 ALA A C 1
ATOM 2986 O O . ALA A 1 385 ? -20.346 13.117 15.776 1.00 86.00 385 ALA A O 1
ATOM 2987 N N . ASP A 1 386 ? -20.734 15.302 15.482 1.00 83.31 386 ASP A N 1
ATOM 2988 C CA . ASP A 1 386 ? -22.150 15.175 15.152 1.00 83.31 386 ASP A CA 1
ATOM 2989 C C . ASP A 1 386 ? -22.399 15.236 13.641 1.00 83.31 386 ASP A C 1
ATOM 2991 O O . ASP A 1 386 ? -21.544 15.612 12.836 1.00 83.31 386 ASP A O 1
ATOM 2995 N N . GLU A 1 387 ? -23.608 14.839 13.261 1.00 79.81 387 GLU A N 1
ATOM 2996 C CA . GLU A 1 387 ? -24.121 14.953 11.901 1.00 79.81 387 GLU A CA 1
ATOM 2997 C C . GLU A 1 387 ? -25.150 16.085 11.831 1.00 79.81 387 GLU A C 1
ATOM 2999 O O . GLU A 1 387 ? -25.762 16.460 12.835 1.00 79.81 387 GLU A O 1
ATOM 3004 N N . TYR A 1 388 ? -25.385 16.609 10.626 1.00 77.50 388 TYR A N 1
ATOM 3005 C CA . TYR A 1 388 ? -26.433 17.603 10.401 1.00 77.50 388 TYR A CA 1
ATOM 3006 C C . TYR A 1 388 ? -27.792 17.071 10.886 1.00 77.50 388 TYR A C 1
ATOM 3008 O O . TYR A 1 388 ? -28.219 15.988 10.484 1.00 77.50 388 TYR A O 1
ATOM 3016 N N . GLY A 1 389 ? -28.453 17.825 11.768 1.00 83.81 389 GLY A N 1
ATOM 3017 C CA . GLY A 1 389 ? -29.731 17.442 12.379 1.00 83.81 389 GLY A CA 1
ATOM 3018 C C . GLY A 1 389 ? -29.635 16.471 13.566 1.00 83.81 389 GLY A C 1
ATOM 3019 O O . GLY A 1 389 ? -30.670 16.129 14.132 1.00 83.81 389 GLY A O 1
ATOM 3020 N N . LYS A 1 390 ? -28.432 16.041 13.976 1.00 86.38 390 LYS A N 1
ATOM 3021 C CA . LYS A 1 390 ? -28.198 15.158 15.138 1.00 86.38 390 LYS A CA 1
ATOM 3022 C C . LYS A 1 390 ? -27.157 15.747 16.092 1.00 86.38 390 LYS A C 1
ATOM 3024 O O . LYS A 1 390 ? -26.138 15.123 16.383 1.00 86.38 390 LYS A O 1
ATOM 3029 N N . GLU A 1 391 ? -27.403 16.966 16.558 1.00 87.69 391 GLU A N 1
ATOM 3030 C CA . GLU A 1 391 ? -26.465 17.684 17.423 1.00 87.69 391 GLU A CA 1
ATOM 3031 C C . GLU A 1 391 ? -26.268 16.982 18.774 1.00 87.69 391 GLU A C 1
ATOM 3033 O O . GLU A 1 391 ? -27.221 16.650 19.485 1.00 87.69 391 GLU A O 1
ATOM 3038 N N . ILE A 1 392 ? -25.004 16.792 19.158 1.00 86.06 392 ILE A N 1
ATOM 3039 C CA . ILE A 1 392 ? -24.633 16.173 20.435 1.00 86.06 392 ILE A CA 1
ATOM 3040 C C . ILE A 1 392 ? -24.271 17.276 21.433 1.00 86.06 392 ILE A C 1
ATOM 3042 O O . ILE A 1 392 ? -23.274 17.980 21.264 1.00 86.06 392 ILE A O 1
ATOM 3046 N N . LYS A 1 393 ? -25.043 17.387 22.525 1.00 81.50 393 LYS A N 1
ATOM 3047 C CA . LYS A 1 393 ? -24.827 18.402 23.578 1.00 81.50 393 LYS A CA 1
ATOM 3048 C C . LYS A 1 393 ? -23.444 18.304 24.232 1.00 81.50 393 LYS A C 1
ATOM 3050 O O . LYS A 1 393 ? -22.797 19.322 24.463 1.00 81.50 393 LYS A O 1
ATOM 3055 N N . CYS A 1 394 ? -22.989 17.089 24.542 1.00 82.25 394 CYS A N 1
ATOM 3056 C CA . CYS A 1 394 ? -21.677 16.841 25.137 1.00 82.25 394 CYS A CA 1
ATOM 3057 C C . CYS A 1 394 ? -20.839 15.962 24.209 1.00 82.25 394 CYS A C 1
ATOM 3059 O O . CYS A 1 394 ? -20.951 14.742 24.228 1.00 82.25 394 CYS A O 1
ATOM 3061 N N . LYS A 1 395 ? -20.004 16.600 23.384 1.00 87.75 395 LYS A N 1
ATOM 3062 C CA . LYS A 1 395 ? -19.144 15.909 22.409 1.00 87.75 395 LYS A CA 1
ATOM 3063 C C . LYS A 1 395 ? -17.933 15.224 23.036 1.00 87.75 395 LYS A C 1
ATOM 3065 O O . LYS A 1 395 ? -17.334 14.371 22.396 1.00 87.75 395 LYS A O 1
ATOM 3070 N N . VAL A 1 396 ? -17.543 15.634 24.244 1.00 90.50 396 VAL A N 1
ATOM 3071 C CA . VAL A 1 396 ? -16.393 15.077 24.970 1.00 90.50 396 VAL A CA 1
ATOM 3072 C C . VAL A 1 396 ? -16.894 14.021 25.947 1.00 90.50 396 VAL A C 1
ATOM 3074 O O . VAL A 1 396 ? -17.857 14.283 26.670 1.00 90.50 396 VAL A O 1
ATOM 3077 N N . PHE A 1 397 ? -16.244 12.859 25.976 1.00 90.94 397 PHE A N 1
ATOM 3078 C CA . PHE A 1 397 ? -16.621 11.740 26.837 1.00 90.94 397 PHE A CA 1
ATOM 3079 C C . PHE A 1 397 ? -15.427 11.203 27.632 1.00 90.94 397 PHE A C 1
ATOM 3081 O O . PHE A 1 397 ? -14.270 11.373 27.247 1.00 90.94 397 PHE A O 1
ATOM 3088 N N . HIS A 1 398 ? -15.751 10.531 28.732 1.00 92.38 398 HIS A N 1
ATOM 3089 C CA . HIS A 1 398 ? -14.876 9.660 29.504 1.00 92.38 398 HIS A CA 1
ATOM 3090 C C . HIS A 1 398 ? -15.725 8.450 29.903 1.00 92.38 398 HIS A C 1
ATOM 3092 O O . HIS A 1 398 ? -16.764 8.624 30.541 1.00 92.38 398 HIS A O 1
ATOM 3098 N N . GLY A 1 399 ? -15.343 7.248 29.476 1.00 90.69 399 GLY A N 1
ATOM 3099 C CA . GLY A 1 399 ? -16.112 6.048 29.786 1.00 90.69 399 GLY A CA 1
ATOM 3100 C C . GLY A 1 399 ? -15.404 4.748 29.433 1.00 90.69 399 GLY A C 1
ATOM 3101 O O . GLY A 1 399 ? -14.427 4.724 28.685 1.00 90.69 399 GLY A O 1
ATOM 3102 N N . LYS A 1 400 ? -15.934 3.651 29.975 1.00 88.94 400 LYS A N 1
ATOM 3103 C CA . LYS A 1 400 ? -15.477 2.293 29.693 1.00 88.94 400 LYS A CA 1
ATOM 3104 C C . LYS A 1 400 ? -16.219 1.722 28.490 1.00 88.94 400 LYS A C 1
ATOM 3106 O O . LYS A 1 400 ? -17.448 1.731 28.458 1.00 88.94 400 LYS A O 1
ATOM 3111 N N . VAL A 1 401 ? -15.475 1.211 27.516 1.00 85.75 401 VAL A N 1
ATOM 3112 C CA . VAL A 1 401 ? -16.032 0.544 26.339 1.00 85.75 401 VAL A CA 1
ATOM 3113 C C . VAL A 1 401 ? -16.207 -0.934 26.651 1.00 85.75 401 VAL A C 1
ATOM 3115 O O . VAL A 1 401 ? -15.237 -1.649 26.903 1.00 85.75 401 VAL A O 1
ATOM 3118 N N . ILE A 1 402 ? -17.457 -1.383 26.633 1.00 84.38 402 ILE A N 1
ATOM 3119 C CA . ILE A 1 402 ? -17.826 -2.783 26.826 1.00 84.38 402 ILE A CA 1
ATOM 3120 C C . ILE A 1 402 ? -18.108 -3.366 25.445 1.00 84.38 402 ILE A C 1
ATOM 3122 O O . ILE A 1 402 ? -19.002 -2.900 24.742 1.00 84.38 402 ILE A O 1
ATOM 3126 N N . VAL A 1 403 ? -17.314 -4.358 25.049 1.00 80.00 403 VAL A N 1
ATOM 3127 C CA . VAL A 1 403 ? -17.493 -5.069 23.781 1.00 80.00 403 VAL A CA 1
ATOM 3128 C C . VAL A 1 403 ? -18.203 -6.376 24.079 1.00 80.00 403 VAL A C 1
ATOM 3130 O O . VAL A 1 403 ? -17.617 -7.294 24.650 1.00 80.00 403 VAL A O 1
ATOM 3133 N N . GLU A 1 404 ? -19.478 -6.449 23.717 1.00 78.62 404 GLU A N 1
ATOM 3134 C CA . GLU A 1 404 ? -20.248 -7.685 23.796 1.00 78.62 404 GLU A CA 1
ATOM 3135 C C . GLU A 1 404 ? -20.061 -8.482 22.505 1.00 78.62 404 GLU A C 1
ATOM 3137 O O . GLU A 1 404 ? -20.295 -7.976 21.404 1.00 78.62 404 GLU A O 1
ATOM 3142 N N . THR A 1 405 ? -19.643 -9.741 22.644 1.00 78.69 405 THR A N 1
ATOM 3143 C CA . THR A 1 405 ? -19.563 -10.688 21.526 1.00 78.69 405 THR A CA 1
ATOM 3144 C C . THR A 1 405 ? -20.768 -11.627 21.605 1.00 78.69 405 THR A C 1
ATOM 3146 O O . THR A 1 405 ? -20.846 -12.419 22.543 1.00 78.69 405 THR A O 1
ATOM 3149 N N . PRO A 1 406 ? -21.731 -11.550 20.669 1.00 84.81 406 PRO A N 1
ATOM 3150 C CA . PRO A 1 406 ? -22.864 -12.468 20.622 1.00 84.81 406 PRO A CA 1
ATOM 3151 C C . PRO A 1 406 ? -22.423 -13.936 20.558 1.00 84.81 406 PRO A C 1
ATOM 3153 O O . PRO A 1 406 ? -21.478 -14.268 19.841 1.00 84.81 406 PRO A O 1
ATOM 3156 N N . GLU A 1 407 ? -23.165 -14.844 21.203 1.00 89.31 407 GLU A N 1
ATOM 3157 C CA . GLU A 1 407 ? -22.838 -16.284 21.209 1.00 89.31 407 GLU A CA 1
ATOM 3158 C C . GLU A 1 407 ? -22.649 -16.867 19.801 1.00 89.31 407 GLU A C 1
ATOM 3160 O O . GLU A 1 407 ? -21.757 -17.680 19.572 1.00 89.31 407 GLU A O 1
ATOM 3165 N N . LYS A 1 408 ? -23.476 -16.441 18.834 1.00 87.19 408 LYS A N 1
ATOM 3166 C CA . LYS A 1 408 ? -23.384 -16.881 17.431 1.00 87.19 408 LYS A CA 1
ATOM 3167 C C . LYS A 1 408 ? -21.998 -16.596 16.839 1.00 87.19 408 LYS A C 1
ATOM 3169 O O . LYS A 1 408 ? -21.485 -17.399 16.064 1.00 87.19 408 LYS A O 1
ATOM 3174 N N . GLU A 1 409 ? -21.396 -15.467 17.200 1.00 85.75 409 GLU A N 1
ATOM 3175 C CA . GLU A 1 409 ? -20.077 -15.063 16.710 1.00 85.75 409 GLU A CA 1
ATOM 3176 C C . GLU A 1 409 ? -18.962 -15.828 17.401 1.00 85.75 409 GLU A C 1
ATOM 3178 O O . GLU A 1 409 ? -18.031 -16.267 16.730 1.00 85.75 409 GLU A O 1
ATOM 3183 N N . GLN A 1 410 ? -19.083 -16.047 18.710 1.00 89.25 410 GLN A N 1
ATOM 3184 C CA . GLN A 1 410 ? -18.133 -16.867 19.450 1.00 89.25 410 GLN A CA 1
ATOM 3185 C C . GLN A 1 410 ? -18.102 -18.306 18.913 1.00 89.25 410 GLN A C 1
ATOM 3187 O O . GLN A 1 410 ? -17.029 -18.827 18.620 1.00 89.25 410 GLN A O 1
ATOM 3192 N N . ARG A 1 411 ? -19.272 -18.906 18.658 1.00 92.94 411 ARG A N 1
ATOM 3193 C CA . ARG A 1 411 ? -19.367 -20.242 18.044 1.00 92.94 411 ARG A CA 1
ATOM 3194 C C . ARG A 1 411 ? -18.723 -20.291 16.659 1.00 92.94 411 ARG A C 1
ATOM 3196 O O . ARG A 1 411 ? -18.037 -21.256 16.344 1.00 92.94 411 ARG A O 1
ATOM 3203 N N . LEU A 1 412 ? -18.919 -19.261 15.830 1.00 93.44 412 LEU A N 1
ATOM 3204 C CA . LEU A 1 412 ? -18.281 -19.194 14.510 1.00 93.44 412 LEU A CA 1
ATOM 3205 C C . LEU A 1 412 ? -16.755 -19.078 14.619 1.00 93.44 412 LEU A C 1
ATOM 3207 O O . LEU A 1 412 ? -16.035 -19.699 13.843 1.00 93.44 412 LEU A O 1
ATOM 3211 N N . ARG A 1 413 ? -16.255 -18.291 15.575 1.00 92.75 413 ARG A N 1
ATOM 3212 C CA . ARG A 1 413 ? -14.821 -18.188 15.856 1.00 92.75 413 ARG A CA 1
ATOM 3213 C C . ARG A 1 413 ? -14.234 -19.550 16.232 1.00 92.75 413 ARG A C 1
ATOM 3215 O O . ARG A 1 413 ? -13.249 -19.964 15.630 1.00 92.75 413 ARG A O 1
ATOM 3222 N N . GLU A 1 414 ? -14.876 -20.263 17.154 1.00 94.38 414 GLU A N 1
ATOM 3223 C CA . GLU A 1 414 ? -14.471 -21.614 17.562 1.00 94.38 414 GLU A CA 1
ATOM 3224 C C . GLU A 1 414 ? -14.525 -22.611 16.390 1.00 94.38 414 GLU A C 1
ATOM 3226 O O . GLU A 1 414 ? -13.614 -23.419 16.223 1.00 94.38 414 GLU A O 1
ATOM 3231 N N . GLU A 1 415 ? -15.551 -22.533 15.533 1.00 95.75 415 GLU A N 1
ATOM 3232 C CA . GLU A 1 415 ? -15.681 -23.354 14.319 1.00 95.75 415 GLU A CA 1
ATOM 3233 C C . GLU A 1 415 ? -14.488 -23.154 13.367 1.00 95.75 415 GLU A C 1
ATOM 3235 O O . GLU A 1 415 ? -13.873 -24.124 12.914 1.00 95.75 415 GLU A O 1
ATOM 3240 N N . LEU A 1 416 ? -14.141 -21.896 13.076 1.00 95.25 416 LEU A N 1
ATOM 3241 C CA . LEU A 1 416 ? -13.036 -21.540 12.182 1.00 95.25 416 LEU A CA 1
ATOM 3242 C C . LEU A 1 416 ? -11.674 -21.929 12.764 1.00 95.25 416 LEU A C 1
ATOM 3244 O O . LEU A 1 416 ? -10.825 -22.471 12.050 1.00 95.25 416 LEU A O 1
ATOM 3248 N N . GLU A 1 417 ? -11.477 -21.696 14.058 1.00 94.69 417 GLU A N 1
ATOM 3249 C CA . GLU A 1 417 ? -10.257 -22.079 14.759 1.00 94.69 417 GLU A CA 1
ATOM 3250 C C . GLU A 1 417 ? -10.076 -23.604 14.767 1.00 94.69 417 GLU A C 1
ATOM 3252 O O . GLU A 1 417 ? -9.013 -24.099 14.393 1.00 94.69 417 GLU A O 1
ATOM 3257 N N . ASN A 1 418 ? -11.118 -24.367 15.110 1.00 95.06 418 ASN A N 1
ATOM 3258 C CA . ASN A 1 418 ? -11.061 -25.831 15.125 1.00 95.06 418 ASN A CA 1
ATOM 3259 C C . ASN A 1 418 ? -10.825 -26.412 13.727 1.00 95.06 418 ASN A C 1
ATOM 3261 O O . ASN A 1 418 ? -10.037 -27.345 13.571 1.00 95.06 418 ASN A O 1
ATOM 3265 N N . ARG A 1 419 ? -11.441 -25.835 12.686 1.00 95.00 419 ARG A N 1
ATOM 3266 C CA . ARG A 1 419 ? -11.157 -26.211 11.292 1.00 95.00 419 ARG A CA 1
ATOM 3267 C C . ARG A 1 419 ? -9.674 -26.047 10.962 1.00 95.00 419 ARG A C 1
ATOM 3269 O O . ARG A 1 419 ? -9.094 -26.930 10.335 1.00 95.00 419 ARG A O 1
ATOM 3276 N N . THR A 1 420 ? -9.085 -24.933 11.391 1.00 93.50 420 THR A N 1
ATOM 3277 C CA . THR A 1 420 ? -7.675 -24.610 11.148 1.00 93.50 420 THR A CA 1
ATOM 3278 C C . THR A 1 420 ? -6.754 -25.555 11.922 1.00 93.50 420 THR A C 1
ATOM 3280 O O . THR A 1 420 ? -5.825 -26.103 11.337 1.00 93.50 420 THR A O 1
ATOM 3283 N N . LYS A 1 421 ? -7.059 -25.850 13.194 1.00 94.00 421 LYS A N 1
ATOM 3284 C CA . LYS A 1 421 ? -6.336 -26.855 13.999 1.00 94.00 421 LYS A CA 1
ATOM 3285 C C . LYS A 1 421 ? -6.312 -28.223 13.315 1.00 94.00 421 LYS A C 1
ATOM 3287 O O . LYS A 1 421 ? -5.238 -28.778 13.104 1.00 94.00 421 LYS A O 1
ATOM 3292 N N . ASN A 1 422 ? -7.472 -28.703 12.867 1.00 93.81 422 ASN A N 1
ATOM 3293 C CA . ASN A 1 422 ? -7.591 -29.977 12.154 1.00 93.81 422 ASN A CA 1
ATOM 3294 C C . ASN A 1 422 ? -6.836 -29.982 10.811 1.00 93.81 422 ASN A C 1
ATOM 3296 O O . ASN A 1 422 ? -6.454 -31.034 10.303 1.00 93.81 422 ASN A O 1
ATOM 3300 N N . GLU A 1 423 ? -6.679 -28.828 10.160 1.00 91.62 423 GLU A N 1
ATOM 3301 C CA . GLU A 1 423 ? -5.853 -28.701 8.957 1.00 91.62 423 GLU A CA 1
ATOM 3302 C C . GLU A 1 423 ? -4.359 -28.772 9.287 1.00 91.62 423 GLU A C 1
ATOM 3304 O O . GLU A 1 423 ? -3.652 -29.557 8.660 1.00 91.62 423 GLU A O 1
ATOM 3309 N N . CYS A 1 424 ? -3.898 -28.052 10.315 1.00 90.56 424 CYS A N 1
ATOM 3310 C CA . CYS A 1 424 ? -2.515 -28.132 10.787 1.00 90.56 424 CYS A CA 1
ATOM 3311 C C . CYS A 1 424 ? -2.126 -29.563 11.180 1.00 90.56 424 CYS A C 1
ATOM 3313 O O . CYS A 1 424 ? -1.077 -30.044 10.757 1.00 90.56 424 CYS A O 1
ATOM 3315 N N . GLU A 1 425 ? -2.991 -30.268 11.915 1.00 91.75 425 GLU A N 1
ATOM 3316 C CA . GLU A 1 425 ? -2.766 -31.665 12.306 1.00 91.75 425 GLU A CA 1
ATOM 3317 C C . GLU A 1 425 ? -2.616 -32.591 11.093 1.00 91.75 425 GLU A C 1
ATOM 3319 O O . GLU A 1 425 ? -1.702 -33.416 11.055 1.00 91.75 425 GLU A O 1
ATOM 3324 N N . ARG A 1 426 ? -3.464 -32.424 10.067 1.00 89.31 426 ARG A N 1
ATOM 3325 C CA . ARG A 1 426 ? -3.370 -33.189 8.810 1.00 89.31 426 ARG A CA 1
ATOM 3326 C C . ARG A 1 426 ? -2.076 -32.915 8.047 1.00 89.31 426 ARG A C 1
ATOM 3328 O O . ARG A 1 426 ? -1.546 -33.827 7.420 1.00 89.31 426 ARG A O 1
ATOM 3335 N N . ASP A 1 427 ? -1.561 -31.694 8.129 1.00 86.50 427 ASP A N 1
ATOM 3336 C CA . ASP A 1 427 ? -0.289 -31.303 7.518 1.00 86.50 427 ASP A CA 1
ATOM 3337 C C . ASP A 1 427 ? 0.938 -31.671 8.371 1.00 86.50 427 ASP A C 1
ATOM 3339 O O . ASP A 1 427 ? 2.069 -31.370 7.979 1.00 86.50 427 ASP A O 1
ATOM 3343 N N . GLY A 1 428 ? 0.741 -32.276 9.549 1.00 87.50 428 GLY A N 1
ATOM 3344 C CA . GLY A 1 428 ? 1.817 -32.591 10.490 1.00 87.50 428 GLY A CA 1
ATOM 3345 C C . GLY A 1 428 ? 2.459 -31.355 11.131 1.00 87.50 428 GLY A C 1
ATOM 3346 O O . GLY A 1 428 ? 3.634 -31.393 11.494 1.00 87.50 428 GLY A O 1
ATOM 3347 N N . ARG A 1 429 ? 1.718 -30.246 11.248 1.00 86.81 429 ARG A N 1
ATOM 3348 C CA . ARG A 1 429 ? 2.179 -28.974 11.825 1.00 86.81 429 ARG A CA 1
ATOM 3349 C C . ARG A 1 429 ? 1.436 -28.652 13.116 1.00 86.81 429 ARG A C 1
ATOM 3351 O O . ARG A 1 429 ? 0.264 -28.974 13.280 1.00 86.81 429 ARG A O 1
ATOM 3358 N N . SER A 1 430 ? 2.105 -27.933 14.010 1.00 89.81 430 SER A N 1
ATOM 3359 C CA . SER A 1 430 ? 1.466 -27.377 15.203 1.00 89.81 430 SER A CA 1
ATOM 3360 C C . SER A 1 430 ? 0.665 -26.125 14.853 1.00 89.81 430 SER A C 1
ATOM 3362 O O . SER A 1 430 ? 1.163 -25.247 14.149 1.00 89.81 430 SER A O 1
ATOM 3364 N N . TYR A 1 431 ? -0.552 -26.015 15.384 1.00 91.81 431 TYR A N 1
ATOM 3365 C CA . TYR A 1 431 ? -1.331 -24.781 15.307 1.00 91.81 431 TYR A CA 1
ATOM 3366 C C . TYR A 1 431 ? -0.735 -23.714 16.231 1.00 91.81 431 TYR A C 1
ATOM 3368 O O . TYR A 1 431 ? -0.580 -23.937 17.434 1.00 91.81 431 TYR A O 1
ATOM 3376 N N . LEU A 1 432 ? -0.437 -22.545 15.668 1.00 90.25 432 LEU A N 1
ATOM 3377 C CA . LEU A 1 432 ? 0.044 -21.372 16.395 1.00 90.25 432 LEU A CA 1
ATOM 3378 C C . LEU A 1 432 ? -0.987 -20.244 16.234 1.00 90.25 432 LEU A C 1
ATOM 3380 O O . LEU A 1 432 ? -1.084 -19.701 15.132 1.00 90.25 432 LEU A O 1
ATOM 3384 N N . PRO A 1 433 ? -1.756 -19.881 17.281 1.00 85.19 433 PRO A N 1
ATOM 3385 C CA . PRO A 1 433 ? -2.857 -18.918 17.169 1.00 85.19 433 PRO A CA 1
ATOM 3386 C C . PRO A 1 433 ? -2.457 -17.562 16.575 1.00 85.19 433 PRO A C 1
ATOM 3388 O O . PRO A 1 433 ? -3.209 -16.988 15.794 1.00 85.19 433 PRO A O 1
ATOM 3391 N N . ASP A 1 434 ? -1.257 -17.086 16.913 1.00 84.75 434 ASP A N 1
ATOM 3392 C CA . ASP A 1 434 ? -0.758 -15.769 16.505 1.00 84.75 434 ASP A CA 1
ATOM 3393 C C . ASP A 1 434 ? -0.032 -15.781 15.149 1.00 84.75 434 ASP A C 1
ATOM 3395 O O . ASP A 1 434 ? 0.391 -14.734 14.671 1.00 84.75 434 ASP A O 1
ATOM 3399 N N . GLU A 1 435 ? 0.144 -16.951 14.527 1.00 86.12 435 GLU A N 1
ATOM 3400 C CA . GLU A 1 435 ? 0.874 -17.091 13.256 1.00 86.12 435 GLU A CA 1
ATOM 3401 C C . GLU A 1 435 ? 0.033 -17.786 12.165 1.00 86.12 435 GLU A C 1
ATOM 3403 O O . GLU A 1 435 ? 0.314 -17.632 10.974 1.00 86.12 435 GLU A O 1
ATOM 3408 N N . THR A 1 436 ? -1.026 -18.514 12.547 1.00 90.50 436 THR A N 1
ATOM 3409 C CA . THR A 1 436 ? -1.825 -19.348 11.636 1.00 90.50 436 THR A CA 1
ATOM 3410 C C . THR A 1 436 ? -3.138 -18.656 11.243 1.00 90.50 436 THR A C 1
ATOM 3412 O O . THR A 1 436 ? -4.006 -18.446 12.097 1.00 90.50 436 THR A O 1
ATOM 3415 N N . PRO A 1 437 ? -3.338 -18.317 9.959 1.00 93.69 437 PRO A N 1
ATOM 3416 C CA . PRO A 1 437 ? -4.565 -17.680 9.502 1.00 93.69 437 PRO A CA 1
ATOM 3417 C C . PRO A 1 437 ? -5.724 -18.684 9.431 1.00 93.69 437 PRO A C 1
ATOM 3419 O O . PRO A 1 437 ? -5.557 -19.822 9.004 1.00 93.69 437 PRO A O 1
ATOM 3422 N N . TRP A 1 438 ? -6.933 -18.235 9.771 1.00 95.06 438 TRP A N 1
ATOM 3423 C CA . TRP A 1 438 ? -8.182 -18.989 9.572 1.00 95.06 438 TRP A CA 1
ATOM 3424 C C . TRP A 1 438 ? -8.696 -18.922 8.130 1.00 95.06 438 TRP A C 1
ATOM 3426 O O . TRP A 1 438 ? -9.650 -19.621 7.758 1.00 95.06 438 TRP A O 1
ATOM 3436 N N . ILE A 1 439 ? -8.086 -18.047 7.327 1.00 95.12 439 ILE A N 1
ATOM 3437 C CA . ILE A 1 439 ? -8.335 -17.892 5.899 1.00 95.12 439 ILE A CA 1
ATOM 3438 C C . ILE A 1 439 ? -7.994 -19.222 5.203 1.00 95.12 439 ILE A C 1
ATOM 3440 O O . ILE A 1 439 ? -6.933 -19.773 5.469 1.00 95.12 439 ILE A O 1
ATOM 3444 N N . PRO A 1 440 ? -8.843 -19.761 4.312 1.00 92.00 440 PRO A N 1
ATOM 3445 C CA . PRO A 1 440 ? -8.553 -20.987 3.583 1.00 92.00 440 PRO A CA 1
ATOM 3446 C C . PRO A 1 440 ? -7.290 -20.868 2.739 1.00 92.00 440 PRO A C 1
ATOM 3448 O O . PRO A 1 440 ? -6.984 -19.805 2.198 1.00 92.00 440 PRO A O 1
ATOM 3451 N N . LYS A 1 441 ? -6.602 -21.991 2.562 1.00 91.88 441 LYS A N 1
ATOM 3452 C CA . LYS A 1 441 ? -5.539 -22.087 1.571 1.00 91.88 441 LYS A CA 1
ATOM 3453 C C . LYS A 1 441 ? -6.086 -21.868 0.163 1.00 91.88 441 LYS A C 1
ATOM 3455 O O . LYS A 1 441 ? -7.061 -22.499 -0.241 1.00 91.88 441 LYS A O 1
ATOM 3460 N N . VAL A 1 442 ? -5.407 -21.022 -0.601 1.00 91.62 442 VAL A N 1
ATOM 3461 C CA . VAL A 1 442 ? -5.607 -20.868 -2.048 1.00 91.62 442 VAL A CA 1
ATOM 3462 C C . VAL A 1 442 ? -4.682 -21.788 -2.852 1.00 91.62 442 VAL A C 1
ATOM 3464 O O . VAL A 1 442 ? -4.917 -22.036 -4.033 1.00 91.62 442 VAL A O 1
ATOM 3467 N N . ARG A 1 443 ? -3.633 -22.325 -2.213 1.00 89.94 443 ARG A N 1
ATOM 3468 C CA . ARG A 1 443 ? -2.697 -23.318 -2.760 1.00 89.94 443 ARG A CA 1
ATOM 3469 C C . ARG A 1 443 ? -2.373 -24.366 -1.698 1.00 89.94 443 ARG A C 1
ATOM 3471 O O . ARG A 1 443 ? -2.377 -24.067 -0.512 1.00 89.94 443 ARG A O 1
ATOM 3478 N N . ASN A 1 444 ? -2.045 -25.585 -2.118 1.00 90.56 444 ASN A N 1
ATOM 3479 C CA . ASN A 1 444 ? -1.643 -26.655 -1.205 1.00 90.56 444 ASN A CA 1
ATOM 3480 C C . ASN A 1 444 ? -0.234 -27.153 -1.541 1.00 90.56 444 ASN A C 1
ATOM 3482 O O . ASN A 1 444 ? -0.059 -28.241 -2.087 1.00 90.56 444 ASN A O 1
ATOM 3486 N N . TRP A 1 445 ? 0.769 -26.308 -1.298 1.00 91.81 445 TRP A N 1
ATOM 3487 C CA . TRP A 1 445 ? 2.171 -26.634 -1.548 1.00 91.81 445 TRP A CA 1
ATOM 3488 C C . TRP A 1 445 ? 2.883 -27.071 -0.272 1.00 91.81 445 TRP A C 1
ATOM 3490 O O . TRP A 1 445 ? 2.647 -26.521 0.805 1.00 91.81 445 TRP A O 1
ATOM 3500 N N . SER A 1 446 ? 3.794 -28.035 -0.406 1.00 92.06 446 SER A N 1
ATOM 3501 C CA . SER A 1 446 ? 4.753 -28.352 0.651 1.00 92.06 446 SER A CA 1
ATOM 3502 C C . SER A 1 446 ? 5.729 -27.187 0.852 1.00 92.06 446 SER A C 1
ATOM 3504 O O . SER A 1 446 ? 5.910 -26.351 -0.036 1.00 92.06 446 SER A O 1
ATOM 3506 N N . ASP A 1 447 ? 6.410 -27.137 1.998 1.00 90.12 447 ASP A N 1
ATOM 3507 C CA . ASP A 1 447 ? 7.379 -26.063 2.273 1.00 90.12 447 ASP A CA 1
ATOM 3508 C C . ASP A 1 447 ? 8.554 -26.062 1.282 1.00 90.12 447 ASP A C 1
ATOM 3510 O O . ASP A 1 447 ? 9.116 -25.011 0.969 1.00 90.12 447 ASP A O 1
ATOM 3514 N N . GLU A 1 448 ? 8.924 -27.235 0.765 1.00 92.75 448 GLU A N 1
ATOM 3515 C CA . GLU A 1 448 ? 9.959 -27.371 -0.261 1.00 92.75 448 GLU A CA 1
ATOM 3516 C C . GLU A 1 448 ? 9.498 -26.805 -1.609 1.00 92.75 448 GLU A C 1
ATOM 3518 O O . GLU A 1 448 ? 10.233 -26.045 -2.244 1.00 92.75 448 GLU A O 1
ATOM 3523 N N . GLU A 1 449 ? 8.253 -27.084 -2.003 1.00 93.69 449 GLU A N 1
ATOM 3524 C CA . GLU A 1 449 ? 7.666 -26.533 -3.224 1.00 93.69 449 GLU A CA 1
ATOM 3525 C C . GLU A 1 449 ? 7.476 -25.012 -3.120 1.00 93.69 449 GLU A C 1
ATOM 3527 O O . GLU A 1 449 ? 7.770 -24.296 -4.078 1.00 93.69 449 GLU A O 1
ATOM 3532 N N . ILE A 1 450 ? 7.085 -24.491 -1.947 1.00 93.69 450 ILE A N 1
ATOM 3533 C CA . ILE A 1 450 ? 7.044 -23.043 -1.687 1.00 93.69 450 ILE A CA 1
ATOM 3534 C C . ILE A 1 450 ? 8.431 -22.437 -1.927 1.00 93.69 450 ILE A C 1
ATOM 3536 O O . ILE A 1 450 ? 8.577 -21.550 -2.767 1.00 93.69 450 ILE A O 1
ATOM 3540 N N . LYS A 1 451 ? 9.476 -22.947 -1.260 1.00 93.81 451 LYS A N 1
ATOM 3541 C CA . LYS A 1 451 ? 10.853 -22.443 -1.427 1.00 93.81 451 LYS A CA 1
ATOM 3542 C C . LYS A 1 451 ? 11.308 -22.484 -2.885 1.00 93.81 451 LYS A C 1
ATOM 3544 O O . LYS A 1 451 ? 11.934 -21.533 -3.356 1.00 93.81 451 LYS A O 1
ATOM 3549 N N . ARG A 1 452 ? 10.992 -23.565 -3.603 1.00 94.62 452 ARG A N 1
ATOM 3550 C CA . ARG A 1 452 ? 11.313 -23.713 -5.026 1.00 94.62 452 ARG A CA 1
ATOM 3551 C C . ARG A 1 452 ? 10.623 -22.641 -5.868 1.00 94.62 452 ARG A C 1
ATOM 3553 O O . ARG A 1 452 ? 11.297 -21.965 -6.640 1.00 94.62 452 ARG A O 1
ATOM 3560 N N . ARG A 1 453 ? 9.312 -22.451 -5.708 1.00 92.00 453 ARG A N 1
ATOM 3561 C CA . ARG A 1 453 ? 8.532 -21.477 -6.489 1.00 92.00 453 ARG A CA 1
ATOM 3562 C C . ARG A 1 453 ? 8.947 -20.040 -6.226 1.00 92.00 453 ARG A C 1
ATOM 3564 O O . ARG A 1 453 ? 9.105 -19.281 -7.176 1.00 92.00 453 ARG A O 1
ATOM 3571 N N . LEU A 1 454 ? 9.187 -19.686 -4.965 1.00 92.56 454 LEU A N 1
ATOM 3572 C CA . LEU A 1 454 ? 9.680 -18.358 -4.605 1.00 92.56 454 LEU A CA 1
ATOM 3573 C C . LEU A 1 454 ? 11.027 -18.065 -5.289 1.00 92.56 454 LEU A C 1
ATOM 3575 O O . LEU A 1 454 ? 11.198 -17.003 -5.885 1.00 92.56 454 LEU A O 1
ATOM 3579 N N . ARG A 1 455 ? 11.959 -19.030 -5.289 1.00 91.81 455 ARG A N 1
ATOM 3580 C CA . ARG A 1 455 ? 13.248 -18.900 -5.995 1.00 91.81 455 ARG A CA 1
ATOM 3581 C C . ARG A 1 455 ? 13.078 -18.770 -7.506 1.00 91.81 455 ARG A C 1
ATOM 3583 O O . ARG A 1 455 ? 13.702 -17.901 -8.105 1.00 91.81 455 ARG A O 1
ATOM 3590 N N . LEU A 1 456 ? 12.236 -19.606 -8.116 1.00 92.00 456 LEU A N 1
ATOM 3591 C CA . LEU A 1 456 ? 11.963 -19.542 -9.555 1.00 92.00 456 LEU A CA 1
ATOM 3592 C C . LEU A 1 456 ? 11.359 -18.194 -9.958 1.00 92.00 456 LEU A C 1
ATOM 3594 O O . LEU A 1 456 ? 11.732 -17.659 -10.994 1.00 92.00 456 LEU A O 1
ATOM 3598 N N . ASN A 1 457 ? 10.492 -17.614 -9.125 1.00 91.25 457 ASN A N 1
ATOM 3599 C CA . ASN A 1 457 ? 9.925 -16.292 -9.374 1.00 91.25 457 ASN A CA 1
ATOM 3600 C C . ASN A 1 457 ? 10.998 -15.190 -9.356 1.00 91.25 457 ASN A C 1
ATOM 3602 O O . ASN A 1 457 ? 10.987 -14.321 -10.217 1.00 91.25 457 ASN A O 1
ATOM 3606 N N . VAL A 1 458 ? 11.955 -15.243 -8.424 1.00 91.12 458 VAL A N 1
ATOM 3607 C CA . VAL A 1 458 ? 13.088 -14.297 -8.401 1.00 91.12 458 VAL A CA 1
ATOM 3608 C C . VAL A 1 458 ? 13.977 -14.458 -9.636 1.00 91.12 458 VAL A C 1
ATOM 3610 O O . VAL A 1 458 ? 14.356 -13.463 -10.246 1.00 91.12 458 VAL A O 1
ATOM 3613 N N . ILE A 1 459 ? 14.280 -15.698 -10.039 1.00 91.69 459 ILE A N 1
ATOM 3614 C CA . ILE A 1 459 ? 15.054 -15.969 -11.263 1.00 91.69 459 ILE A CA 1
ATOM 3615 C C . ILE A 1 459 ? 14.318 -15.432 -12.492 1.00 91.69 459 ILE A C 1
ATOM 3617 O O . ILE A 1 459 ? 14.935 -14.774 -13.322 1.00 91.69 459 ILE A O 1
ATOM 3621 N N . LYS A 1 460 ? 13.003 -15.665 -12.578 1.00 91.50 460 LYS A N 1
ATOM 3622 C CA . LYS A 1 460 ? 12.150 -15.136 -13.644 1.00 91.50 460 LYS A CA 1
ATOM 3623 C C . LYS A 1 460 ? 12.258 -13.611 -13.729 1.00 91.50 460 LYS A C 1
ATOM 3625 O O . LYS A 1 460 ? 12.611 -13.117 -14.788 1.00 91.50 460 LYS A O 1
ATOM 3630 N N . ILE A 1 461 ? 12.067 -12.897 -12.616 1.00 91.00 461 ILE A N 1
ATOM 3631 C CA . ILE A 1 461 ? 12.172 -11.426 -12.566 1.00 91.00 461 ILE A CA 1
ATOM 3632 C C . ILE A 1 461 ? 13.554 -10.949 -13.028 1.00 91.00 461 ILE A C 1
ATOM 3634 O O . ILE A 1 461 ? 13.657 -9.993 -13.792 1.00 91.00 461 ILE A O 1
ATOM 3638 N N . ASN A 1 462 ? 14.629 -11.603 -12.578 1.00 90.44 462 ASN A N 1
ATOM 3639 C CA . ASN A 1 462 ? 15.983 -11.231 -12.987 1.00 90.44 462 ASN A CA 1
ATOM 3640 C C . ASN A 1 462 ? 16.193 -11.420 -14.492 1.00 90.44 462 ASN A C 1
ATOM 3642 O O . ASN A 1 462 ? 16.713 -10.516 -15.139 1.00 90.44 462 ASN A O 1
ATOM 3646 N N . ASN A 1 463 ? 15.747 -12.550 -15.046 1.00 91.31 463 ASN A N 1
ATOM 3647 C CA . ASN A 1 463 ? 15.823 -12.809 -16.482 1.00 91.31 463 ASN A CA 1
ATOM 3648 C C . ASN A 1 463 ? 14.982 -11.799 -17.273 1.00 91.31 463 ASN A C 1
ATOM 3650 O O . ASN A 1 463 ? 15.467 -11.248 -18.250 1.00 91.31 463 ASN A O 1
ATOM 3654 N N . GLU A 1 464 ? 13.768 -11.490 -16.813 1.00 91.00 464 GLU A N 1
ATOM 3655 C CA . GLU A 1 464 ? 12.895 -10.489 -17.434 1.00 91.00 464 GLU A CA 1
ATOM 3656 C C . GLU A 1 464 ? 13.566 -9.105 -17.473 1.00 91.00 464 GLU A C 1
ATOM 3658 O O . GLU A 1 464 ? 13.566 -8.456 -18.516 1.00 91.00 464 GLU A O 1
ATOM 3663 N N . VAL A 1 465 ? 14.209 -8.664 -16.383 1.00 89.75 465 VAL A N 1
ATOM 3664 C CA . VAL A 1 465 ? 14.968 -7.398 -16.371 1.00 89.75 465 VAL A CA 1
ATOM 3665 C C . VAL A 1 465 ? 16.188 -7.456 -17.295 1.00 89.75 465 VAL A C 1
ATOM 3667 O O . VAL A 1 465 ? 16.449 -6.489 -18.011 1.00 89.75 465 VAL A O 1
ATOM 3670 N N . SER A 1 466 ? 16.932 -8.565 -17.306 1.00 88.94 466 SER A N 1
ATOM 3671 C CA . SER A 1 466 ? 18.077 -8.744 -18.206 1.00 88.94 466 SER A CA 1
ATOM 3672 C C . SER A 1 466 ? 17.664 -8.706 -19.677 1.00 88.94 466 SER A C 1
ATOM 3674 O O . SER A 1 466 ? 18.305 -8.004 -20.455 1.00 88.94 466 SER A O 1
ATOM 3676 N N . ASP A 1 467 ? 16.572 -9.374 -20.046 1.00 86.50 467 ASP A N 1
ATOM 3677 C CA . ASP A 1 467 ? 16.041 -9.391 -21.412 1.00 86.50 467 ASP A CA 1
ATOM 3678 C C . ASP A 1 467 ? 15.570 -7.998 -21.848 1.00 86.50 467 ASP A C 1
ATOM 3680 O O . ASP A 1 467 ? 15.838 -7.562 -22.970 1.00 86.50 467 ASP A O 1
ATOM 3684 N N . VAL A 1 468 ? 14.895 -7.271 -20.949 1.00 85.25 468 VAL A N 1
ATOM 3685 C CA . VAL A 1 468 ? 14.494 -5.875 -21.170 1.00 85.25 468 VAL A CA 1
ATOM 3686 C C . VAL A 1 468 ? 15.720 -4.999 -21.428 1.00 85.25 468 VAL A C 1
ATOM 3688 O O . VAL A 1 468 ? 15.737 -4.233 -22.390 1.00 85.25 468 VAL A O 1
ATOM 3691 N N . LEU A 1 469 ? 16.761 -5.116 -20.602 1.00 86.19 469 LEU A N 1
ATOM 3692 C CA . LEU A 1 469 ? 17.983 -4.326 -20.754 1.00 86.19 469 LEU A CA 1
ATOM 3693 C C . LEU A 1 469 ? 18.770 -4.692 -22.003 1.00 86.19 469 LEU A C 1
ATOM 3695 O O . LEU A 1 469 ? 19.311 -3.786 -22.628 1.00 86.19 469 LEU A O 1
ATOM 3699 N N . LEU A 1 470 ? 18.833 -5.971 -22.370 1.00 84.62 470 LEU A N 1
ATOM 3700 C CA . LEU A 1 470 ? 19.499 -6.424 -23.587 1.00 84.62 470 LEU A CA 1
ATOM 3701 C C . LEU A 1 470 ? 18.868 -5.749 -24.811 1.00 84.62 470 LEU A C 1
ATOM 3703 O O . LEU A 1 470 ? 19.548 -5.021 -25.529 1.00 84.62 470 LEU A O 1
ATOM 3707 N N . LYS A 1 471 ? 17.544 -5.890 -24.967 1.00 79.44 471 LYS A N 1
ATOM 3708 C CA . LYS A 1 471 ? 16.790 -5.283 -26.075 1.00 79.44 471 LYS A CA 1
ATOM 3709 C C . LYS A 1 471 ? 16.957 -3.766 -26.123 1.00 79.44 471 LYS A C 1
ATOM 3711 O O . LYS A 1 471 ? 17.135 -3.189 -27.189 1.00 79.44 471 LYS A O 1
ATOM 3716 N N . LEU A 1 472 ? 16.898 -3.101 -24.970 1.00 79.12 472 LEU A N 1
ATOM 3717 C CA . LEU A 1 472 ? 17.023 -1.646 -24.913 1.00 79.12 472 LEU A CA 1
ATOM 3718 C C . LEU A 1 472 ? 18.453 -1.161 -25.180 1.00 79.12 472 LEU A C 1
ATOM 3720 O O . LEU A 1 472 ? 18.614 -0.097 -25.774 1.00 79.12 472 LEU A O 1
ATOM 3724 N N . ASN A 1 473 ? 19.480 -1.910 -24.767 1.00 79.62 473 ASN A N 1
ATOM 3725 C CA . ASN A 1 473 ? 20.871 -1.550 -25.041 1.00 79.62 473 ASN A CA 1
ATOM 3726 C C . ASN A 1 473 ? 21.225 -1.726 -26.518 1.00 79.62 473 ASN A C 1
ATOM 3728 O O . ASN A 1 473 ? 21.866 -0.840 -27.065 1.00 79.62 473 ASN A O 1
ATOM 3732 N N . GLU A 1 474 ? 20.725 -2.761 -27.199 1.00 76.19 474 GLU A N 1
ATOM 3733 C CA . GLU A 1 474 ? 20.893 -2.894 -28.657 1.00 76.19 474 GLU A CA 1
ATOM 3734 C C . GLU A 1 474 ? 20.365 -1.656 -29.408 1.00 76.19 474 GLU A C 1
ATOM 3736 O O . GLU A 1 474 ? 20.990 -1.141 -30.341 1.00 76.19 474 GLU A O 1
ATOM 3741 N N . ILE A 1 475 ? 19.224 -1.121 -28.964 1.00 73.06 475 ILE A N 1
ATOM 3742 C CA . ILE A 1 475 ? 18.639 0.101 -29.526 1.00 73.06 475 ILE A CA 1
ATOM 3743 C C . ILE A 1 475 ? 19.461 1.339 -29.121 1.00 73.06 475 ILE A C 1
ATOM 3745 O O . ILE A 1 475 ? 19.713 2.214 -29.953 1.00 73.06 475 ILE A O 1
ATOM 3749 N N . ALA A 1 476 ? 19.912 1.422 -27.867 1.00 75.25 476 ALA A N 1
ATOM 3750 C CA . ALA A 1 476 ? 20.705 2.546 -27.366 1.00 75.25 476 ALA A CA 1
ATOM 3751 C C . ALA A 1 476 ? 22.106 2.630 -28.002 1.00 75.25 476 ALA A C 1
ATOM 3753 O O . ALA A 1 476 ? 22.582 3.733 -28.269 1.00 75.25 476 ALA A O 1
ATOM 3754 N N . ASP A 1 477 ? 22.749 1.500 -28.293 1.00 73.31 477 ASP A N 1
ATOM 3755 C CA . ASP A 1 477 ? 24.034 1.449 -28.995 1.00 73.31 477 ASP A CA 1
ATOM 3756 C C . ASP A 1 477 ? 23.883 1.958 -30.429 1.00 73.31 477 ASP A C 1
ATOM 3758 O O . ASP A 1 477 ? 24.657 2.813 -30.867 1.00 73.31 477 ASP A O 1
ATOM 3762 N N . THR A 1 478 ? 22.813 1.541 -31.115 1.00 68.00 478 THR A N 1
ATOM 3763 C CA . THR A 1 478 ? 22.450 2.079 -32.436 1.00 68.00 478 THR A CA 1
ATOM 3764 C C . THR A 1 478 ? 22.254 3.604 -32.362 1.00 68.00 478 THR A C 1
ATOM 3766 O O . THR A 1 478 ? 22.806 4.353 -33.168 1.00 68.00 478 THR A O 1
ATOM 3769 N N . TYR A 1 479 ? 21.555 4.103 -31.334 1.00 70.75 479 TYR A N 1
ATOM 3770 C CA . TYR A 1 479 ? 21.361 5.542 -31.107 1.00 70.75 479 TYR A CA 1
ATOM 3771 C C . TYR A 1 479 ? 22.670 6.306 -30.849 1.00 70.75 479 TYR A C 1
ATOM 3773 O O . TYR A 1 479 ? 22.873 7.420 -31.347 1.00 70.75 479 TYR A O 1
ATOM 3781 N N . LYS A 1 480 ? 23.580 5.718 -30.069 1.00 69.25 480 LYS A N 1
ATOM 3782 C CA . LYS A 1 480 ? 24.882 6.309 -29.749 1.00 69.25 480 LYS A CA 1
ATOM 3783 C C . LYS A 1 480 ? 25.760 6.429 -30.992 1.00 69.25 480 LYS A C 1
ATOM 3785 O O . LYS A 1 480 ? 26.383 7.475 -31.179 1.00 69.25 480 LYS A O 1
ATOM 3790 N N . ILE A 1 481 ? 25.767 5.401 -31.844 1.00 64.94 481 ILE A N 1
ATOM 3791 C CA . ILE A 1 481 ? 26.449 5.424 -33.145 1.00 64.94 481 ILE A CA 1
ATOM 3792 C C . ILE A 1 481 ? 25.900 6.576 -33.992 1.00 64.94 481 ILE A C 1
ATOM 3794 O O . ILE A 1 481 ? 26.677 7.412 -34.452 1.00 64.94 481 ILE A O 1
ATOM 3798 N N . LEU A 1 482 ? 24.572 6.696 -34.113 1.00 62.34 482 LEU A N 1
ATOM 3799 C CA . LEU A 1 482 ? 23.950 7.795 -34.860 1.00 62.34 482 LEU A CA 1
ATOM 3800 C C . LEU A 1 482 ? 24.337 9.171 -34.316 1.00 62.34 482 LEU A C 1
ATOM 3802 O O . LEU A 1 482 ? 24.682 10.053 -35.093 1.00 62.34 482 LEU A O 1
ATOM 3806 N N . THR A 1 483 ? 24.327 9.353 -32.995 1.00 64.38 483 THR A N 1
ATOM 3807 C CA . THR A 1 483 ? 24.705 10.628 -32.364 1.00 64.38 483 THR A CA 1
ATOM 3808 C C . THR A 1 483 ? 26.171 10.979 -32.634 1.00 64.38 483 THR A C 1
ATOM 3810 O O . THR A 1 483 ? 26.499 12.122 -32.948 1.00 64.38 483 THR A O 1
ATOM 3813 N N . HIS A 1 484 ? 27.076 10.000 -32.551 1.00 63.41 484 HIS A N 1
ATOM 3814 C CA . HIS A 1 484 ? 28.495 10.223 -32.823 1.00 63.41 484 HIS A CA 1
ATOM 3815 C C . HIS A 1 484 ? 28.738 10.655 -34.278 1.00 63.41 484 HIS A C 1
ATOM 3817 O O . HIS A 1 484 ? 29.438 11.642 -34.517 1.00 63.41 484 HIS A O 1
ATOM 3823 N N . LEU A 1 485 ? 28.075 9.991 -35.232 1.00 58.31 485 LEU A N 1
ATOM 3824 C CA . LEU A 1 485 ? 28.137 10.312 -36.662 1.00 58.31 485 LEU A CA 1
ATOM 3825 C C . LEU A 1 485 ? 27.621 11.726 -36.994 1.00 58.31 485 LEU A C 1
ATOM 3827 O O . LEU A 1 485 ? 28.034 12.320 -37.990 1.00 58.31 485 LEU A O 1
ATOM 3831 N N . THR A 1 486 ? 26.738 12.309 -36.180 1.00 57.44 486 THR A N 1
ATOM 3832 C CA . THR A 1 486 ? 26.156 13.635 -36.452 1.00 57.44 486 THR A CA 1
ATOM 3833 C C . THR A 1 486 ? 26.824 14.791 -35.721 1.00 57.44 486 THR A C 1
ATOM 3835 O O . THR A 1 486 ? 26.795 15.914 -36.233 1.00 57.44 486 THR A O 1
ATOM 3838 N N . THR A 1 487 ? 27.419 14.551 -34.548 1.00 57.41 487 THR A N 1
ATOM 3839 C CA . THR A 1 487 ? 27.991 15.616 -33.703 1.00 57.41 487 THR A CA 1
ATOM 3840 C C . THR A 1 487 ? 29.519 15.675 -33.666 1.00 57.41 487 THR A C 1
ATOM 3842 O O . THR A 1 487 ? 30.055 16.636 -33.117 1.00 57.41 487 THR A O 1
ATOM 3845 N N . GLY A 1 488 ? 30.223 14.674 -34.204 1.00 55.25 488 GLY A N 1
ATOM 3846 C CA . GLY A 1 488 ? 31.689 14.656 -34.240 1.00 55.25 488 GLY A CA 1
ATOM 3847 C C . GLY A 1 488 ? 32.314 15.734 -35.145 1.00 55.25 488 GLY A C 1
ATOM 3848 O O . GLY A 1 488 ? 31.630 16.443 -35.887 1.00 55.25 488 GLY A O 1
ATOM 3849 N N . THR A 1 489 ? 33.640 15.858 -35.075 1.00 49.50 489 THR A N 1
ATOM 3850 C CA . THR A 1 489 ? 34.461 16.750 -35.921 1.00 49.50 489 THR A CA 1
ATOM 3851 C C . THR A 1 489 ? 35.147 16.024 -37.081 1.00 49.50 489 THR A C 1
ATOM 3853 O O . THR A 1 489 ? 35.966 16.628 -37.769 1.00 49.50 489 THR A O 1
ATOM 3856 N N . ASP A 1 490 ? 34.846 14.742 -37.281 1.00 53.31 490 ASP A N 1
ATOM 3857 C CA . ASP A 1 490 ? 35.503 13.911 -38.287 1.00 53.31 490 ASP A CA 1
ATOM 3858 C C . ASP A 1 490 ? 35.013 14.243 -39.704 1.00 53.31 490 ASP A C 1
ATOM 3860 O O . ASP A 1 490 ? 33.896 14.724 -39.910 1.00 53.31 490 ASP A O 1
ATOM 3864 N N . GLU A 1 491 ? 35.838 13.933 -40.709 1.00 48.03 491 GLU A N 1
ATOM 3865 C CA . GLU A 1 491 ? 35.498 14.048 -42.142 1.00 48.03 491 GLU A CA 1
ATOM 3866 C C . GLU A 1 491 ? 34.234 13.234 -42.503 1.00 48.03 491 GLU A C 1
ATOM 3868 O O . GLU A 1 491 ? 33.545 13.509 -43.484 1.00 48.03 491 GLU A O 1
ATOM 3873 N N . PHE A 1 492 ? 33.878 12.281 -41.634 1.00 49.25 492 PHE A N 1
ATOM 3874 C CA . PHE A 1 492 ? 32.701 11.428 -41.708 1.00 49.25 492 PHE A CA 1
ATOM 3875 C C . PHE A 1 492 ? 31.442 12.002 -41.012 1.00 49.25 492 PHE A C 1
ATOM 3877 O O . PHE A 1 492 ? 30.424 11.317 -40.917 1.00 49.25 492 PHE A O 1
ATOM 3884 N N . CYS A 1 493 ? 31.454 13.252 -40.536 1.00 53.78 493 CYS A N 1
ATOM 3885 C CA . CYS A 1 493 ? 30.307 13.823 -39.827 1.00 53.78 493 CYS A CA 1
ATOM 3886 C C . CYS A 1 493 ? 29.238 14.436 -40.743 1.00 53.78 493 CYS A C 1
ATOM 3888 O O . CYS A 1 493 ? 29.519 15.154 -41.701 1.00 53.78 493 CYS A O 1
ATOM 3890 N N . LEU A 1 494 ? 27.967 14.214 -40.401 1.00 52.81 494 LEU A N 1
ATOM 3891 C CA . LEU A 1 494 ? 26.779 14.558 -41.205 1.00 52.81 494 LEU A CA 1
ATOM 3892 C C . LEU A 1 494 ? 26.667 16.053 -41.585 1.00 52.81 494 LEU A C 1
ATOM 3894 O O . LEU A 1 494 ? 26.171 16.393 -42.661 1.00 52.81 494 LEU A O 1
ATOM 3898 N N . ARG A 1 495 ? 27.217 16.953 -40.753 1.00 54.50 495 ARG A N 1
ATOM 3899 C CA . ARG A 1 495 ? 27.360 18.394 -41.057 1.00 54.50 495 ARG A CA 1
ATOM 3900 C C . ARG A 1 495 ? 28.190 18.659 -42.323 1.00 54.50 495 ARG A C 1
ATOM 3902 O O . ARG A 1 495 ? 27.916 19.618 -43.036 1.00 54.50 495 ARG A O 1
ATOM 3909 N N . HIS A 1 496 ? 29.176 17.809 -42.609 1.00 56.22 496 HIS A N 1
ATOM 3910 C CA . HIS A 1 496 ? 30.042 17.878 -43.789 1.00 56.22 496 HIS A CA 1
ATOM 3911 C C . HIS A 1 496 ? 29.348 17.333 -45.056 1.00 56.22 496 HIS A C 1
ATOM 3913 O O . HIS A 1 496 ? 29.628 17.759 -46.182 1.00 56.22 496 HIS A O 1
ATOM 3919 N N . TYR A 1 497 ? 28.400 16.409 -44.868 1.00 57.16 497 TYR A N 1
ATOM 3920 C CA . TYR A 1 497 ? 27.660 15.738 -45.937 1.00 57.16 497 TYR A CA 1
ATOM 3921 C C . TYR A 1 497 ? 26.481 16.565 -46.472 1.00 57.16 497 TYR A C 1
ATOM 3923 O O . TYR A 1 497 ? 26.283 16.642 -47.684 1.00 57.16 497 TYR A O 1
ATOM 3931 N N . LEU A 1 498 ? 25.750 17.257 -45.592 1.00 52.72 498 LEU A N 1
ATOM 3932 C CA . LEU A 1 498 ? 24.622 18.123 -45.969 1.00 52.72 498 LEU A CA 1
ATOM 3933 C C . LEU A 1 498 ? 25.043 19.440 -46.653 1.00 52.72 498 LEU A C 1
ATOM 3935 O O . LEU A 1 498 ? 24.215 20.088 -47.288 1.00 52.72 498 LEU A O 1
ATOM 3939 N N . ALA A 1 499 ? 26.321 19.825 -46.569 1.00 55.34 499 ALA A N 1
ATOM 3940 C CA . ALA A 1 499 ? 26.852 21.032 -47.209 1.00 55.34 499 ALA A CA 1
ATOM 3941 C C . ALA A 1 499 ? 26.947 20.932 -48.750 1.00 55.34 499 ALA A C 1
ATOM 3943 O O . ALA A 1 499 ? 26.997 21.957 -49.427 1.00 55.34 499 ALA A O 1
ATOM 3944 N N . GLU A 1 500 ? 26.939 19.718 -49.318 1.00 56.03 500 GLU A N 1
ATOM 3945 C CA . GLU A 1 500 ? 27.063 19.471 -50.765 1.00 56.03 500 GLU A CA 1
ATOM 3946 C C . GLU A 1 500 ? 26.057 18.405 -51.252 1.00 56.03 500 GLU A C 1
ATOM 3948 O O . GLU A 1 500 ? 26.434 17.275 -51.576 1.00 56.03 500 GLU A O 1
ATOM 3953 N N . PRO A 1 501 ? 24.761 18.747 -51.358 1.00 50.53 501 PRO A N 1
ATOM 3954 C CA . PRO A 1 501 ? 23.684 17.792 -51.657 1.00 50.53 501 PRO A CA 1
ATOM 3955 C C . PRO A 1 501 ? 23.745 17.158 -53.061 1.00 50.53 501 PRO A C 1
ATOM 3957 O O . PRO A 1 501 ? 22.981 16.245 -53.365 1.00 50.53 501 PRO A O 1
ATOM 3960 N N . GLN A 1 502 ? 24.641 17.631 -53.931 1.00 54.62 502 GLN A N 1
ATOM 3961 C CA . GLN A 1 502 ? 24.806 17.131 -55.300 1.00 54.62 502 GLN A CA 1
ATOM 3962 C C . GLN A 1 502 ? 25.722 15.899 -55.389 1.00 54.62 502 GLN A C 1
ATOM 3964 O O . GLN A 1 502 ? 25.707 15.197 -56.399 1.00 54.62 502 GLN A O 1
ATOM 3969 N N . ASN A 1 503 ? 26.499 15.598 -54.345 1.00 60.28 503 ASN A N 1
ATOM 3970 C CA . ASN A 1 503 ? 27.434 14.476 -54.352 1.00 60.28 503 ASN A CA 1
ATOM 3971 C C . ASN A 1 503 ? 26.695 13.139 -54.070 1.00 60.28 503 ASN A C 1
ATOM 3973 O O . ASN A 1 503 ? 26.023 13.027 -53.041 1.00 60.28 503 ASN A O 1
ATOM 3977 N N . PRO A 1 504 ? 26.772 12.132 -54.965 1.00 53.62 504 PRO A N 1
ATOM 3978 C CA . PRO A 1 504 ? 26.115 10.830 -54.795 1.00 53.62 504 PRO A CA 1
ATOM 3979 C C . PRO A 1 504 ? 26.520 10.082 -53.515 1.00 53.62 504 PRO A C 1
ATOM 3981 O O . PRO A 1 504 ? 25.642 9.647 -52.775 1.00 53.62 504 PRO A O 1
ATOM 3984 N N . GLN A 1 505 ? 27.813 10.041 -53.175 1.00 53.97 505 GLN A N 1
ATOM 3985 C CA . GLN A 1 505 ? 28.313 9.357 -51.971 1.00 53.97 505 GLN A CA 1
ATOM 3986 C C . GLN A 1 505 ? 27.737 9.962 -50.691 1.00 53.97 505 GLN A C 1
ATOM 3988 O O . GLN A 1 505 ? 27.345 9.275 -49.747 1.00 53.97 505 GLN A O 1
ATOM 3993 N N . LYS A 1 506 ? 27.625 11.294 -50.686 1.00 57.12 506 LYS A N 1
ATOM 3994 C CA . LYS A 1 506 ? 27.067 12.054 -49.567 1.00 57.12 506 LYS A CA 1
ATOM 3995 C C . LYS A 1 506 ? 25.569 11.777 -49.371 1.00 57.12 506 LYS A C 1
ATOM 3997 O O . LYS A 1 506 ? 25.077 11.856 -48.247 1.00 57.12 506 LYS A O 1
ATOM 4002 N N . ARG A 1 507 ? 24.853 11.415 -50.443 1.00 56.62 507 ARG A N 1
ATOM 4003 C CA . ARG A 1 507 ? 23.432 11.032 -50.418 1.00 56.62 507 ARG A CA 1
ATOM 4004 C C . ARG A 1 507 ? 23.207 9.613 -49.892 1.00 56.62 507 ARG A C 1
ATOM 4006 O O . ARG A 1 507 ? 22.270 9.418 -49.122 1.00 56.62 507 ARG A O 1
ATOM 4013 N N . ILE A 1 508 ? 24.083 8.668 -50.232 1.00 57.06 508 ILE A N 1
ATOM 4014 C CA . ILE A 1 508 ? 24.033 7.285 -49.725 1.00 57.06 508 ILE A CA 1
ATOM 4015 C C . ILE A 1 508 ? 24.239 7.255 -48.205 1.00 57.06 508 ILE A C 1
ATOM 4017 O O . ILE A 1 508 ? 23.436 6.674 -47.480 1.00 57.06 508 ILE A O 1
ATOM 4021 N N . ASN A 1 509 ? 25.237 7.980 -47.692 1.00 57.31 509 ASN A N 1
ATOM 4022 C CA . ASN A 1 509 ? 25.486 8.063 -46.247 1.00 57.31 509 ASN A CA 1
ATOM 4023 C C . ASN A 1 509 ? 24.296 8.666 -45.469 1.00 57.31 509 ASN A C 1
ATOM 4025 O O . ASN A 1 509 ? 23.979 8.223 -44.365 1.00 57.31 509 ASN A O 1
ATOM 4029 N N . LEU A 1 510 ? 23.603 9.658 -46.047 1.00 59.28 510 LEU A N 1
ATOM 4030 C CA . LEU A 1 510 ? 22.375 10.221 -45.472 1.00 59.28 510 LEU A CA 1
ATOM 4031 C C . LEU A 1 510 ? 21.224 9.197 -45.458 1.00 59.28 510 LEU A C 1
ATOM 4033 O O . LEU A 1 510 ? 20.430 9.188 -44.519 1.00 59.28 510 LEU A O 1
ATOM 4037 N N . PHE A 1 511 ? 21.138 8.336 -46.477 1.00 61.22 511 PHE A N 1
ATOM 4038 C CA . PHE A 1 511 ? 20.139 7.271 -46.560 1.00 61.22 511 PHE A CA 1
ATOM 4039 C C . PHE A 1 511 ? 20.342 6.210 -45.471 1.00 61.22 511 PHE A C 1
ATOM 4041 O O . PHE A 1 511 ? 19.406 5.941 -44.721 1.00 61.22 511 PHE A O 1
ATOM 4048 N N . VAL A 1 512 ? 21.562 5.681 -45.321 1.00 62.03 512 VAL A N 1
ATOM 4049 C CA . VAL A 1 512 ? 21.903 4.686 -44.283 1.00 62.03 512 VAL A CA 1
ATOM 4050 C C . VAL A 1 512 ? 21.562 5.213 -42.883 1.00 62.03 512 VAL A C 1
ATOM 4052 O O . VAL A 1 512 ? 21.034 4.494 -42.039 1.00 62.03 512 VAL A O 1
ATOM 4055 N N . TRP A 1 513 ? 21.780 6.506 -42.639 1.00 63.75 513 TRP A N 1
ATOM 4056 C CA . TRP A 1 513 ? 21.422 7.154 -41.377 1.00 63.75 513 TRP A CA 1
ATOM 4057 C C . TRP A 1 513 ? 19.905 7.292 -41.160 1.00 63.75 513 TRP A C 1
ATOM 4059 O O . TRP A 1 513 ? 19.421 7.017 -40.060 1.00 63.75 513 TRP A O 1
ATOM 4069 N N . LEU A 1 514 ? 19.145 7.708 -42.184 1.00 63.16 514 LEU A N 1
ATOM 4070 C CA . LEU A 1 514 ? 17.678 7.760 -42.115 1.00 63.16 514 LEU A CA 1
ATOM 4071 C C . LEU A 1 514 ? 17.106 6.362 -41.861 1.00 63.16 514 LEU A C 1
ATOM 4073 O O . LEU A 1 514 ? 16.161 6.223 -41.085 1.00 63.16 514 LEU A O 1
ATOM 4077 N N . GLU A 1 515 ? 17.694 5.345 -42.491 1.00 65.38 515 GLU A N 1
ATOM 4078 C CA . GLU A 1 515 ? 17.329 3.948 -42.306 1.00 65.38 515 GLU A CA 1
ATOM 4079 C C . GLU A 1 515 ? 17.619 3.477 -40.879 1.00 65.38 515 GLU A C 1
ATOM 4081 O O . GLU A 1 515 ? 16.745 2.888 -40.253 1.00 65.38 515 GLU A O 1
ATOM 4086 N N . GLU A 1 516 ? 18.785 3.781 -40.310 1.00 64.50 516 GLU A N 1
ATOM 4087 C CA . GLU A 1 516 ? 19.106 3.388 -38.934 1.00 64.50 516 GLU A CA 1
ATOM 4088 C C . GLU A 1 516 ? 18.275 4.144 -37.886 1.00 64.50 516 GLU A C 1
ATOM 4090 O O . GLU A 1 516 ? 17.771 3.544 -36.935 1.00 64.50 516 GLU A O 1
ATOM 4095 N N . ALA A 1 517 ? 18.011 5.440 -38.083 1.00 63.78 517 ALA A N 1
ATOM 4096 C CA . ALA A 1 517 ? 17.059 6.172 -37.246 1.00 63.78 517 ALA A CA 1
ATOM 4097 C C . ALA A 1 517 ? 15.644 5.570 -37.348 1.00 63.78 517 ALA A C 1
ATOM 4099 O O . ALA A 1 517 ? 14.939 5.453 -36.344 1.00 63.78 517 ALA A O 1
ATOM 4100 N N . TYR A 1 518 ? 15.237 5.142 -38.546 1.00 66.62 518 TYR A N 1
ATOM 4101 C CA . TYR A 1 518 ? 13.960 4.471 -38.772 1.00 66.62 518 TYR A CA 1
ATOM 4102 C C . TYR A 1 518 ? 13.931 3.097 -38.094 1.00 66.62 518 TYR A C 1
ATOM 4104 O O . TYR A 1 518 ? 12.953 2.779 -37.421 1.00 66.62 518 TYR A O 1
ATOM 4112 N N . ARG A 1 519 ? 15.012 2.312 -38.191 1.00 67.00 519 ARG A N 1
ATOM 4113 C CA . ARG A 1 519 ? 15.181 1.011 -37.527 1.00 67.00 519 ARG A CA 1
ATOM 4114 C C . ARG A 1 519 ? 15.103 1.137 -36.010 1.00 67.00 519 ARG A C 1
ATOM 4116 O O . ARG A 1 519 ? 14.472 0.292 -35.385 1.00 67.00 519 ARG A O 1
ATOM 4123 N N . ILE A 1 520 ? 15.662 2.194 -35.414 1.00 68.00 520 ILE A N 1
ATOM 4124 C CA . ILE A 1 520 ? 15.500 2.482 -33.980 1.00 68.00 520 ILE A CA 1
ATOM 4125 C C . ILE A 1 520 ? 14.028 2.690 -33.636 1.00 68.00 520 ILE A C 1
ATOM 4127 O O . ILE A 1 520 ? 13.510 2.003 -32.759 1.00 68.00 520 ILE A O 1
ATOM 4131 N N . VAL A 1 521 ? 13.333 3.602 -34.325 1.00 65.38 521 VAL A N 1
ATOM 4132 C CA . VAL A 1 521 ? 11.911 3.875 -34.038 1.00 65.38 521 VAL A CA 1
ATOM 4133 C C . VAL A 1 521 ? 11.061 2.628 -34.264 1.00 65.38 521 VAL A C 1
ATOM 4135 O O . VAL A 1 521 ? 10.174 2.339 -33.464 1.00 65.38 521 VAL A O 1
ATOM 4138 N N . TRP A 1 522 ? 11.363 1.861 -35.311 1.00 69.38 522 TRP A N 1
ATOM 4139 C CA . TRP A 1 522 ? 10.708 0.598 -35.626 1.00 69.38 522 TRP A CA 1
ATOM 4140 C C . TRP A 1 522 ? 10.898 -0.441 -34.519 1.00 69.38 522 TRP A C 1
ATOM 4142 O O . TRP A 1 522 ? 9.912 -0.913 -33.958 1.00 69.38 522 TRP A O 1
ATOM 4152 N N . ARG A 1 523 ? 12.147 -0.733 -34.131 1.00 68.56 523 ARG A N 1
ATOM 4153 C CA . ARG A 1 523 ? 12.472 -1.655 -33.028 1.00 68.56 523 ARG A CA 1
ATOM 4154 C C . ARG A 1 523 ? 11.846 -1.210 -31.711 1.00 68.56 523 ARG A C 1
ATOM 4156 O O . ARG A 1 523 ? 11.476 -2.045 -30.898 1.00 68.56 523 ARG A O 1
ATOM 4163 N N . MET A 1 524 ? 11.687 0.095 -31.497 1.00 68.12 524 MET A N 1
ATOM 4164 C CA . MET A 1 524 ? 10.965 0.613 -30.334 1.00 68.12 524 MET A CA 1
ATOM 4165 C C . MET A 1 524 ? 9.450 0.436 -30.429 1.00 68.12 524 MET A C 1
ATOM 4167 O O . MET A 1 524 ? 8.810 0.219 -29.402 1.00 68.12 524 MET A O 1
ATOM 4171 N N . GLY A 1 525 ? 8.875 0.496 -31.631 1.00 64.19 525 GLY A N 1
ATOM 4172 C CA . GLY A 1 525 ? 7.478 0.139 -31.880 1.00 64.19 525 GLY A CA 1
ATOM 4173 C C . GLY A 1 525 ? 7.174 -1.326 -31.549 1.00 64.19 525 GLY A C 1
ATOM 4174 O O . GLY A 1 525 ? 6.091 -1.629 -31.056 1.00 64.19 525 GLY A O 1
ATOM 4175 N N . GLU A 1 526 ? 8.150 -2.222 -31.717 1.00 66.56 526 GLU A N 1
ATOM 4176 C CA . GLU A 1 526 ? 8.043 -3.636 -31.326 1.00 66.56 526 GLU A CA 1
ATOM 4177 C C . GLU A 1 526 ? 8.027 -3.854 -29.798 1.00 66.56 526 GLU A C 1
ATOM 4179 O O . GLU A 1 526 ? 7.682 -4.941 -29.336 1.00 66.56 526 GLU A O 1
ATOM 4184 N N . LEU A 1 527 ? 8.340 -2.834 -28.986 1.00 66.56 527 LEU A N 1
ATOM 4185 C CA . LEU A 1 527 ? 8.350 -2.924 -27.517 1.00 66.56 527 LEU A CA 1
ATOM 4186 C C . LEU A 1 527 ? 6.968 -2.704 -26.872 1.00 66.56 527 LEU A C 1
ATOM 4188 O O . LEU A 1 527 ? 6.912 -2.369 -25.691 1.00 66.56 527 LEU A O 1
ATOM 4192 N N . GLU A 1 528 ? 5.871 -2.876 -27.620 1.00 64.69 528 GLU A N 1
ATOM 4193 C CA . GLU A 1 528 ? 4.476 -2.790 -27.141 1.00 64.69 528 GLU A CA 1
ATOM 4194 C C . GLU A 1 528 ? 4.222 -1.575 -26.225 1.00 64.69 528 GLU A C 1
ATOM 4196 O O . GLU A 1 528 ? 3.808 -1.711 -25.076 1.00 64.69 528 GLU A O 1
ATOM 4201 N N . LEU A 1 529 ? 4.527 -0.362 -26.685 1.00 67.25 529 LEU A N 1
ATOM 4202 C CA . LEU A 1 529 ? 4.411 0.845 -25.858 1.00 67.25 529 LEU A CA 1
ATOM 4203 C C . LEU A 1 529 ? 2.947 1.112 -25.459 1.00 67.25 529 LEU A C 1
ATOM 4205 O O . LEU A 1 529 ? 2.044 1.044 -26.289 1.00 67.25 529 LEU A O 1
ATOM 4209 N N . LYS A 1 530 ? 2.716 1.377 -24.163 1.00 56.53 530 LYS A N 1
ATOM 4210 C CA . LYS A 1 530 ? 1.401 1.181 -23.519 1.00 56.53 530 LYS A CA 1
ATOM 4211 C C . LYS A 1 530 ? 0.249 2.030 -24.063 1.00 56.53 530 LYS A C 1
ATOM 4213 O O . LYS A 1 530 ? -0.882 1.588 -23.981 1.00 56.53 530 LYS A O 1
ATOM 4218 N N . ASP A 1 531 ? 0.527 3.205 -24.593 1.00 57.03 531 ASP A N 1
ATOM 4219 C CA . ASP A 1 531 ? -0.415 4.081 -25.288 1.00 57.03 531 ASP A CA 1
ATOM 4220 C C . ASP A 1 531 ? 0.482 5.140 -25.926 1.00 57.03 531 ASP A C 1
ATOM 4222 O O . ASP A 1 531 ? 1.098 5.939 -25.213 1.00 57.03 531 ASP A O 1
ATOM 4226 N N . ASP A 1 532 ? 0.678 5.084 -27.241 1.00 62.34 532 ASP A N 1
ATOM 4227 C CA . ASP A 1 532 ? 1.658 5.931 -27.919 1.00 62.34 532 ASP A CA 1
ATOM 4228 C C . ASP A 1 532 ? 1.246 7.411 -27.856 1.00 62.34 532 ASP A C 1
ATOM 4230 O O . ASP A 1 532 ? 0.492 7.909 -28.685 1.00 62.34 532 ASP A O 1
ATOM 4234 N N . ILE A 1 533 ? 1.768 8.118 -26.841 1.00 62.12 533 ILE A N 1
ATOM 4235 C CA . ILE A 1 533 ? 1.625 9.575 -26.640 1.00 62.12 533 ILE A CA 1
ATOM 4236 C C . ILE A 1 533 ? 2.081 10.340 -27.891 1.00 62.12 533 ILE A C 1
ATOM 4238 O O . ILE A 1 533 ? 1.590 11.430 -28.168 1.00 62.12 533 ILE A O 1
ATOM 4242 N N . LEU A 1 534 ? 3.030 9.761 -28.628 1.00 69.19 534 LEU A N 1
ATOM 4243 C CA . LEU A 1 534 ? 3.581 10.284 -29.866 1.00 69.19 534 LEU A CA 1
ATOM 4244 C C . LEU A 1 534 ? 3.463 9.228 -30.958 1.00 69.19 534 LEU A C 1
ATOM 4246 O O . LEU A 1 534 ? 3.802 8.062 -30.745 1.00 69.19 534 LEU A O 1
ATOM 4250 N N . SER A 1 535 ? 3.051 9.663 -32.141 1.00 73.19 535 SER A N 1
ATOM 4251 C CA . SER A 1 535 ? 3.091 8.862 -33.357 1.00 73.19 535 SER A CA 1
ATOM 4252 C C . SER A 1 535 ? 4.521 8.431 -33.701 1.00 73.19 535 SER A C 1
ATOM 4254 O O . SER A 1 535 ? 5.506 9.059 -33.299 1.00 73.19 535 SER A O 1
ATOM 4256 N N . PHE A 1 536 ? 4.640 7.366 -34.501 1.00 69.81 536 PHE A N 1
ATOM 4257 C CA . PHE A 1 536 ? 5.914 6.920 -35.076 1.00 69.81 536 PHE A CA 1
ATOM 4258 C C . PHE A 1 536 ? 6.696 8.089 -35.699 1.00 69.81 536 PHE A C 1
ATOM 4260 O O . PHE A 1 536 ? 7.891 8.250 -35.460 1.00 69.81 536 PHE A O 1
ATOM 4267 N N . GLU A 1 537 ? 5.992 8.938 -36.449 1.00 68.31 537 GLU A N 1
ATOM 4268 C CA . GLU A 1 537 ? 6.559 10.110 -37.107 1.00 68.31 537 GLU A CA 1
ATOM 4269 C C . GLU A 1 537 ? 7.127 11.108 -36.091 1.00 68.31 537 GLU A C 1
ATOM 4271 O O . GLU A 1 537 ? 8.278 11.512 -36.205 1.00 68.31 537 GLU A O 1
ATOM 4276 N N . GLU A 1 538 ? 6.378 11.460 -35.046 1.00 73.38 538 GLU A N 1
ATOM 4277 C CA . GLU A 1 538 ? 6.841 12.397 -34.014 1.00 73.38 538 GLU A CA 1
ATOM 4278 C C . GLU A 1 538 ? 8.063 11.875 -33.247 1.00 73.38 538 GLU A C 1
ATOM 4280 O O . GLU A 1 538 ? 8.987 12.639 -32.961 1.00 73.38 538 GLU A O 1
ATOM 4285 N N . LYS A 1 539 ? 8.111 10.572 -32.952 1.00 72.44 539 LYS A N 1
ATOM 4286 C CA . LYS A 1 539 ? 9.276 9.934 -32.318 1.00 72.44 539 LYS A CA 1
ATOM 4287 C C . LYS A 1 539 ? 10.508 10.003 -33.208 1.00 72.44 539 LYS A C 1
ATOM 4289 O O . LYS A 1 539 ? 11.587 10.361 -32.735 1.00 72.44 539 LYS A O 1
ATOM 4294 N N . PHE A 1 540 ? 10.330 9.705 -34.493 1.00 69.81 540 PHE A N 1
ATOM 4295 C CA . PHE A 1 540 ? 11.378 9.841 -35.493 1.00 69.81 540 PHE A CA 1
ATOM 4296 C C . PHE A 1 540 ? 11.899 11.282 -35.534 1.00 69.81 540 PHE A C 1
ATOM 4298 O O . PHE A 1 540 ? 13.092 11.498 -35.335 1.00 69.81 540 PHE A O 1
ATOM 4305 N N . GLN A 1 541 ? 11.013 12.279 -35.638 1.00 68.88 541 GLN A N 1
ATOM 4306 C CA . GLN A 1 541 ? 11.386 13.700 -35.605 1.00 68.88 541 GLN A CA 1
ATOM 4307 C C . GLN A 1 541 ? 12.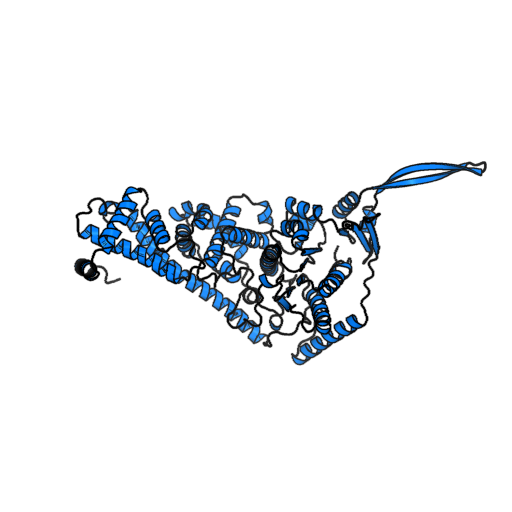176 14.091 -34.350 1.00 68.88 541 GLN A C 1
ATOM 4309 O O . GLN A 1 541 ? 13.146 14.847 -34.433 1.00 68.88 541 GLN A O 1
ATOM 4314 N N . LEU A 1 542 ? 11.772 13.601 -33.175 1.00 71.38 542 LEU A N 1
ATOM 4315 C CA . LEU A 1 542 ? 12.453 13.905 -31.918 1.00 71.38 542 LEU A CA 1
ATOM 4316 C C . LEU A 1 542 ? 13.860 13.314 -31.858 1.00 71.38 542 LEU A C 1
ATOM 4318 O O . LEU A 1 542 ? 14.776 14.025 -31.439 1.00 71.38 542 LEU A O 1
ATOM 4322 N N . LEU A 1 543 ? 14.035 12.065 -32.301 1.00 69.31 543 LEU A N 1
ATOM 4323 C CA . LEU A 1 543 ? 15.355 11.441 -32.413 1.00 69.31 543 LEU A CA 1
ATOM 4324 C C . LEU A 1 543 ? 16.233 12.221 -33.386 1.00 69.31 543 LEU A C 1
ATOM 4326 O O . LEU A 1 543 ? 17.346 12.591 -33.025 1.00 69.31 543 LEU A O 1
ATOM 4330 N N . LEU A 1 544 ? 15.711 12.552 -34.573 1.00 67.56 544 LEU A N 1
ATOM 4331 C CA . LEU A 1 544 ? 16.449 13.342 -35.558 1.00 67.56 544 LEU A CA 1
ATOM 4332 C C . LEU A 1 544 ? 16.885 14.696 -34.987 1.00 67.56 544 LEU A C 1
ATOM 4334 O O . LEU A 1 544 ? 18.013 15.128 -35.211 1.00 67.56 544 LEU A O 1
ATOM 4338 N N . ARG A 1 545 ? 16.011 15.359 -34.222 1.00 69.00 545 ARG A N 1
ATOM 4339 C CA . ARG A 1 545 ? 16.299 16.654 -33.595 1.00 69.00 545 ARG A CA 1
ATOM 4340 C C . ARG A 1 545 ? 17.357 16.566 -32.493 1.00 69.00 545 ARG A C 1
ATOM 4342 O O . ARG A 1 545 ? 18.143 17.499 -32.359 1.00 69.00 545 ARG A O 1
ATOM 4349 N N . ASP A 1 546 ? 17.343 15.522 -31.663 1.00 69.81 546 ASP A N 1
ATOM 4350 C CA . ASP A 1 546 ? 18.337 15.362 -30.586 1.00 69.81 546 ASP A CA 1
ATOM 4351 C C . ASP A 1 546 ? 19.712 14.983 -31.156 1.00 69.81 546 ASP A C 1
ATOM 4353 O O . ASP A 1 546 ? 20.729 15.547 -30.755 1.00 69.81 546 ASP A O 1
ATOM 4357 N N . VAL A 1 547 ? 19.721 14.111 -32.167 1.00 63.34 547 VAL A N 1
ATOM 4358 C CA . VAL A 1 547 ? 20.916 13.673 -32.900 1.00 63.34 547 VAL A CA 1
ATOM 4359 C C . VAL A 1 547 ? 21.517 14.823 -33.724 1.00 63.34 547 VAL A C 1
ATOM 4361 O O . VAL A 1 547 ? 22.736 14.996 -33.751 1.00 63.34 547 VAL A O 1
ATOM 4364 N N . TYR A 1 548 ? 20.698 15.658 -34.370 1.00 62.41 548 TYR A N 1
ATOM 4365 C CA . TYR A 1 548 ? 21.159 16.788 -35.181 1.00 62.41 548 TYR A CA 1
ATOM 4366 C C . TYR A 1 548 ? 21.064 18.111 -34.411 1.00 62.41 548 TYR A C 1
ATOM 4368 O O . TYR A 1 548 ? 20.113 18.890 -34.522 1.00 62.41 548 TYR A O 1
ATOM 4376 N N . THR A 1 549 ? 22.089 18.395 -33.611 1.00 53.97 549 THR A N 1
ATOM 4377 C CA . THR A 1 549 ? 22.148 19.634 -32.835 1.00 53.97 549 THR A CA 1
ATOM 4378 C C . THR A 1 549 ? 22.376 20.845 -33.759 1.00 53.97 549 THR A C 1
ATOM 4380 O O . THR A 1 549 ? 23.430 20.974 -34.377 1.00 53.97 549 THR A O 1
ATOM 4383 N N . THR A 1 550 ? 21.411 21.780 -33.787 1.00 47.00 550 THR A N 1
ATOM 4384 C CA . THR A 1 550 ? 21.550 23.249 -34.016 1.00 47.00 550 THR A CA 1
ATOM 4385 C C . THR A 1 550 ? 21.150 23.958 -35.332 1.00 47.00 550 THR A C 1
ATOM 4387 O O . THR A 1 550 ? 21.438 25.148 -35.440 1.00 47.00 550 THR A O 1
ATOM 4390 N N . SER A 1 551 ? 20.352 23.405 -36.258 1.00 50.50 551 SER A N 1
ATOM 4391 C CA . SER A 1 551 ? 19.558 24.302 -37.140 1.00 50.50 551 SER A CA 1
ATOM 4392 C C . SER A 1 551 ? 18.191 23.743 -37.542 1.00 50.50 551 SER A C 1
ATOM 4394 O O . SER A 1 551 ? 18.070 22.621 -38.028 1.00 50.50 551 SER A O 1
ATOM 4396 N N . TYR A 1 552 ? 17.144 24.560 -37.358 1.00 50.88 552 TYR A N 1
ATOM 4397 C CA . TYR A 1 552 ? 15.799 24.303 -37.897 1.00 50.88 552 TYR A CA 1
ATOM 4398 C C . TYR A 1 552 ? 15.864 24.046 -39.412 1.00 50.88 552 TYR A C 1
ATOM 4400 O O . TYR A 1 552 ? 15.179 23.176 -39.931 1.00 50.88 552 TYR A O 1
ATOM 4408 N N . GLU A 1 553 ? 16.766 24.746 -40.098 1.00 50.91 553 GLU A N 1
ATOM 4409 C CA . GLU A 1 553 ? 17.041 24.619 -41.528 1.00 50.91 553 GLU A CA 1
ATOM 4410 C C . GLU A 1 553 ? 17.578 23.234 -41.928 1.00 50.91 553 GLU A C 1
ATOM 4412 O O . GLU A 1 553 ? 17.128 22.671 -42.922 1.00 50.91 553 GLU A O 1
ATOM 4417 N N . GLY A 1 554 ? 18.479 22.642 -41.137 1.00 52.94 554 GLY A N 1
ATOM 4418 C CA . GLY A 1 554 ? 19.027 21.308 -41.396 1.00 52.94 554 GLY A CA 1
ATOM 4419 C C . GLY A 1 554 ? 17.996 20.201 -41.186 1.00 52.94 554 GLY A C 1
ATOM 4420 O O . GLY A 1 554 ? 17.898 19.295 -42.009 1.00 52.94 554 GLY A O 1
ATOM 4421 N N . LEU A 1 555 ? 17.155 20.323 -40.151 1.00 54.41 555 LEU A N 1
ATOM 4422 C CA . LEU A 1 555 ? 16.008 19.428 -39.967 1.00 54.41 555 LEU A CA 1
ATOM 4423 C C . LEU A 1 555 ? 15.072 19.504 -41.188 1.00 54.41 555 LEU A C 1
ATOM 4425 O O . LEU A 1 555 ? 14.726 18.477 -41.757 1.00 54.41 555 LEU A O 1
ATOM 4429 N N . GLN A 1 556 ? 14.727 20.709 -41.654 1.00 58.69 556 GLN A N 1
ATOM 4430 C CA . GLN A 1 556 ? 13.880 20.898 -42.841 1.00 58.69 556 GLN A CA 1
ATOM 4431 C C . GLN A 1 556 ? 14.503 20.313 -44.120 1.00 58.69 556 GLN A C 1
ATOM 4433 O O . GLN A 1 556 ? 13.792 19.732 -44.937 1.00 58.69 556 GLN A O 1
ATOM 4438 N N . GLN A 1 557 ? 15.824 20.416 -44.295 1.00 56.91 557 GLN A N 1
ATOM 4439 C CA . GLN A 1 557 ? 16.530 19.801 -45.425 1.00 56.91 557 GLN A CA 1
ATOM 4440 C C . GLN A 1 557 ? 16.480 18.272 -45.381 1.00 56.91 557 GLN A C 1
ATOM 4442 O O . GLN A 1 557 ? 16.250 17.650 -46.415 1.00 56.91 557 GLN A O 1
ATOM 4447 N N . ILE A 1 558 ? 16.631 17.669 -44.200 1.00 54.62 558 ILE A N 1
ATOM 4448 C CA . ILE A 1 558 ? 16.518 16.218 -44.012 1.00 54.62 558 ILE A CA 1
ATOM 4449 C C . ILE A 1 558 ? 15.093 15.733 -44.314 1.00 54.62 558 ILE A C 1
ATOM 4451 O O . ILE A 1 558 ? 14.910 14.735 -45.010 1.00 54.62 558 ILE A O 1
ATOM 4455 N N . LEU A 1 559 ? 14.075 16.454 -43.838 1.00 57.69 559 LEU A N 1
ATOM 4456 C CA . LEU A 1 559 ? 12.671 16.116 -44.098 1.00 57.69 559 LEU A CA 1
ATOM 4457 C C . LEU A 1 559 ? 12.306 16.245 -45.572 1.00 57.69 559 LEU A C 1
ATOM 4459 O O . LEU A 1 559 ? 11.679 15.350 -46.134 1.00 57.69 559 LEU A O 1
ATOM 4463 N N . LYS A 1 560 ? 12.785 17.304 -46.223 1.00 60.47 560 LYS A N 1
ATOM 4464 C CA . LYS A 1 560 ? 12.628 17.502 -47.663 1.00 60.47 560 LYS A CA 1
ATOM 4465 C C . LYS A 1 560 ? 13.357 16.430 -48.476 1.00 60.47 560 LYS A C 1
ATOM 4467 O O . LYS A 1 560 ? 12.833 15.970 -49.486 1.00 60.47 560 LYS A O 1
ATOM 4472 N N . ALA A 1 561 ? 14.544 16.010 -48.037 1.00 56.22 561 ALA A N 1
ATOM 4473 C CA . ALA A 1 561 ? 15.267 14.905 -48.649 1.00 56.22 561 ALA A CA 1
ATOM 4474 C C . ALA A 1 561 ? 14.459 13.603 -48.530 1.00 56.22 561 ALA A C 1
ATOM 4476 O O . ALA A 1 561 ? 14.255 12.927 -49.532 1.00 56.22 561 ALA A O 1
ATOM 4477 N N . ARG A 1 562 ? 13.899 13.290 -47.353 1.00 54.56 562 ARG A N 1
ATOM 4478 C CA . ARG A 1 562 ? 13.021 12.122 -47.156 1.00 54.56 562 ARG A CA 1
ATOM 4479 C C . ARG A 1 562 ? 11.799 12.124 -48.083 1.00 54.56 562 ARG A C 1
ATOM 4481 O O . ARG A 1 562 ? 11.476 11.078 -48.639 1.00 54.56 562 ARG A O 1
ATOM 4488 N N . GLU A 1 563 ? 11.135 13.263 -48.282 1.00 57.44 563 GLU A N 1
ATOM 4489 C CA . GLU A 1 563 ? 10.020 13.382 -49.239 1.00 57.44 563 GLU A CA 1
ATOM 4490 C C . GLU A 1 563 ? 10.462 13.122 -50.688 1.00 57.44 563 GLU A C 1
ATOM 4492 O O . GLU A 1 563 ? 9.753 12.457 -51.441 1.00 57.44 563 GLU A O 1
ATOM 4497 N N . GLN A 1 564 ? 11.651 13.594 -51.072 1.00 54.22 564 GLN A N 1
ATOM 4498 C CA . GLN A 1 564 ? 12.241 13.321 -52.387 1.00 54.22 564 GLN A CA 1
ATOM 4499 C C . GLN A 1 564 ? 12.651 11.848 -52.552 1.00 54.22 564 GLN A C 1
ATOM 4501 O O . GLN A 1 564 ? 12.520 11.303 -53.646 1.00 54.22 564 GLN A O 1
ATOM 4506 N N . TYR A 1 565 ? 13.095 11.186 -51.480 1.00 52.75 565 TYR A N 1
ATOM 4507 C CA . TYR A 1 565 ? 13.498 9.775 -51.487 1.00 52.75 565 TYR A CA 1
ATOM 4508 C C . TYR A 1 565 ? 12.325 8.793 -51.427 1.00 52.75 565 TYR A C 1
ATOM 4510 O O . TYR A 1 565 ? 12.409 7.736 -52.040 1.00 52.75 565 TYR A O 1
ATOM 4518 N N . HIS A 1 566 ? 11.201 9.129 -50.783 1.00 50.28 566 HIS A N 1
ATOM 4519 C CA . HIS A 1 566 ? 9.973 8.318 -50.869 1.00 50.28 566 HIS A CA 1
ATOM 4520 C C . HIS A 1 566 ? 9.423 8.210 -52.306 1.00 50.28 566 HIS A C 1
ATOM 4522 O O . HIS A 1 566 ? 8.598 7.339 -52.579 1.00 50.28 566 HIS A O 1
ATOM 4528 N N . ALA A 1 567 ? 9.882 9.073 -53.219 1.00 47.72 567 ALA A N 1
ATOM 4529 C CA . ALA A 1 567 ? 9.594 9.004 -54.648 1.00 47.72 567 ALA A CA 1
ATOM 4530 C C . ALA A 1 567 ? 10.595 8.142 -55.453 1.00 47.72 567 ALA A C 1
ATOM 4532 O O . ALA A 1 567 ? 10.376 7.938 -56.647 1.00 47.72 567 ALA A O 1
ATOM 4533 N N . MET A 1 568 ? 11.675 7.637 -54.838 1.00 46.47 568 MET A N 1
ATOM 4534 C CA . MET A 1 568 ? 12.598 6.679 -55.459 1.00 46.47 568 MET A CA 1
ATOM 4535 C C . MET A 1 568 ? 12.082 5.249 -55.274 1.00 46.47 568 MET A C 1
ATOM 4537 O O . MET A 1 568 ? 11.633 4.869 -54.194 1.00 46.47 568 MET A O 1
ATOM 4541 N N . ASP A 1 569 ? 12.135 4.444 -56.335 1.00 44.62 569 ASP A N 1
ATOM 4542 C CA . ASP A 1 569 ? 11.720 3.043 -56.270 1.00 44.62 569 ASP A CA 1
ATOM 4543 C C . ASP A 1 569 ? 12.734 2.201 -55.466 1.00 44.62 569 ASP A C 1
ATOM 4545 O O . ASP A 1 569 ? 13.939 2.464 -55.479 1.00 44.62 569 ASP A O 1
ATOM 4549 N N . LEU A 1 570 ? 12.237 1.174 -54.770 1.00 39.41 570 LEU A N 1
ATOM 4550 C CA . LEU A 1 570 ? 13.011 0.309 -53.870 1.00 39.41 570 LEU A CA 1
ATOM 4551 C C . LEU A 1 570 ? 14.242 -0.347 -54.534 1.00 39.41 570 LEU A C 1
ATOM 4553 O O . LEU A 1 570 ? 15.218 -0.633 -53.844 1.00 39.41 570 LEU A O 1
ATOM 4557 N N . ASN A 1 571 ? 14.215 -0.585 -55.850 1.00 43.12 571 ASN A N 1
ATOM 4558 C CA . ASN A 1 571 ? 15.338 -1.147 -56.605 1.00 43.12 571 ASN A CA 1
ATOM 4559 C C . ASN A 1 571 ? 16.461 -0.131 -56.816 1.00 43.12 571 ASN A C 1
ATOM 4561 O O . ASN A 1 571 ? 17.626 -0.504 -56.747 1.00 43.12 571 ASN A O 1
ATOM 4565 N N . SER A 1 572 ? 16.121 1.143 -57.016 1.00 47.34 572 SER A N 1
ATOM 4566 C CA . SER A 1 572 ? 17.097 2.229 -57.163 1.00 47.34 572 SER A CA 1
ATOM 4567 C C . SER A 1 572 ? 17.867 2.471 -55.858 1.00 47.34 572 SER A C 1
ATOM 4569 O O . SER A 1 572 ? 19.055 2.774 -55.870 1.00 47.34 572 SER A O 1
ATOM 4571 N N . VAL A 1 573 ? 17.190 2.302 -54.720 1.00 42.91 573 VAL A N 1
ATOM 4572 C CA . VAL A 1 573 ? 17.792 2.378 -53.382 1.00 42.91 573 VAL A CA 1
ATOM 4573 C C . VAL A 1 573 ? 18.664 1.155 -53.096 1.00 42.91 573 VAL A C 1
ATOM 4575 O O . VAL A 1 573 ? 19.781 1.312 -52.614 1.00 42.91 573 VAL A O 1
ATOM 4578 N N . LYS A 1 574 ? 18.198 -0.052 -53.446 1.00 42.22 574 LYS A N 1
ATOM 4579 C CA . LYS A 1 574 ? 19.003 -1.279 -53.351 1.00 42.22 574 LYS A CA 1
ATOM 4580 C C . LYS A 1 574 ? 20.277 -1.210 -54.184 1.00 42.22 574 LYS A C 1
ATOM 4582 O O . LYS A 1 574 ? 21.327 -1.510 -53.651 1.00 42.22 574 LYS A O 1
ATOM 4587 N N . GLN A 1 575 ? 20.205 -0.743 -55.429 1.00 49.97 575 GLN A N 1
ATOM 4588 C CA . GLN A 1 575 ? 21.387 -0.591 -56.284 1.00 49.97 575 GLN A CA 1
ATOM 4589 C C . GLN A 1 575 ? 22.446 0.338 -55.680 1.00 49.97 575 GLN A C 1
ATOM 4591 O O . GLN A 1 575 ? 23.627 0.039 -55.766 1.00 49.97 575 GLN A O 1
ATOM 4596 N N . LEU A 1 576 ? 22.031 1.434 -55.040 1.00 45.66 576 LEU A N 1
ATOM 4597 C CA . LEU A 1 576 ? 22.942 2.369 -54.369 1.00 45.66 576 LEU A CA 1
ATOM 4598 C C . LEU A 1 576 ? 23.560 1.788 -53.086 1.00 45.66 576 LEU A C 1
ATOM 4600 O O . LEU A 1 576 ? 24.692 2.125 -52.752 1.00 45.66 576 LEU A O 1
ATOM 4604 N N . ILE A 1 577 ? 22.821 0.944 -52.359 1.00 41.38 577 ILE A N 1
ATOM 4605 C CA . ILE A 1 577 ? 23.337 0.217 -51.188 1.00 41.38 577 ILE A CA 1
ATOM 4606 C C . ILE A 1 577 ? 24.297 -0.889 -51.635 1.00 41.38 577 ILE A C 1
ATOM 4608 O O . ILE A 1 577 ? 25.380 -0.994 -51.074 1.00 41.38 577 ILE A O 1
ATOM 4612 N N . ASP A 1 578 ? 23.940 -1.650 -52.672 1.00 46.59 578 ASP A N 1
ATOM 4613 C CA . ASP A 1 578 ? 24.771 -2.708 -53.253 1.00 46.59 578 ASP A CA 1
ATOM 4614 C C . ASP A 1 578 ? 26.081 -2.120 -53.824 1.00 46.59 578 ASP A C 1
ATOM 4616 O O . ASP A 1 578 ? 27.151 -2.673 -53.599 1.00 46.59 578 ASP A O 1
ATOM 4620 N N . GLU A 1 579 ? 26.039 -0.946 -54.473 1.00 47.72 579 GLU A N 1
ATOM 4621 C CA . GLU A 1 579 ? 27.239 -0.211 -54.917 1.00 47.72 579 GLU A CA 1
ATOM 4622 C C . GLU A 1 579 ? 28.128 0.240 -53.741 1.00 47.72 579 GLU A C 1
ATOM 4624 O O . GLU A 1 579 ? 29.353 0.221 -53.848 1.00 47.72 579 GLU A O 1
ATOM 4629 N N . TYR A 1 580 ? 27.535 0.611 -52.602 1.00 41.25 580 TYR A N 1
ATOM 4630 C CA . TYR A 1 580 ? 28.272 0.995 -51.393 1.00 41.25 580 TYR A CA 1
ATOM 4631 C C . TYR A 1 580 ? 28.887 -0.216 -50.674 1.00 41.25 580 TYR A C 1
ATOM 4633 O O . TYR A 1 580 ? 30.021 -0.148 -50.192 1.00 41.25 580 TYR A O 1
ATOM 4641 N N . GLU A 1 581 ? 28.159 -1.335 -50.614 1.00 40.09 581 GLU A N 1
ATOM 4642 C CA . GLU A 1 581 ? 28.662 -2.611 -50.102 1.00 40.09 581 GLU A CA 1
ATOM 4643 C C . GLU A 1 581 ? 29.766 -3.187 -51.002 1.00 40.09 581 GLU A C 1
ATOM 4645 O O . GLU A 1 581 ? 30.737 -3.727 -50.478 1.00 40.09 581 GLU A O 1
ATOM 4650 N N . ASP A 1 582 ? 29.709 -3.000 -52.322 1.00 46.84 582 ASP A N 1
ATOM 4651 C CA . ASP A 1 582 ? 30.786 -3.400 -53.240 1.00 46.84 582 ASP A CA 1
ATOM 4652 C C . ASP A 1 582 ? 32.034 -2.497 -53.128 1.00 46.84 582 ASP A C 1
ATOM 4654 O O . ASP A 1 582 ? 33.162 -2.974 -53.281 1.00 46.84 582 ASP A O 1
ATOM 4658 N N . GLU A 1 583 ? 31.873 -1.203 -52.822 1.00 42.12 583 GLU A N 1
ATOM 4659 C CA . GLU A 1 583 ? 32.987 -0.247 -52.706 1.00 42.12 583 GLU A CA 1
ATOM 4660 C C . GLU A 1 583 ? 33.701 -0.311 -51.333 1.00 42.12 583 GLU A C 1
ATOM 4662 O O . GLU A 1 583 ? 34.905 -0.050 -51.245 1.00 42.12 583 GLU A O 1
ATOM 4667 N N . TYR A 1 584 ? 33.001 -0.718 -50.263 1.00 42.16 584 TYR A N 1
ATOM 4668 C CA . TYR A 1 584 ? 33.533 -0.737 -48.885 1.00 42.16 584 TYR A CA 1
ATOM 4669 C C . TYR A 1 584 ? 33.427 -2.086 -48.148 1.00 42.16 584 TYR A C 1
ATOM 4671 O O . TYR A 1 584 ? 34.023 -2.246 -47.075 1.00 42.16 584 TYR A O 1
ATOM 4679 N N . GLY A 1 585 ? 32.755 -3.090 -48.716 1.00 40.38 585 GLY A N 1
ATOM 4680 C CA . GLY A 1 585 ? 32.538 -4.415 -48.115 1.00 40.38 585 GLY A CA 1
ATOM 4681 C C . GLY A 1 585 ? 33.801 -5.254 -47.907 1.00 40.38 585 GLY A C 1
ATOM 4682 O O . GLY A 1 585 ? 33.767 -6.256 -47.195 1.00 40.38 585 GLY A O 1
ATOM 4683 N N . THR A 1 586 ? 34.953 -4.835 -48.437 1.00 39.28 586 THR A N 1
ATOM 4684 C CA . THR A 1 586 ? 36.242 -5.502 -48.184 1.00 39.28 586 THR A CA 1
ATOM 4685 C C . THR A 1 586 ? 36.959 -5.080 -46.897 1.00 39.28 586 THR A C 1
ATOM 4687 O O . THR A 1 586 ? 37.956 -5.712 -46.561 1.00 39.28 586 THR A O 1
ATOM 4690 N N . ASN A 1 587 ? 36.475 -4.084 -46.139 1.00 36.97 587 ASN A N 1
ATOM 4691 C CA . ASN A 1 587 ? 37.165 -3.608 -44.922 1.00 36.97 587 ASN A CA 1
ATOM 4692 C C . ASN A 1 587 ? 36.440 -3.876 -43.588 1.00 36.97 587 ASN A C 1
ATOM 4694 O O . ASN A 1 587 ? 36.886 -3.386 -42.554 1.00 36.97 587 ASN A O 1
ATOM 4698 N N . LEU A 1 588 ? 35.374 -4.685 -43.570 1.00 33.88 588 LEU A N 1
ATOM 4699 C CA . LEU A 1 588 ? 34.660 -5.063 -42.335 1.00 33.88 588 LEU A CA 1
ATOM 4700 C C . LEU A 1 588 ? 34.651 -6.576 -42.052 1.00 33.88 588 LEU A C 1
ATOM 4702 O O . LEU A 1 588 ? 33.766 -7.076 -41.360 1.00 33.88 588 LEU A O 1
ATOM 4706 N N . VAL A 1 589 ? 35.662 -7.317 -42.524 1.00 29.84 589 VAL A N 1
ATOM 4707 C CA . VAL A 1 589 ? 35.879 -8.715 -42.112 1.00 29.84 589 VAL A CA 1
ATOM 4708 C C . VAL A 1 589 ? 37.225 -8.891 -41.394 1.00 29.84 589 VAL A C 1
ATOM 4710 O O . VAL A 1 589 ? 38.275 -8.951 -42.027 1.00 29.84 589 VAL A O 1
ATOM 4713 N N . ASN A 1 590 ? 37.094 -9.101 -40.074 1.00 23.17 590 ASN A N 1
ATOM 4714 C CA . ASN A 1 590 ? 37.995 -9.700 -39.067 1.00 23.17 590 ASN A CA 1
ATOM 4715 C C . ASN A 1 590 ? 39.116 -8.868 -38.405 1.00 23.17 590 ASN A C 1
ATOM 4717 O O . ASN A 1 590 ? 39.991 -8.366 -39.110 1.00 23.17 590 ASN A O 1
ATOM 4721 N N . PRO A 1 591 ? 39.295 -8.997 -37.068 1.00 32.75 591 PRO A N 1
ATOM 4722 C CA . PRO A 1 591 ? 38.326 -9.202 -35.977 1.00 32.75 591 PRO A CA 1
ATOM 4723 C C . PRO A 1 591 ? 38.242 -8.025 -34.987 1.00 32.75 591 PRO A C 1
ATOM 4725 O O . PRO A 1 591 ? 39.232 -7.269 -34.851 1.00 32.75 591 PRO A O 1
#

InterPro domains:
  IPR027417 P-loop containing nucleoside triphosphate hydrolase [G3DSA:3.40.50.300] (198-398)
  IPR027417 P-loop containing nucleoside triphosphate hydrolase [SSF52540] (2-385)
  IPR032689 TraD/TraG, TraM recognition site [PF12696] (261-371)
  IPR051539 Type IV secretion system coupling protein TraD/TraG/VirD4-like [PTHR37937] (2-400)

pLDDT: mean 80.39, std 14.58, range [23.17, 97.38]

Organism: NCBI:txid214856

Radius of gyration: 31.9 Å; chains: 1; bounding box: 68×64×123 Å

Sequence (591 aa):
MPGTGKSHSFLDPAMKQLIAKHFSAVVYDYKDPTLSNAVYQYYVAYKREHPNSPLRFGYLSYVNINHTYRCNPMKGISTSAEAVNFAITILTALNKNFVEKQGEFFTESAKSYTAIVIYALGVLFGGRYLSLPHTLTMLSQVPSVLFPVLKLISVLYPDMKTLFSPFKEAYDTNTLPQLQGQLASAQIGLGSMSDASLAYVMTEDEESRDIAVDLDTISSKESPMLLCLGSNPRLGTILGLANAVYLTRIANLLNRKGRNPTAFFADEVVTTYINGLDNLIATARSNKIAVFLGFQDFSQMVRDYGQKISDAIVNTVNNVFVGAVKGKTAKELAESFGKKTVKKISKSITEDGKVTTSIAEHKEERITQSMIEELSQGEFVGRIADEYGKEIKCKVFHGKVIVETPEKEQRLREELENRTKNECERDGRSYLPDETPWIPKVRNWSDEEIKRRLRLNVIKINNEVSDVLLKLNEIADTYKILTHLTTGTDEFCLRHYLAEPQNPQKRINLFVWLEEAYRIVWRMGELELKDDILSFEEKFQLLLRDVYTTSYEGLQQILKAREQYHAMDLNSVKQLIDEYEDEYGTNLVNP

Secondary structure (DSSP, 8-state):
-TTS-HIIIIIHHHHHHHHHTT-EEEEEETTTTHHHHHHHHHHHHHHHH-TT---EEEEE-SS-TTT--B--TTTT--SHHHHHHHHHHHHHHH-GGGTTTTT-HHHHHHHHHHHHHHHHHHHGGGGTT-SHHHHHHHHTS-HHHHHHHHHHHHHH-HHHHHHHHHHHHHHHTT-HHHHHHHHHHHHHHHTT---HHHHHHTS--GGGGGGB--GGGTT-SSS-EEEEEE--GGGHHHHHHHHHHHHHHHHHHHS-TTPPPEEEEETTGGGS--TTHHHHHHHTTTTTEEEEE--S-HHHHHHHHHHHHHHHHHHH---EEE-S--THHHHHHHHHH-EEEEEEEEEEE-TTS-EEEEEEEEEEESS-HHHHHTPPTTEEEEE---BTTB--S--EEEEEPP----HHHHHHHHHHHHHHHHHHHHTT----TTT--SSPPS----HHHHHHHHHHHHHHHHHHHHHHHHHHHHHHHHHHHHHHHHHS-STT-HHHHTT-TT-HHHHHHHHHHHHHHHHHHHHHHTT--SS-SS-HHHHHHHHHHHHS-S-HHHHHHHHHHHHHHTTS-HHHHHHHHHHHHHHHTTSS---

Foldseek 3Di:
DPQLCVCPQPVLVVLLVCVLVVAFEEAEAQLPPPVVQSNVLSVVVSCVVVVPDLEAEAEDDLQCLLQHFAEALLPPPADLVVLLLLLLLLLCLLPVCLVVCPPPQLSLLLSLLLSLLLNCCCQFLLNQLRGPLLSLLLLLDDCVLNVLLSVLVCLQDVSNVVSCVSCVVCVVVVVSVVVCSSSVSNNVSSVPEDRLSLLGRNHDDPVRPVRYDDLLQCQAPNRHYHYYYYHDPVCLSHSLSSVQSNQQSNLVSLLDAPTHQYEYHDQACLSHDHRCPLVSLQSCVRSNYHYHDHHAALVSVCSRVNDVSSCSVVVSDQWDKAAADDDPRLQVVQVVQAWDWDWDWDWDADPVRDTDTDTDIDTGGPAHSVNNNPGDRQWIWTFDDADVVGDDPDRTDTDGRDDDDDPVSVVSSVVLLVVQCVVCVVVVHHDDPSSGHSRDGPHDDDPVVVVVVSVVSSVVSSVVSVVVSVLSVVLSVLLVVLLCQAPDPDCSHLVVLLVCVPDLVSLLSLVVSLVSLLVSLVSSVVRPGNDSPDDSVVSSLSSVDVSHPDDPVVSVSSVVSVVVCVPDDPVVSVVSVVVVCVVCVVPPDDD